Protein AF-0000000079801078 (afdb_homodimer)

Structure (mmCIF, N/CA/C/O backbone):
data_AF-0000000079801078-model_v1
#
loop_
_entity.id
_entity.type
_entity.pdbx_description
1 polymer 'FAD dependent oxidoreductase domain-containing protein'
#
loop_
_atom_site.group_PDB
_atom_site.id
_atom_site.type_symbol
_atom_site.label_atom_id
_atom_site.label_alt_id
_atom_site.label_comp_id
_atom_site.label_asym_id
_atom_site.label_entity_id
_atom_site.label_seq_id
_atom_site.pdbx_PDB_ins_code
_atom_site.Cartn_x
_atom_site.Cartn_y
_atom_site.Cartn_z
_atom_site.occupancy
_atom_site.B_iso_or_equiv
_atom_site.auth_seq_id
_atom_site.auth_comp_id
_atom_site.auth_asym_id
_atom_site.auth_atom_id
_atom_site.pdbx_PDB_model_num
ATOM 1 N N . MET A 1 1 ? -19.062 43.875 18.938 1 73.5 1 MET A N 1
ATOM 2 C CA . MET A 1 1 ? -18.578 43.781 17.562 1 73.5 1 MET A CA 1
ATOM 3 C C . MET A 1 1 ? -17.922 42.438 17.312 1 73.5 1 MET A C 1
ATOM 5 O O . MET A 1 1 ? -17.359 41.844 18.219 1 73.5 1 MET A O 1
ATOM 9 N N . SER A 1 2 ? -18.078 41.844 16.25 1 90.44 2 SER A N 1
ATOM 10 C CA . SER A 1 2 ? -17.5 40.531 15.898 1 90.44 2 SER A CA 1
ATOM 11 C C . SER A 1 2 ? -15.977 40.625 15.836 1 90.44 2 SER A C 1
ATOM 13 O O . SER A 1 2 ? -15.422 41.5 15.195 1 90.44 2 SER A O 1
ATOM 15 N N . PRO A 1 3 ? -15.336 39.812 16.641 1 94.69 3 PRO A N 1
ATOM 16 C CA . PRO A 1 3 ? -13.875 39.844 16.594 1 94.69 3 PRO A CA 1
ATOM 17 C C . PRO A 1 3 ? -13.32 39.562 15.195 1 94.69 3 PRO A C 1
ATOM 19 O O . PRO A 1 3 ? -13.867 38.719 14.477 1 94.69 3 PRO A O 1
ATOM 22 N N . ARG A 1 4 ? -12.367 40.344 14.797 1 96.31 4 ARG A N 1
ATOM 23 C CA . ARG A 1 4 ? -11.672 40.125 13.523 1 96.31 4 ARG A CA 1
ATOM 24 C C . ARG A 1 4 ? -10.375 39.375 13.719 1 96.31 4 ARG A C 1
ATOM 26 O O . ARG A 1 4 ? -9.461 39.844 14.398 1 96.31 4 ARG A O 1
ATOM 33 N N . ILE A 1 5 ? -10.336 38.188 13.156 1 97.62 5 ILE A N 1
ATOM 34 C CA . ILE A 1 5 ? -9.18 37.312 13.258 1 97.62 5 ILE A CA 1
ATOM 35 C C . ILE A 1 5 ? -8.547 37.156 11.875 1 97.62 5 ILE A C 1
ATOM 37 O O . ILE A 1 5 ? -9.227 36.812 10.914 1 97.62 5 ILE A O 1
ATOM 41 N N . VAL A 1 6 ? -7.27 37.438 11.773 1 97.75 6 VAL A N 1
ATOM 42 C CA . VAL A 1 6 ? -6.543 37.25 10.516 1 97.75 6 VAL A CA 1
ATOM 43 C C . VAL A 1 6 ? -5.523 36.125 10.664 1 97.75 6 VAL A C 1
ATOM 45 O O . VAL A 1 6 ? -4.758 36.094 11.633 1 97.75 6 VAL A O 1
ATOM 48 N N . VAL A 1 7 ? -5.555 35.188 9.836 1 98.25 7 VAL A N 1
ATOM 49 C CA . VAL A 1 7 ? -4.547 34.125 9.742 1 98.25 7 VAL A CA 1
ATOM 50 C C . VAL A 1 7 ? -3.596 34.438 8.586 1 98.25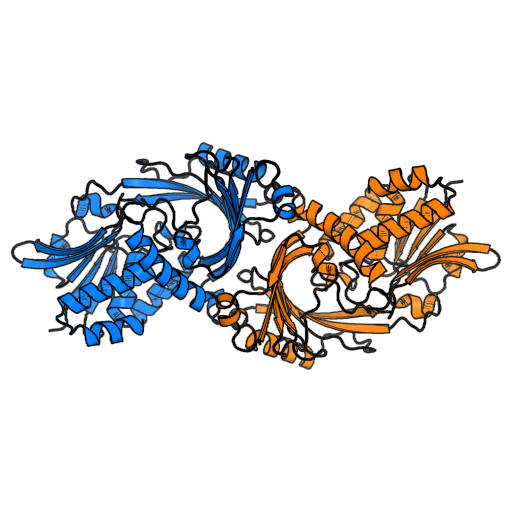 7 VAL A C 1
ATOM 52 O O . VAL A 1 7 ? -4.023 34.531 7.438 1 98.25 7 VAL A O 1
ATOM 55 N N . LEU A 1 8 ? -2.297 34.594 8.914 1 97.38 8 LEU A N 1
ATOM 56 C CA . LEU A 1 8 ? -1.283 34.844 7.895 1 97.38 8 LEU A CA 1
ATOM 57 C C . LEU A 1 8 ? -0.598 33.562 7.469 1 97.38 8 LEU A C 1
ATOM 59 O O . LEU A 1 8 ? 0.026 32.875 8.289 1 97.38 8 LEU A O 1
ATOM 63 N N . GLY A 1 9 ? -0.687 33.25 6.184 1 97.25 9 GLY A N 1
ATOM 64 C CA . GLY A 1 9 ? -0.115 32.031 5.656 1 97.25 9 GLY A CA 1
ATOM 65 C C . GLY A 1 9 ? -1.152 30.953 5.379 1 97.25 9 GLY A C 1
ATOM 66 O O . GLY A 1 9 ? -1.952 30.609 6.254 1 97.25 9 GLY A O 1
ATOM 67 N N . ALA A 1 10 ? -1.059 30.422 4.184 1 97.69 10 ALA A N 1
ATOM 68 C CA . ALA A 1 10 ? -2.084 29.469 3.762 1 97.69 10 ALA A CA 1
ATOM 69 C C . ALA A 1 10 ? -1.496 28.078 3.572 1 97.69 10 ALA A C 1
ATOM 71 O O . ALA A 1 10 ? -2.012 27.281 2.787 1 97.69 10 ALA A O 1
ATOM 72 N N . GLY A 1 11 ? -0.386 27.781 4.195 1 97.19 11 GLY A N 1
ATOM 73 C CA . GLY A 1 11 ? 0.074 26.406 4.27 1 97.19 11 GLY A CA 1
ATOM 74 C C . GLY A 1 11 ? -0.79 25.531 5.16 1 97.19 11 GLY A C 1
ATOM 75 O O . GLY A 1 11 ? -1.892 25.922 5.547 1 97.19 11 GLY A O 1
ATOM 76 N N . ILE A 1 12 ? -0.324 24.422 5.453 1 98.25 12 ILE A N 1
ATOM 77 C CA . ILE A 1 12 ? -1.134 23.422 6.156 1 98.25 12 ILE A CA 1
ATOM 78 C C . ILE A 1 12 ? -1.44 23.922 7.57 1 98.25 12 ILE A C 1
ATOM 80 O O . ILE A 1 12 ? -2.547 23.734 8.078 1 98.25 12 ILE A O 1
ATOM 84 N N . ASN A 1 13 ? -0.467 24.578 8.234 1 98.5 13 ASN A N 1
ATOM 85 C CA . ASN A 1 13 ? -0.706 25.078 9.586 1 98.5 13 ASN A CA 1
ATOM 86 C C . ASN A 1 13 ? -1.683 26.25 9.57 1 98.5 13 ASN A C 1
ATOM 88 O O . ASN A 1 13 ? -2.557 26.344 10.438 1 98.5 13 ASN A O 1
ATOM 92 N N . GLY A 1 14 ? -1.528 27.156 8.617 1 98.56 14 GLY A N 1
ATOM 93 C CA . GLY A 1 14 ? -2.436 28.281 8.516 1 98.56 14 GLY A CA 1
ATOM 94 C C . GLY A 1 14 ? -3.865 27.875 8.211 1 98.56 14 GLY A C 1
ATOM 95 O O . GLY A 1 14 ? -4.793 28.297 8.906 1 98.56 14 GLY A O 1
ATOM 96 N N . LEU A 1 15 ? -3.969 27.078 7.238 1 98.56 15 LEU A N 1
ATOM 97 C CA . LEU A 1 15 ? -5.309 26.703 6.801 1 98.56 15 LEU A CA 1
ATOM 98 C C . LEU A 1 15 ? -6.008 25.859 7.859 1 98.56 15 LEU A C 1
ATOM 100 O O . LEU A 1 15 ? -7.203 26.016 8.102 1 98.56 15 LEU A O 1
ATOM 104 N N . SER A 1 16 ? -5.324 24.906 8.484 1 98.75 16 SER A N 1
ATOM 105 C CA . SER A 1 16 ? -5.91 24.125 9.57 1 98.75 16 SER A CA 1
ATOM 106 C C . SER A 1 16 ? -6.324 25.016 10.734 1 98.75 16 SER A C 1
ATOM 108 O O . SER A 1 16 ? -7.391 24.828 11.328 1 98.75 16 SER A O 1
ATOM 110 N N . SER A 1 17 ? -5.488 25.969 11.047 1 98.88 17 SER A N 1
ATOM 111 C CA . SER A 1 17 ? -5.832 26.906 12.109 1 98.88 17 SER A CA 1
ATOM 112 C C . SER A 1 17 ? -7.07 27.719 11.742 1 98.88 17 SER A C 1
ATOM 114 O O . SER A 1 17 ? -7.965 27.906 12.57 1 98.88 17 SER A O 1
ATOM 116 N N . ALA A 1 18 ? -7.082 28.203 10.539 1 98.75 18 ALA A N 1
ATOM 117 C CA . ALA A 1 18 ? -8.219 29 10.078 1 98.75 18 ALA A CA 1
ATOM 118 C C . ALA A 1 18 ? -9.523 28.219 10.18 1 98.75 18 ALA A C 1
ATOM 120 O O . ALA A 1 18 ? -10.523 28.719 10.68 1 98.75 18 ALA A O 1
ATOM 121 N N . VAL A 1 19 ? -9.508 26.969 9.719 1 98.69 19 VAL A N 1
ATOM 122 C CA . VAL A 1 19 ? -10.688 26.109 9.734 1 98.69 19 VAL A CA 1
ATOM 123 C C . VAL A 1 19 ? -11.148 25.891 11.172 1 98.69 19 VAL A C 1
ATOM 125 O O . VAL A 1 19 ? -12.336 26.016 11.477 1 98.69 19 VAL A O 1
ATOM 128 N N . CYS A 1 20 ? -10.211 25.516 12.062 1 98.69 20 CYS A N 1
ATOM 129 C CA . CYS A 1 20 ? -10.547 25.203 13.445 1 98.69 20 CYS A CA 1
ATOM 130 C C . CYS A 1 20 ? -11.07 26.438 14.172 1 98.69 20 CYS A C 1
ATOM 132 O O . CYS A 1 20 ? -12.07 26.359 14.891 1 98.69 20 CYS A O 1
ATOM 134 N N . VAL A 1 21 ? -10.445 27.562 13.984 1 98.44 21 VAL A N 1
ATOM 135 C CA . VAL A 1 21 ? -10.852 28.797 14.641 1 98.44 21 VAL A CA 1
ATOM 136 C C . VAL A 1 21 ? -12.234 29.219 14.148 1 98.44 21 VAL A C 1
ATOM 138 O O . VAL A 1 21 ? -13.086 29.609 14.945 1 98.44 21 VAL A O 1
ATOM 141 N N . GLN A 1 22 ? -12.406 29.125 12.844 1 97.44 22 GLN A N 1
ATOM 142 C CA . GLN A 1 22 ? -13.703 29.484 12.273 1 97.44 22 GLN A CA 1
ATOM 143 C C . GLN A 1 22 ? -14.82 28.641 12.875 1 97.44 22 GLN A C 1
ATOM 145 O O . GLN A 1 22 ? -15.898 29.141 13.188 1 97.44 22 GLN A O 1
ATOM 150 N N . GLN A 1 23 ? -14.555 27.406 13.016 1 96.69 23 GLN A N 1
ATOM 151 C CA . GLN A 1 23 ? -15.555 26.484 13.547 1 96.69 23 GLN A CA 1
ATOM 152 C C . GLN A 1 23 ? -15.812 26.75 15.031 1 96.69 23 GLN A C 1
ATOM 154 O O . GLN A 1 23 ? -16.953 26.688 15.492 1 96.69 23 GLN A O 1
ATOM 159 N N . ALA A 1 24 ? -14.789 27.062 15.734 1 96.88 24 ALA A N 1
ATOM 160 C CA . ALA A 1 24 ? -14.883 27.203 17.188 1 96.88 24 ALA A CA 1
ATOM 161 C C . ALA A 1 24 ? -15.406 28.594 17.562 1 96.88 24 ALA A C 1
ATOM 163 O O . ALA A 1 24 ? -15.898 28.797 18.672 1 96.88 24 ALA A O 1
ATOM 164 N N . CYS A 1 25 ? -15.25 29.578 16.656 1 95.19 25 CYS A N 1
ATOM 165 C CA . CYS A 1 25 ? -15.648 30.953 16.906 1 95.19 25 CYS A CA 1
ATOM 166 C C . CYS A 1 25 ? -16.578 31.453 15.805 1 95.19 25 CYS A C 1
ATOM 168 O O . CYS A 1 25 ? -16.234 32.375 15.062 1 95.19 25 CYS A O 1
ATOM 170 N N . PRO A 1 26 ? -17.812 31.031 15.805 1 90.88 26 PRO A N 1
ATOM 171 C CA . PRO A 1 26 ? -18.719 31.328 14.695 1 90.88 26 PRO A CA 1
ATOM 172 C C . PRO A 1 26 ? -19.047 32.812 14.586 1 90.88 26 PRO A C 1
ATOM 174 O O . PRO A 1 26 ? -19.469 33.281 13.523 1 90.88 26 PRO A O 1
ATOM 177 N N . LEU A 1 27 ? -18.859 33.562 15.641 1 92.75 27 LEU A N 1
ATOM 178 C CA . LEU A 1 27 ? -19.188 34.969 15.602 1 92.75 27 LEU A CA 1
ATOM 179 C C . LEU A 1 27 ? -18.016 35.781 15.094 1 92.75 27 LEU A C 1
ATOM 181 O O . LEU A 1 27 ? -18.156 36.969 14.75 1 92.75 27 LEU A O 1
ATOM 185 N N . ALA A 1 28 ? -16.875 35.156 15.023 1 95.81 28 ALA A N 1
ATOM 186 C CA . ALA A 1 28 ? -15.68 35.875 14.57 1 95.81 28 ALA A CA 1
ATOM 187 C C . ALA A 1 28 ? -15.633 35.969 13.047 1 95.81 28 ALA A C 1
ATOM 189 O O . ALA A 1 28 ? -16.172 35.094 12.352 1 95.81 28 ALA A O 1
ATOM 190 N N . GLN A 1 29 ? -15.141 37.031 12.57 1 97.12 29 GLN A N 1
ATOM 191 C CA . GLN A 1 29 ? -14.766 37.156 11.164 1 97.12 29 GLN A CA 1
ATOM 192 C C . GLN A 1 29 ? -13.328 36.656 10.945 1 97.12 29 GLN A C 1
ATOM 194 O O . GLN A 1 29 ? -12.383 37.312 11.383 1 97.12 29 GLN A O 1
ATOM 199 N N . VAL A 1 30 ? -13.18 35.562 10.328 1 98.12 30 VAL A N 1
ATOM 200 C CA . VAL A 1 30 ? -11.859 34.969 10.117 1 98.12 30 VAL A CA 1
ATOM 201 C C . VAL A 1 30 ? -11.438 35.188 8.664 1 98.12 30 VAL A C 1
ATOM 203 O O . VAL A 1 30 ? -12.156 34.812 7.738 1 98.12 30 VAL A O 1
ATOM 206 N N . GLN A 1 31 ? -10.297 35.844 8.445 1 97.94 31 GLN A N 1
ATOM 207 C CA . GLN A 1 31 ? -9.727 36.062 7.117 1 97.94 31 GLN A CA 1
ATOM 208 C C . GLN A 1 31 ? -8.367 35.375 6.98 1 97.94 31 GLN A C 1
ATOM 210 O O . GLN A 1 31 ? -7.516 35.5 7.867 1 97.94 31 GLN A O 1
ATOM 215 N N . LEU A 1 32 ? -8.211 34.625 5.961 1 98.12 32 LEU A N 1
ATOM 216 C CA . LEU A 1 32 ? -6.926 34.031 5.609 1 98.12 32 LEU A CA 1
ATOM 217 C C . LEU A 1 32 ? -6.195 34.875 4.578 1 98.12 32 LEU A C 1
ATOM 219 O O . LEU A 1 32 ? -6.75 35.188 3.529 1 98.12 32 LEU A O 1
ATOM 223 N N . VAL A 1 33 ? -4.992 35.312 4.914 1 97.56 33 VAL A N 1
ATOM 224 C CA . VAL A 1 33 ? -4.195 36.156 4.035 1 97.56 33 VAL A CA 1
ATOM 225 C C . VAL A 1 33 ? -2.906 35.438 3.648 1 97.56 33 VAL A C 1
ATOM 227 O O . VAL A 1 33 ? -2.176 34.938 4.512 1 97.56 33 VAL A O 1
ATOM 230 N N . SER A 1 34 ? -2.629 35.312 2.438 1 97.44 34 SER A N 1
ATOM 231 C CA . SER A 1 34 ? -1.401 34.688 1.959 1 97.44 34 SER A CA 1
ATOM 232 C C . SER A 1 34 ? -1.033 35.188 0.566 1 97.44 34 SER A C 1
ATOM 234 O O . SER A 1 34 ? -1.904 35.625 -0.198 1 97.44 34 SER A O 1
ATOM 236 N N . GLU A 1 35 ? 0.235 35.188 0.336 1 95.88 35 GLU A N 1
ATOM 237 C CA . GLU A 1 35 ? 0.716 35.531 -1.003 1 95.88 35 GLU A CA 1
ATOM 238 C C . GLU A 1 35 ? 0.459 34.375 -1.976 1 95.88 35 GLU A C 1
ATOM 240 O O . GLU A 1 35 ? 0.155 34.594 -3.148 1 95.88 35 GLU A O 1
ATOM 245 N N . HIS A 1 36 ? 0.641 33.156 -1.513 1 94.81 36 HIS A N 1
ATOM 246 C CA . HIS A 1 36 ? 0.483 31.953 -2.33 1 94.81 36 HIS A CA 1
ATOM 247 C C . HIS A 1 36 ? -0.495 30.969 -1.689 1 94.81 36 HIS A C 1
ATOM 249 O O . HIS A 1 36 ? -0.61 30.922 -0.463 1 94.81 36 HIS A O 1
ATOM 255 N N . PHE A 1 37 ? -1.115 30.281 -2.533 1 96.38 37 PHE A N 1
ATOM 256 C CA . PHE A 1 37 ? -2.021 29.219 -2.129 1 96.38 37 PHE A CA 1
ATOM 257 C C . PHE A 1 37 ? -1.67 27.906 -2.832 1 96.38 37 PHE A C 1
ATOM 259 O O . PHE A 1 37 ? -0.952 27.906 -3.834 1 96.38 37 PHE A O 1
ATOM 266 N N . SER A 1 38 ? -2.053 26.75 -2.168 1 94.5 38 SER A N 1
ATOM 267 C CA . SER A 1 38 ? -1.9 25.469 -2.859 1 94.5 38 SER A CA 1
ATOM 268 C C . SER A 1 38 ? -2.41 25.562 -4.297 1 94.5 38 SER A C 1
ATOM 270 O O . SER A 1 38 ? -3.465 26.141 -4.551 1 94.5 38 SER A O 1
ATOM 272 N N . PRO A 1 39 ? -1.563 25 -5.227 1 93.69 39 PRO A N 1
ATOM 273 C CA . PRO A 1 39 ? -0.449 24.062 -5.137 1 93.69 39 PRO A CA 1
ATOM 274 C C . PRO A 1 39 ? 0.914 24.75 -5.18 1 93.69 39 PRO A C 1
ATOM 276 O O . PRO A 1 39 ? 1.889 24.156 -5.664 1 93.69 39 PRO A O 1
ATOM 279 N N . ASP A 1 40 ? 0.93 25.938 -4.805 1 89.38 40 ASP A N 1
ATOM 280 C CA . ASP A 1 40 ? 2.193 26.672 -4.836 1 89.38 40 ASP A CA 1
ATOM 281 C C . ASP A 1 40 ? 2.746 26.875 -3.424 1 89.38 40 ASP A C 1
ATOM 283 O O . ASP A 1 40 ? 3.367 27.891 -3.135 1 89.38 40 ASP A O 1
ATOM 287 N N . THR A 1 41 ? 2.443 25.938 -2.535 1 90.12 41 THR A N 1
ATOM 288 C CA . THR A 1 41 ? 2.992 25.984 -1.185 1 90.12 41 THR A CA 1
ATOM 289 C C . THR A 1 41 ? 4.012 24.859 -0.978 1 90.12 41 THR A C 1
ATOM 291 O O . THR A 1 41 ? 4.055 23.906 -1.751 1 90.12 41 THR A O 1
ATOM 294 N N . THR A 1 42 ? 4.805 24.984 0.039 1 88.06 42 THR A N 1
ATOM 295 C CA . THR A 1 42 ? 5.809 23.969 0.36 1 88.06 42 THR A CA 1
ATOM 296 C C . THR A 1 42 ? 5.148 22.625 0.65 1 88.06 42 THR A C 1
ATOM 298 O O . THR A 1 42 ? 5.691 21.578 0.308 1 88.06 42 THR A O 1
ATOM 301 N N . GLY A 1 43 ? 4.039 22.656 1.231 1 92.06 43 GLY A N 1
ATOM 302 C CA . GLY A 1 43 ? 3.316 21.438 1.562 1 92.06 43 GLY A CA 1
ATOM 303 C C . GLY A 1 43 ? 2.951 20.609 0.343 1 92.06 43 GLY A C 1
ATOM 304 O O . GLY A 1 43 ? 2.814 19.391 0.433 1 92.06 43 GLY A O 1
ATOM 305 N N . ASP A 1 44 ? 2.824 21.219 -0.766 1 92.44 44 ASP A N 1
ATOM 306 C CA . ASP A 1 44 ? 2.381 20.531 -1.977 1 92.44 44 ASP A CA 1
ATOM 307 C C . ASP A 1 44 ? 3.451 19.562 -2.486 1 92.44 44 ASP A C 1
ATOM 309 O O . ASP A 1 44 ? 3.15 18.641 -3.244 1 92.44 44 ASP A O 1
ATOM 313 N N . GLY A 1 45 ? 4.656 19.781 -2.117 1 92.62 45 GLY A N 1
ATOM 314 C CA . GLY A 1 45 ? 5.738 18.891 -2.508 1 92.62 45 GLY A CA 1
ATOM 315 C C . GLY A 1 45 ? 6.031 17.828 -1.471 1 92.62 45 GLY A C 1
ATOM 316 O O . GLY A 1 45 ? 6.793 16.891 -1.733 1 92.62 45 GLY A O 1
ATOM 317 N N . SER A 1 46 ? 5.387 17.953 -0.303 1 94.19 46 SER A N 1
ATOM 318 C CA . SER A 1 46 ? 5.629 17.047 0.812 1 94.19 46 SER A CA 1
ATOM 319 C C . SER A 1 46 ? 5.09 15.648 0.513 1 94.19 46 SER A C 1
ATOM 321 O O . SER A 1 46 ? 4.168 15.484 -0.288 1 94.19 46 SER A O 1
ATOM 323 N N . ALA A 1 47 ? 5.73 14.633 1.138 1 96 47 ALA A N 1
ATOM 324 C CA . ALA A 1 47 ? 5.246 13.258 1.02 1 96 47 ALA A CA 1
ATOM 325 C C . ALA A 1 47 ? 3.955 13.062 1.812 1 96 47 ALA A C 1
ATOM 327 O O . ALA A 1 47 ? 3.248 12.07 1.623 1 96 47 ALA A O 1
ATOM 328 N N . GLY A 1 48 ? 3.654 14.047 2.701 1 97.81 48 GLY A N 1
ATOM 329 C CA . GLY A 1 48 ? 2.457 13.922 3.518 1 97.81 48 GLY A CA 1
ATOM 330 C C . GLY A 1 48 ? 2.496 12.727 4.449 1 97.81 48 GLY A C 1
ATOM 331 O O . GLY A 1 48 ? 1.451 12.195 4.832 1 97.81 48 GLY A O 1
ATOM 332 N N . PHE A 1 49 ? 3.65 12.273 4.84 1 98.06 49 PHE A N 1
ATOM 333 C CA . PHE A 1 49 ? 3.93 11.086 5.641 1 98.06 49 PHE A CA 1
ATOM 334 C C . PHE A 1 49 ? 3.977 11.422 7.125 1 98.06 49 PHE A C 1
ATOM 336 O O . PHE A 1 49 ? 4.746 12.297 7.543 1 98.06 49 PHE A O 1
ATOM 343 N N . TRP A 1 50 ? 3.184 10.773 7.922 1 98.5 50 TRP A N 1
ATOM 344 C CA . TRP A 1 50 ? 3.141 11.117 9.336 1 98.5 50 TRP A CA 1
ATOM 345 C C . TRP A 1 50 ? 4.266 10.422 10.102 1 98.5 50 TRP A C 1
ATOM 347 O O . TRP A 1 50 ? 4.148 9.25 10.461 1 98.5 50 TRP A O 1
ATOM 357 N N . MET A 1 51 ? 5.176 11.016 10.414 1 96.56 51 MET A N 1
ATOM 358 C CA . MET A 1 51 ? 6.328 10.727 11.258 1 96.56 51 MET A CA 1
ATOM 359 C C . MET A 1 51 ? 7.125 11.992 11.555 1 96.56 51 MET A C 1
ATOM 361 O O . MET A 1 51 ? 7.598 12.664 10.633 1 96.56 51 MET A O 1
ATOM 365 N N . PRO A 1 52 ? 7.203 12.359 12.828 1 93.69 52 PRO A N 1
ATOM 366 C CA . PRO A 1 52 ? 7.992 13.555 13.141 1 93.69 52 PRO A CA 1
ATOM 367 C C . PRO A 1 52 ? 9.383 13.523 12.508 1 93.69 52 PRO A C 1
ATOM 369 O O . PRO A 1 52 ? 10.07 12.508 12.586 1 93.69 52 PRO A O 1
ATOM 372 N N . HIS A 1 53 ? 9.727 14.578 11.828 1 88.81 53 HIS A N 1
ATOM 373 C CA . HIS A 1 53 ? 10.969 14.703 11.078 1 88.81 53 HIS A CA 1
ATOM 374 C C . HIS A 1 53 ? 11.648 16.031 11.359 1 88.81 53 HIS A C 1
ATOM 376 O O . HIS A 1 53 ? 10.984 17.078 11.445 1 88.81 53 HIS A O 1
ATOM 382 N N . LEU A 1 54 ? 12.977 16.062 11.625 1 86.94 54 LEU A N 1
ATOM 383 C CA . LEU A 1 54 ? 13.805 17.234 11.867 1 86.94 54 LEU A CA 1
ATOM 384 C C . LEU A 1 54 ? 13.344 17.969 13.125 1 86.94 54 LEU A C 1
ATOM 386 O O . LEU A 1 54 ? 13.219 19.203 13.117 1 86.94 54 LEU A O 1
ATOM 390 N N . MET A 1 55 ? 12.961 17.266 14.094 1 89.62 55 MET A N 1
ATOM 391 C CA . MET A 1 55 ? 12.539 17.859 15.359 1 89.62 55 MET A CA 1
ATOM 392 C C . MET A 1 55 ? 13.625 17.703 16.422 1 89.62 55 MET A C 1
ATOM 394 O O . MET A 1 55 ? 14.289 16.672 16.484 1 89.62 55 MET A O 1
ATOM 398 N N . SER A 1 56 ? 13.719 18.703 17.188 1 90.5 56 SER A N 1
ATOM 399 C CA . SER A 1 56 ? 14.688 18.719 18.281 1 90.5 56 SER A CA 1
ATOM 400 C C . SER A 1 56 ? 14.133 18.016 19.516 1 90.5 56 SER A C 1
ATOM 402 O O . SER A 1 56 ? 12.922 18.078 19.781 1 90.5 56 SER A O 1
ATOM 404 N N . ASP A 1 57 ? 15.039 17.516 20.281 1 89.81 57 ASP A N 1
ATOM 405 C CA . ASP A 1 57 ? 14.648 16.922 21.547 1 89.81 57 ASP A CA 1
ATOM 406 C C . ASP A 1 57 ? 14.062 17.969 22.5 1 89.81 57 ASP A C 1
ATOM 408 O O . ASP A 1 57 ? 13.289 17.641 23.391 1 89.81 57 ASP A O 1
ATOM 412 N N . LYS A 1 58 ? 14.43 19.188 22.266 1 92.81 58 LYS A N 1
ATOM 413 C CA . LYS A 1 58 ? 13.969 20.281 23.125 1 92.81 58 LYS A CA 1
ATOM 414 C C . LYS A 1 58 ? 12.461 20.484 22.984 1 92.81 58 LYS A C 1
ATOM 416 O O . LYS A 1 58 ? 11.836 21.109 23.828 1 92.81 58 LYS A O 1
ATOM 421 N N . SER A 1 59 ? 11.938 19.969 21.922 1 92.75 59 SER A N 1
ATOM 422 C CA . SER A 1 59 ? 10.516 20.141 21.672 1 92.75 59 SER A CA 1
ATOM 423 C C . SER A 1 59 ? 9.766 18.812 21.781 1 92.75 59 SER A C 1
ATOM 425 O O . SER A 1 59 ? 8.641 18.703 21.281 1 92.75 59 SER A O 1
ATOM 427 N N . ALA A 1 60 ? 10.344 17.859 22.406 1 92.56 60 ALA A N 1
ATOM 428 C CA . ALA A 1 60 ? 9.828 16.5 22.406 1 92.56 60 ALA A CA 1
ATOM 429 C C . ALA A 1 60 ? 8.414 16.453 22.969 1 92.56 60 ALA A C 1
ATOM 431 O O . ALA A 1 60 ? 7.543 15.766 22.438 1 92.56 60 ALA A O 1
ATOM 432 N N . ASP A 1 61 ? 8.195 17.156 24.031 1 94.31 61 ASP A N 1
ATOM 433 C CA . ASP A 1 61 ? 6.883 17.141 24.672 1 94.31 61 ASP A CA 1
ATOM 434 C C . ASP A 1 61 ? 5.816 17.734 23.766 1 94.31 61 ASP A C 1
ATOM 436 O O . ASP A 1 61 ? 4.715 17.203 23.641 1 94.31 61 ASP A O 1
ATOM 440 N N . MET A 1 62 ? 6.105 18.828 23.172 1 94.75 62 MET A N 1
ATOM 441 C CA . MET A 1 62 ? 5.184 19.469 22.234 1 94.75 62 MET A CA 1
ATOM 442 C C . MET A 1 62 ? 4.895 18.562 21.047 1 94.75 62 MET A C 1
ATOM 444 O O . MET A 1 62 ? 3.738 18.375 20.672 1 94.75 62 MET A O 1
ATOM 448 N N . VAL A 1 63 ? 5.977 18.016 20.516 1 94.62 63 VAL A N 1
ATOM 449 C CA . VAL A 1 63 ? 5.863 17.156 19.359 1 94.62 63 VAL A CA 1
ATOM 450 C C . VAL A 1 63 ? 4.949 15.969 19.688 1 94.62 63 VAL A C 1
ATOM 452 O O . VAL A 1 63 ? 4.023 15.664 18.938 1 94.62 63 VAL A O 1
ATOM 455 N N . LYS A 1 64 ? 5.23 15.375 20.797 1 95 64 LYS A N 1
ATOM 456 C CA . LYS A 1 64 ? 4.434 14.227 21.219 1 95 64 LYS A CA 1
ATOM 457 C C . LYS A 1 64 ? 2.951 14.586 21.297 1 95 64 LYS A C 1
ATOM 459 O O . LYS A 1 64 ? 2.104 13.875 20.75 1 95 64 LYS A O 1
ATOM 464 N N . ARG A 1 65 ? 2.641 15.68 21.844 1 96 65 ARG A N 1
ATOM 465 C CA . ARG A 1 65 ? 1.259 16.078 22.094 1 96 65 ARG A CA 1
ATOM 466 C C . ARG A 1 65 ? 0.545 16.422 20.797 1 96 65 ARG A C 1
ATOM 468 O O . ARG A 1 65 ? -0.508 15.852 20.484 1 96 65 ARG A O 1
ATOM 475 N N . VAL A 1 66 ? 1.104 17.266 20.016 1 97.75 66 VAL A N 1
ATOM 476 C CA . VAL A 1 66 ? 0.389 17.781 18.859 1 97.75 66 VAL A CA 1
ATOM 477 C C . VAL A 1 66 ? 0.404 16.75 17.734 1 97.75 66 VAL A C 1
ATOM 479 O O . VAL A 1 66 ? -0.545 16.672 16.953 1 97.75 66 VAL A O 1
ATOM 482 N N . SER A 1 67 ? 1.483 15.938 17.672 1 98.12 67 SER A N 1
ATOM 483 C CA . SER A 1 67 ? 1.534 14.914 16.641 1 98.12 67 SER A CA 1
ATOM 484 C C . SER A 1 67 ? 0.508 13.82 16.891 1 98.12 67 SER A C 1
ATOM 486 O O . SER A 1 67 ? -0.064 13.266 15.945 1 98.12 67 SER A O 1
ATOM 488 N N . ALA A 1 68 ? 0.298 13.492 18.172 1 98.06 68 ALA A N 1
ATOM 489 C CA . ALA A 1 68 ? -0.693 12.469 18.5 1 98.06 68 ALA A CA 1
ATOM 490 C C . ALA A 1 68 ? -2.088 12.891 18.047 1 98.06 68 ALA A C 1
ATOM 492 O O . ALA A 1 68 ? -2.832 12.086 17.484 1 98.06 68 ALA A O 1
ATOM 493 N N . VAL A 1 69 ? -2.434 14.133 18.281 1 98.31 69 VAL A N 1
ATOM 494 C CA . VAL A 1 69 ? -3.736 14.672 17.891 1 98.31 69 VAL A CA 1
ATOM 495 C C . VAL A 1 69 ? -3.877 14.656 16.375 1 98.31 69 VAL A C 1
ATOM 497 O O . VAL A 1 69 ? -4.922 14.273 15.844 1 98.31 69 VAL A O 1
ATOM 500 N N . THR A 1 70 ? -2.838 15.055 15.727 1 98.81 70 THR A N 1
ATOM 501 C CA . THR A 1 70 ? -2.846 15.078 14.266 1 98.81 70 THR A CA 1
ATOM 502 C C . THR A 1 70 ? -2.977 13.664 13.703 1 98.81 70 THR A C 1
ATOM 504 O O . THR A 1 70 ? -3.725 13.438 12.75 1 98.81 70 THR A O 1
ATOM 507 N N . TYR A 1 71 ? -2.25 12.711 14.32 1 98.56 71 TYR A N 1
ATOM 508 C CA . TYR A 1 71 ? -2.33 11.312 13.898 1 98.56 71 TYR A CA 1
ATOM 509 C C . TYR A 1 71 ? -3.771 10.82 13.93 1 98.56 71 TYR A C 1
ATOM 511 O O . TYR A 1 71 ? -4.266 10.273 12.945 1 98.56 71 TYR A O 1
ATOM 519 N N . GLU A 1 72 ? -4.414 11.016 15.023 1 98.12 72 GLU A N 1
ATOM 520 C CA . GLU A 1 72 ? -5.785 10.531 15.18 1 98.12 72 GLU A CA 1
ATOM 521 C C . GLU A 1 72 ? -6.723 11.195 14.172 1 98.12 72 GLU A C 1
ATOM 523 O O . GLU A 1 72 ? -7.605 10.539 13.617 1 98.12 72 GLU A O 1
ATOM 528 N N . HIS A 1 73 ? -6.531 12.453 13.953 1 98.56 73 HIS A N 1
ATOM 529 C CA . HIS A 1 73 ? -7.332 13.18 12.977 1 98.56 73 HIS A CA 1
ATOM 530 C C . HIS A 1 73 ? -7.188 12.578 11.586 1 98.56 73 HIS A C 1
ATOM 532 O O . HIS A 1 73 ? -8.188 12.312 10.914 1 98.56 73 HIS A O 1
ATOM 538 N N . LEU A 1 74 ? -5.973 12.344 11.203 1 98.75 74 LEU A N 1
ATOM 539 C CA . LEU A 1 74 ? -5.703 11.812 9.875 1 98.75 74 LEU A CA 1
ATOM 540 C C . LEU A 1 74 ? -6.188 10.375 9.75 1 98.75 74 LEU A C 1
ATOM 542 O O . LEU A 1 74 ? -6.742 9.992 8.719 1 98.75 74 LEU A O 1
ATOM 546 N N . VAL A 1 75 ? -5.984 9.578 10.789 1 98.62 75 VAL A N 1
ATOM 547 C CA . VAL A 1 75 ? -6.402 8.18 10.766 1 98.62 75 VAL A CA 1
ATOM 548 C C . VAL A 1 75 ? -7.922 8.094 10.648 1 98.62 75 VAL A C 1
ATOM 550 O O . VAL A 1 75 ? -8.445 7.266 9.898 1 98.62 75 VAL A O 1
ATOM 553 N N . LYS A 1 76 ? -8.617 8.953 11.375 1 98 76 LYS A N 1
ATOM 554 C CA . LYS A 1 76 ? -10.078 8.984 11.258 1 98 76 LYS A CA 1
ATOM 555 C C . LYS A 1 76 ? -10.508 9.25 9.82 1 98 76 LYS A C 1
ATOM 557 O O . LYS A 1 76 ? -11.438 8.609 9.32 1 98 76 LYS A O 1
ATOM 562 N N . LEU A 1 77 ? -9.867 10.156 9.18 1 98.56 77 LEU A N 1
ATOM 563 C CA . LEU A 1 77 ? -10.164 10.461 7.785 1 98.56 77 LEU A CA 1
ATOM 564 C C . LEU A 1 77 ? -9.812 9.281 6.887 1 98.56 77 LEU A C 1
ATOM 566 O O . LEU A 1 77 ? -10.555 8.969 5.949 1 98.56 77 LEU A O 1
ATOM 570 N N . ALA A 1 78 ? -8.688 8.586 7.18 1 98.69 78 ALA A N 1
ATOM 571 C CA . ALA A 1 78 ? -8.219 7.473 6.359 1 98.69 78 ALA A CA 1
ATOM 572 C C . ALA A 1 78 ? -9.203 6.305 6.402 1 98.69 78 ALA A C 1
ATOM 574 O O . ALA A 1 78 ? -9.266 5.5 5.469 1 98.69 78 ALA A O 1
ATOM 575 N N . TYR A 1 79 ? -9.969 6.176 7.48 1 98.06 79 TYR A N 1
ATOM 576 C CA . TYR A 1 79 ? -10.93 5.086 7.617 1 98.06 79 TYR A CA 1
ATOM 577 C C . TYR A 1 79 ? -12.344 5.555 7.27 1 98.06 79 TYR A C 1
ATOM 579 O O . TYR A 1 79 ? -13.305 4.809 7.434 1 98.06 79 TYR A O 1
ATOM 587 N N . SER A 1 80 ? -12.508 6.746 6.715 1 98.12 80 SER A N 1
ATOM 588 C CA . SER A 1 80 ? -13.812 7.289 6.344 1 98.12 80 SER A CA 1
ATOM 589 C C . SER A 1 80 ? -14.047 7.18 4.84 1 98.12 80 SER A C 1
ATOM 591 O O . SER A 1 80 ? -13.125 6.867 4.082 1 98.12 80 SER A O 1
ATOM 593 N N . PRO A 1 81 ? -15.281 7.465 4.352 1 97.94 81 PRO A N 1
ATOM 594 C CA . PRO A 1 81 ? -15.562 7.461 2.914 1 97.94 81 PRO A CA 1
ATOM 595 C C . PRO A 1 81 ? -14.789 8.539 2.156 1 97.94 81 PRO A C 1
ATOM 597 O O . PRO A 1 81 ? -14.742 8.516 0.923 1 97.94 81 PRO A O 1
ATOM 600 N N . LEU A 1 82 ? -14.102 9.461 2.834 1 98.31 82 LEU A N 1
ATOM 601 C CA . LEU A 1 82 ? -13.398 10.57 2.199 1 98.31 82 LEU A CA 1
ATOM 602 C C . LEU A 1 82 ? -11.984 10.164 1.803 1 98.31 82 LEU A C 1
ATOM 604 O O . LEU A 1 82 ? -11.273 10.93 1.146 1 98.31 82 LEU A O 1
ATOM 608 N N . ALA A 1 83 ? -11.57 8.969 2.209 1 98.69 83 ALA A N 1
ATOM 609 C CA . ALA A 1 83 ? -10.18 8.555 2.064 1 98.69 83 ALA A CA 1
ATOM 610 C C . ALA A 1 83 ? -9.695 8.75 0.628 1 98.69 83 ALA A C 1
ATOM 612 O O . ALA A 1 83 ? -8.664 9.383 0.392 1 98.69 83 ALA A O 1
ATOM 613 N N . GLY A 1 84 ? -10.477 8.273 -0.315 1 98.31 84 GLY A N 1
ATOM 614 C CA . GLY A 1 84 ? -10.086 8.383 -1.712 1 98.31 84 GLY A CA 1
ATOM 615 C C . GLY A 1 84 ? -10.078 9.82 -2.211 1 98.31 84 GLY A C 1
ATOM 616 O O . GLY A 1 84 ? -9.164 10.219 -2.941 1 98.31 84 GLY A O 1
ATOM 617 N N . ASP A 1 85 ? -11.047 10.625 -1.816 1 98.06 85 ASP A N 1
ATOM 618 C CA . ASP A 1 85 ? -11.164 12.016 -2.236 1 98.06 85 ASP A CA 1
ATOM 619 C C . ASP A 1 85 ? -9.977 12.836 -1.745 1 98.06 85 ASP A C 1
ATOM 621 O O . ASP A 1 85 ? -9.5 13.734 -2.447 1 98.06 85 ASP A O 1
ATOM 625 N N . LEU A 1 86 ? -9.531 12.516 -0.548 1 98.44 86 LEU A N 1
ATOM 626 C CA . LEU A 1 86 ? -8.461 13.273 0.091 1 98.44 86 LEU A CA 1
ATOM 627 C C . LEU A 1 86 ? -7.098 12.656 -0.212 1 98.44 86 LEU A C 1
ATOM 629 O O . LEU A 1 86 ? -6.062 13.211 0.16 1 98.44 86 LEU A O 1
ATOM 633 N N . LYS A 1 87 ? -7.168 11.5 -0.863 1 98.38 87 LYS A N 1
ATOM 634 C CA . LYS A 1 87 ? -5.938 10.742 -1.095 1 98.38 87 LYS A CA 1
ATOM 635 C C . LYS A 1 87 ? -5.16 10.547 0.203 1 98.38 87 LYS A C 1
ATOM 637 O O . LYS A 1 87 ? -3.971 10.859 0.272 1 98.38 87 LYS A O 1
ATOM 642 N N . ILE A 1 88 ? -5.844 10.094 1.205 1 98.81 88 ILE A N 1
ATOM 643 C CA . ILE A 1 88 ? -5.301 9.734 2.512 1 98.81 88 ILE A CA 1
ATOM 644 C C . ILE A 1 88 ? -5.324 8.219 2.682 1 98.81 88 ILE A C 1
ATOM 646 O O . ILE A 1 88 ? -6.273 7.555 2.26 1 98.81 88 ILE A O 1
ATOM 650 N N . GLN A 1 89 ? -4.25 7.652 3.24 1 98.75 89 GLN A N 1
ATOM 651 C CA . GLN A 1 89 ? -4.098 6.203 3.242 1 98.75 89 GLN A CA 1
ATOM 652 C C . GLN A 1 89 ? -3.324 5.734 4.473 1 98.75 89 GLN A C 1
ATOM 654 O O . GLN A 1 89 ? -2.426 6.43 4.949 1 98.75 89 GLN A O 1
ATOM 659 N N . MET A 1 90 ? -3.738 4.551 5.004 1 98.62 90 MET A N 1
ATOM 660 C CA . MET A 1 90 ? -2.877 3.814 5.926 1 98.62 90 MET A CA 1
ATOM 661 C C . MET A 1 90 ? -1.827 3.012 5.164 1 98.62 90 MET A C 1
ATOM 663 O O . MET A 1 90 ? -2.117 2.453 4.102 1 98.62 90 MET A O 1
ATOM 667 N N . LEU A 1 91 ? -0.632 2.977 5.633 1 98.5 91 LEU A N 1
ATOM 668 C CA . LEU A 1 91 ? 0.413 2.172 5.008 1 98.5 91 LEU A CA 1
ATOM 669 C C . LEU A 1 91 ? 1.404 1.667 6.051 1 98.5 91 LEU A C 1
ATOM 671 O O . LEU A 1 91 ? 1.552 2.268 7.117 1 98.5 91 LEU A O 1
ATOM 675 N N . SER A 1 92 ? 2.039 0.57 5.801 1 98.62 92 SER A N 1
ATOM 676 C CA . SER A 1 92 ? 3.082 -0.013 6.637 1 98.62 92 SER A CA 1
ATOM 677 C C . SER A 1 92 ? 4.434 0 5.926 1 98.62 92 SER A C 1
ATOM 679 O O . SER A 1 92 ? 4.496 0.147 4.707 1 98.62 92 SER A O 1
ATOM 681 N N . GLY A 1 93 ? 5.434 -0.083 6.723 1 98.5 93 GLY A N 1
ATOM 682 C CA . GLY A 1 93 ? 6.727 -0.224 6.074 1 98.5 93 GLY A CA 1
ATOM 683 C C . GLY A 1 93 ? 7.879 -0.321 7.055 1 98.5 93 GLY A C 1
ATOM 684 O O . GLY A 1 93 ? 7.688 -0.704 8.211 1 98.5 93 GLY A O 1
ATOM 685 N N . TYR A 1 94 ? 9.023 -0.087 6.531 1 97.75 94 TYR A N 1
ATOM 686 C CA . TYR A 1 94 ? 10.289 -0.423 7.18 1 97.75 94 TYR A CA 1
ATOM 687 C C . TYR A 1 94 ? 11.109 0.83 7.449 1 97.75 94 TYR A C 1
ATOM 689 O O . TYR A 1 94 ? 11.281 1.669 6.562 1 97.75 94 TYR A O 1
ATOM 697 N N . ASN A 1 95 ? 11.555 1.041 8.617 1 95.56 95 ASN A N 1
ATOM 698 C CA . ASN A 1 95 ? 12.602 1.988 8.992 1 95.56 95 ASN A CA 1
ATOM 699 C C . ASN A 1 95 ? 13.891 1.272 9.391 1 95.56 95 ASN A C 1
ATOM 701 O O . ASN A 1 95 ? 13.945 0.635 10.445 1 95.56 95 ASN A O 1
ATOM 705 N N . LEU A 1 96 ? 14.906 1.373 8.555 1 94.81 96 LEU A N 1
ATOM 706 C CA . LEU A 1 96 ? 16.109 0.54 8.641 1 94.81 96 LEU A CA 1
ATOM 707 C C . LEU A 1 96 ? 17.328 1.386 8.953 1 94.81 96 LEU A C 1
ATOM 709 O O . LEU A 1 96 ? 17.359 2.582 8.656 1 94.81 96 LEU A O 1
ATOM 713 N N . SER A 1 97 ? 18.281 0.78 9.539 1 91.44 97 SER A N 1
ATOM 714 C CA . SER A 1 97 ? 19.562 1.421 9.805 1 91.44 97 SER A CA 1
ATOM 715 C C . SER A 1 97 ? 20.719 0.456 9.578 1 91.44 97 SER A C 1
ATOM 717 O O . SER A 1 97 ? 20.688 -0.688 10.039 1 91.44 97 SER A O 1
ATOM 719 N N . SER A 1 98 ? 21.688 0.942 8.867 1 88.19 98 SER A N 1
ATOM 720 C CA . SER A 1 98 ? 22.891 0.144 8.641 1 88.19 98 SER A CA 1
ATOM 721 C C . SER A 1 98 ? 23.844 0.251 9.812 1 88.19 98 SER A C 1
ATOM 723 O O . SER A 1 98 ? 24.812 -0.519 9.906 1 88.19 98 SER A O 1
ATOM 725 N N . ASN A 1 99 ? 23.531 1.181 10.695 1 83.44 99 ASN A N 1
ATOM 726 C CA . ASN A 1 99 ? 24.406 1.382 11.852 1 83.44 99 ASN A CA 1
ATOM 727 C C . ASN A 1 99 ? 24.016 0.474 13.016 1 83.44 99 ASN A C 1
ATOM 729 O O . ASN A 1 99 ? 22.828 0.275 13.281 1 83.44 99 ASN A O 1
ATOM 733 N N . PRO A 1 100 ? 25.062 -0.058 13.648 1 77.81 100 PRO A N 1
ATOM 734 C CA . PRO A 1 100 ? 24.734 -0.872 14.828 1 77.81 100 PRO A CA 1
ATOM 735 C C . PRO A 1 100 ? 24.078 -0.064 15.945 1 77.81 100 PRO A C 1
ATOM 737 O O . PRO A 1 100 ? 24.297 1.145 16.047 1 77.81 100 PRO A O 1
ATOM 740 N N . VAL A 1 101 ? 23.094 -0.67 16.547 1 70.69 101 VAL A N 1
ATOM 741 C CA . VAL A 1 101 ? 22.453 -0.006 17.672 1 70.69 101 VAL A CA 1
ATOM 742 C C . VAL A 1 101 ? 23.406 0.055 18.859 1 70.69 101 VAL A C 1
ATOM 744 O O . VAL A 1 101 ? 23.938 -0.973 19.297 1 70.69 101 VAL A O 1
ATOM 747 N N . GLU A 1 102 ? 23.938 1.222 19 1 66.5 102 GLU A N 1
ATOM 748 C CA . GLU A 1 102 ? 24.719 1.352 20.234 1 66.5 102 GLU A CA 1
ATOM 749 C C . GLU A 1 102 ? 23.797 1.534 21.438 1 66.5 102 GLU A C 1
ATOM 751 O O . GLU A 1 102 ? 23.078 2.531 21.547 1 66.5 102 GLU A O 1
ATOM 756 N N . GLY A 1 103 ? 23.641 0.525 22.281 1 66.06 103 GLY A N 1
ATOM 757 C CA . GLY A 1 103 ? 22.828 0.607 23.484 1 66.06 103 GLY A CA 1
ATOM 758 C C . GLY A 1 103 ? 21.391 0.207 23.281 1 66.06 103 GLY A C 1
ATOM 759 O O . GLY A 1 103 ? 21.016 -0.265 22.188 1 66.06 103 GLY A O 1
ATOM 760 N N . PRO A 1 104 ? 20.625 0.403 24.281 1 66.12 104 PRO A N 1
ATOM 761 C CA . PRO A 1 104 ? 19.203 0.056 24.141 1 66.12 104 PRO A CA 1
ATOM 762 C C . PRO A 1 104 ? 18.484 0.925 23.109 1 66.12 104 PRO A C 1
ATOM 764 O O . PRO A 1 104 ? 18.719 2.135 23.047 1 66.12 104 PRO A O 1
ATOM 767 N N . GLU A 1 105 ? 18.047 0.345 22.125 1 66 105 GLU A N 1
ATOM 768 C CA . GLU A 1 105 ? 17.281 1.086 21.125 1 66 105 GLU A CA 1
ATOM 769 C C . GLU A 1 105 ? 16.172 1.902 21.781 1 66 105 GLU A C 1
ATOM 771 O O . GLU A 1 105 ? 15.328 1.354 22.484 1 66 105 GLU A O 1
ATOM 776 N N . GLU A 1 106 ? 16.359 3.186 21.75 1 76.38 106 GLU A N 1
ATOM 777 C CA . GLU A 1 106 ? 15.273 4.027 22.25 1 76.38 106 GLU A CA 1
ATOM 778 C C . GLU A 1 106 ? 14.094 4.039 21.281 1 76.38 106 GLU A C 1
ATOM 780 O O . GLU A 1 106 ? 14.281 4.203 20.078 1 76.38 106 GLU A O 1
ATOM 785 N N . VAL A 1 107 ? 12.961 3.723 21.781 1 85 107 VAL A N 1
ATOM 786 C CA . VAL A 1 107 ? 11.719 3.822 21.031 1 85 107 VAL A CA 1
ATOM 787 C C . VAL A 1 107 ? 11.297 5.289 20.922 1 85 107 VAL A C 1
ATOM 789 O O . VAL A 1 107 ? 11.164 5.984 21.922 1 85 107 VAL A O 1
ATOM 792 N N . PRO A 1 108 ? 11.203 5.719 19.719 1 88.56 108 PRO A N 1
ATOM 793 C CA . PRO A 1 108 ? 10.828 7.125 19.562 1 88.56 108 PRO A CA 1
ATOM 794 C C . PRO A 1 108 ? 9.461 7.438 20.172 1 88.56 108 PRO A C 1
ATOM 796 O O . PRO A 1 108 ? 8.562 6.59 20.156 1 88.56 108 PRO A O 1
ATOM 799 N N . VAL A 1 109 ? 9.312 8.586 20.578 1 87.06 109 VAL A N 1
ATOM 800 C CA . VAL A 1 109 ? 8.125 8.992 21.328 1 87.06 109 VAL A CA 1
ATOM 801 C C . VAL A 1 109 ? 6.895 8.891 20.438 1 87.06 109 VAL A C 1
ATOM 803 O O . VAL A 1 109 ? 5.805 8.562 20.906 1 87.06 109 VAL A O 1
ATOM 806 N N . PHE A 1 110 ? 7.109 9.133 19.172 1 91.5 110 PHE A N 1
ATOM 807 C CA . PHE A 1 110 ? 5.965 9.141 18.281 1 91.5 110 PHE A CA 1
ATOM 808 C C . PHE A 1 110 ? 5.355 7.742 18.156 1 91.5 110 PHE A C 1
ATOM 810 O O . PHE A 1 110 ? 4.215 7.594 17.719 1 91.5 110 PHE A O 1
ATOM 817 N N . SER A 1 111 ? 6.109 6.691 18.531 1 93.62 111 SER A N 1
ATOM 818 C CA . SER A 1 111 ? 5.625 5.32 18.422 1 93.62 111 SER A CA 1
ATOM 819 C C . SER A 1 111 ? 4.414 5.086 19.312 1 93.62 111 SER A C 1
ATOM 821 O O . SER A 1 111 ? 3.613 4.184 19.047 1 93.62 111 SER A O 1
ATOM 823 N N . GLU A 1 112 ? 4.254 5.906 20.281 1 93.19 112 GLU A N 1
ATOM 824 C CA . GLU A 1 112 ? 3.135 5.758 21.219 1 93.19 112 GLU A CA 1
ATOM 825 C C . GLU A 1 112 ? 1.803 6.031 20.516 1 93.19 112 GLU A C 1
ATOM 827 O O . GLU A 1 112 ? 0.763 5.516 20.938 1 93.19 112 GLU A O 1
ATOM 832 N N . SER A 1 113 ? 1.884 6.867 19.516 1 94.94 113 SER A N 1
ATOM 833 C CA . SER A 1 113 ? 0.665 7.211 18.797 1 94.94 113 SER A CA 1
ATOM 834 C C . SER A 1 113 ? 0.272 6.109 17.812 1 94.94 113 SER A C 1
ATOM 836 O O . SER A 1 113 ? -0.899 5.98 17.453 1 94.94 113 SER A O 1
ATOM 838 N N . LEU A 1 114 ? 1.234 5.305 17.438 1 96.94 114 LEU A N 1
ATOM 839 C CA . LEU A 1 114 ? 1.009 4.293 16.406 1 96.94 114 LEU A CA 1
ATOM 840 C C . LEU A 1 114 ? 0.232 3.107 16.969 1 96.94 114 LEU A C 1
ATOM 842 O O . LEU A 1 114 ? 0.301 2.83 18.172 1 96.94 114 LEU A O 1
ATOM 846 N N . GLU A 1 115 ? -0.514 2.5 16.109 1 94.25 115 GLU A N 1
ATOM 847 C CA . GLU A 1 115 ? -1.262 1.316 16.531 1 94.25 115 GLU A CA 1
ATOM 848 C C . GLU A 1 115 ? -0.346 0.102 16.656 1 94.25 115 GLU A C 1
ATOM 850 O O . GLU A 1 115 ? -0.641 -0.827 17.422 1 94.25 115 GLU A O 1
ATOM 855 N N . SER A 1 116 ? 0.682 0.085 15.922 1 94 116 SER A N 1
ATOM 856 C CA . SER A 1 116 ? 1.68 -0.977 16 1 94 116 SER A CA 1
ATOM 857 C C . SER A 1 116 ? 3.07 -0.456 15.648 1 94 116 SER A C 1
ATOM 859 O O . SER A 1 116 ? 3.223 0.356 14.734 1 94 116 SER A O 1
ATOM 861 N N . TYR A 1 117 ? 4.027 -0.801 16.406 1 96.56 117 TYR A N 1
ATOM 862 C CA . TYR A 1 117 ? 5.445 -0.493 16.266 1 96.56 117 TYR A CA 1
ATOM 863 C C . TYR A 1 117 ? 6.309 -1.637 16.797 1 96.56 117 TYR A C 1
ATOM 865 O O . TYR A 1 117 ? 6.297 -1.93 17.984 1 96.56 117 TYR A O 1
ATOM 873 N N . ARG A 1 118 ? 7.051 -2.289 15.922 1 95.62 118 ARG A N 1
ATOM 874 C CA . ARG A 1 118 ? 7.777 -3.465 16.391 1 95.62 118 ARG A CA 1
ATOM 875 C C . ARG A 1 118 ? 9.125 -3.586 15.688 1 95.62 118 ARG A C 1
ATOM 877 O O . ARG A 1 118 ? 9.289 -3.127 14.555 1 95.62 118 ARG A O 1
ATOM 884 N N . LYS A 1 119 ? 10.023 -4.316 16.344 1 94.88 119 LYS A N 1
ATOM 885 C CA . LYS A 1 119 ? 11.289 -4.684 15.719 1 94.88 119 LYS A CA 1
ATOM 886 C C . LYS A 1 119 ? 11.07 -5.688 14.586 1 94.88 119 LYS A C 1
ATOM 888 O O . LYS A 1 119 ? 10.133 -6.484 14.633 1 94.88 119 LYS A O 1
ATOM 893 N N . LEU A 1 120 ? 11.914 -5.602 13.586 1 96.25 120 LEU A N 1
ATOM 894 C CA . LEU A 1 120 ? 11.859 -6.578 12.5 1 96.25 120 LEU A CA 1
ATOM 895 C C . LEU A 1 120 ? 12.273 -7.961 12.992 1 96.25 120 LEU A C 1
ATOM 897 O O . LEU A 1 120 ? 13.188 -8.086 13.812 1 96.25 120 LEU A O 1
ATOM 901 N N . THR A 1 121 ? 11.617 -8.969 12.477 1 96.38 121 THR A N 1
ATOM 902 C CA . THR A 1 121 ? 12.055 -10.344 12.719 1 96.38 121 THR A CA 1
ATOM 903 C C . THR A 1 121 ? 13.359 -10.625 11.984 1 96.38 121 THR A C 1
ATOM 905 O O . THR A 1 121 ? 13.766 -9.867 11.102 1 96.38 121 THR A O 1
ATOM 908 N N . GLU A 1 122 ? 13.977 -11.742 12.328 1 95.75 122 GLU A N 1
ATOM 909 C CA . GLU A 1 122 ? 15.195 -12.164 11.633 1 95.75 122 GLU A CA 1
ATOM 910 C C . GLU A 1 122 ? 14.922 -12.414 10.156 1 95.75 122 GLU A C 1
ATOM 912 O O . GLU A 1 122 ? 15.75 -12.086 9.305 1 95.75 122 GLU A O 1
ATOM 917 N N . LYS A 1 123 ? 13.789 -12.992 9.844 1 95.38 123 LYS A N 1
ATOM 918 C CA . LYS A 1 123 ? 13.43 -13.273 8.461 1 95.38 123 LYS A CA 1
ATOM 919 C C . LYS A 1 123 ? 13.273 -11.984 7.66 1 95.38 123 LYS A C 1
ATOM 921 O O . LYS A 1 123 ? 13.734 -11.891 6.52 1 95.38 123 LYS A O 1
ATOM 926 N N . GLU A 1 124 ? 12.648 -10.984 8.25 1 96.88 124 GLU A N 1
ATOM 927 C CA . GLU A 1 124 ? 12.5 -9.68 7.598 1 96.88 124 GLU A CA 1
ATOM 928 C C . GLU A 1 124 ? 13.859 -9.031 7.359 1 96.88 124 GLU A C 1
ATOM 930 O O . GLU A 1 124 ? 14.102 -8.461 6.293 1 96.88 124 GLU A O 1
ATOM 935 N N . MET A 1 125 ? 14.742 -9.094 8.367 1 95.81 125 MET A N 1
ATOM 936 C CA . MET A 1 125 ? 16.062 -8.461 8.273 1 95.81 125 MET A CA 1
ATOM 937 C C . MET A 1 125 ? 16.875 -9.07 7.137 1 95.81 125 MET A C 1
ATOM 939 O O . MET A 1 125 ? 17.703 -8.391 6.539 1 95.81 125 MET A O 1
ATOM 943 N N . ARG A 1 126 ? 16.594 -10.336 6.801 1 95.69 126 ARG A N 1
ATOM 944 C CA . ARG A 1 126 ? 17.344 -11.016 5.742 1 95.69 126 ARG A CA 1
ATOM 945 C C . ARG A 1 126 ? 17.047 -10.391 4.383 1 95.69 126 ARG A C 1
ATOM 947 O O . ARG A 1 126 ? 17.844 -10.523 3.451 1 95.69 126 ARG A O 1
ATOM 954 N N . ARG A 1 127 ? 15.945 -9.68 4.285 1 96 127 ARG A N 1
ATOM 955 C CA . ARG A 1 127 ? 15.602 -9.016 3.033 1 96 127 ARG A CA 1
ATOM 956 C C . ARG A 1 127 ? 16.422 -7.754 2.836 1 96 127 ARG A C 1
ATOM 958 O O . ARG A 1 127 ? 16.484 -7.207 1.732 1 96 127 ARG A O 1
ATOM 965 N N . PHE A 1 128 ? 17.047 -7.242 3.91 1 95 128 PHE A N 1
ATOM 966 C CA . PHE A 1 128 ? 17.859 -6.031 3.898 1 95 128 PHE A CA 1
ATOM 967 C C . PHE A 1 128 ? 19.25 -6.301 4.461 1 95 128 PHE A C 1
ATOM 969 O O . PHE A 1 128 ? 19.609 -5.75 5.5 1 95 128 PHE A O 1
ATOM 976 N N . PRO A 1 129 ? 20.047 -6.996 3.688 1 93.31 129 PRO A N 1
ATOM 977 C CA . PRO A 1 129 ? 21.297 -7.52 4.223 1 93.31 129 PRO A CA 1
ATOM 978 C C . PRO A 1 129 ? 22.281 -6.418 4.602 1 93.31 129 PRO A C 1
ATOM 980 O O . PRO A 1 129 ? 23.219 -6.656 5.371 1 93.31 129 PRO A O 1
ATOM 983 N N . LYS A 1 130 ? 22.125 -5.227 4.078 1 90.94 130 LYS A N 1
ATOM 984 C CA . LYS A 1 130 ? 23.047 -4.133 4.391 1 90.94 130 LYS A CA 1
ATOM 985 C C . LYS A 1 130 ? 22.688 -3.486 5.727 1 90.94 130 LYS A C 1
ATOM 987 O O . LYS A 1 130 ? 23.469 -2.693 6.262 1 90.94 130 LYS A O 1
ATOM 992 N N . ASP A 1 131 ? 21.562 -3.758 6.25 1 92.56 131 ASP A N 1
ATOM 993 C CA . ASP A 1 131 ? 21.078 -3.104 7.465 1 92.56 131 ASP A CA 1
ATOM 994 C C . ASP A 1 131 ? 21.25 -4.008 8.68 1 92.56 131 ASP A C 1
ATOM 996 O O . ASP A 1 131 ? 21.25 -5.234 8.555 1 92.56 131 ASP A O 1
ATOM 1000 N N . LYS A 1 132 ? 21.422 -3.43 9.859 1 91.69 132 LYS A N 1
ATOM 1001 C CA . LYS A 1 132 ? 21.719 -4.172 11.078 1 91.69 132 LYS A CA 1
ATOM 1002 C C . LYS A 1 132 ? 20.531 -4.184 12.031 1 91.69 132 LYS A C 1
ATOM 1004 O O . LYS A 1 132 ? 20.453 -5.027 12.93 1 91.69 132 LYS A O 1
ATOM 1009 N N . HIS A 1 133 ? 19.719 -3.195 11.875 1 92.31 133 HIS A N 1
ATOM 1010 C CA . HIS A 1 133 ? 18.5 -3.152 12.672 1 92.31 133 HIS A CA 1
ATOM 1011 C C . HIS A 1 133 ? 17.375 -2.438 11.922 1 92.31 133 HIS A C 1
ATOM 1013 O O . HIS A 1 133 ? 17.625 -1.771 10.914 1 92.31 133 HIS A O 1
ATOM 1019 N N . GLY A 1 134 ? 16.172 -2.654 12.359 1 94.38 134 GLY A N 1
ATOM 1020 C CA . GLY A 1 134 ? 15.031 -2.006 11.742 1 94.38 134 GLY A CA 1
ATOM 1021 C C . GLY A 1 134 ? 13.742 -2.219 12.516 1 94.38 134 GLY A C 1
ATOM 1022 O O . GLY A 1 134 ? 13.664 -3.094 13.383 1 94.38 134 GLY A O 1
ATOM 1023 N N . VAL A 1 135 ? 12.82 -1.353 12.281 1 95.88 135 VAL A N 1
ATOM 1024 C CA . VAL A 1 135 ? 11.484 -1.465 12.867 1 95.88 135 VAL A CA 1
ATOM 1025 C C . VAL A 1 135 ? 10.438 -1.457 11.758 1 95.88 135 VAL A C 1
ATOM 1027 O O . VAL A 1 135 ? 10.703 -1.014 10.641 1 95.88 135 VAL A O 1
ATOM 1030 N N . PHE A 1 136 ? 9.352 -2.053 12.047 1 97.75 136 PHE A N 1
ATOM 1031 C CA . PHE A 1 136 ? 8.172 -2.096 11.188 1 97.75 136 PHE A CA 1
ATOM 1032 C C . PHE A 1 136 ? 6.973 -1.455 11.883 1 97.75 136 PHE A C 1
ATOM 1034 O O . PHE A 1 136 ? 6.707 -1.731 13.055 1 97.75 136 PHE A O 1
ATOM 1041 N N . PHE A 1 137 ? 6.258 -0.538 11.195 1 98.06 137 PHE A N 1
ATOM 1042 C CA . PHE A 1 137 ? 5.059 0.039 11.789 1 98.06 137 PHE A CA 1
ATOM 1043 C C . PHE A 1 137 ? 4.082 0.482 10.711 1 98.06 137 PHE A C 1
ATOM 1045 O O . PHE A 1 137 ? 4.426 0.506 9.523 1 98.06 137 PHE A O 1
ATOM 1052 N N . THR A 1 138 ? 2.848 0.684 11.07 1 98.5 138 THR A N 1
ATOM 1053 C CA . THR A 1 138 ? 1.791 1.256 10.242 1 98.5 138 THR A CA 1
ATOM 1054 C C . THR A 1 138 ? 1.562 2.723 10.594 1 98.5 138 THR A C 1
ATOM 1056 O O . THR A 1 138 ? 1.563 3.09 11.773 1 98.5 138 THR A O 1
ATOM 1059 N N . THR A 1 139 ? 1.476 3.518 9.617 1 98.56 139 THR A N 1
ATOM 1060 C CA . THR A 1 139 ? 1.187 4.934 9.812 1 98.56 139 THR A CA 1
ATOM 1061 C C . THR A 1 139 ? 0.228 5.441 8.734 1 98.56 139 THR A C 1
ATOM 1063 O O . THR A 1 139 ? -0.466 4.648 8.094 1 98.56 139 THR A O 1
ATOM 1066 N N . VAL A 1 140 ? 0.046 6.754 8.672 1 98.69 140 VAL A N 1
ATOM 1067 C CA . VAL A 1 140 ? -0.902 7.367 7.754 1 98.69 140 VAL A CA 1
ATOM 1068 C C . VAL A 1 140 ? -0.191 8.422 6.906 1 98.69 140 VAL A C 1
ATOM 1070 O O . VAL A 1 140 ? 0.794 9.016 7.348 1 98.69 140 VAL A O 1
ATOM 1073 N N . SER A 1 141 ? -0.525 8.523 5.707 1 98.56 141 SER A N 1
ATOM 1074 C CA . SER A 1 141 ? -0.057 9.602 4.836 1 98.56 141 SER A CA 1
ATOM 1075 C C . SER A 1 141 ? -1.218 10.266 4.109 1 98.56 141 SER A C 1
ATOM 1077 O O . SER A 1 141 ? -2.268 9.656 3.91 1 98.56 141 SER A O 1
ATOM 1079 N N . VAL A 1 142 ? -1.063 11.508 3.748 1 98.5 142 VAL A N 1
ATOM 1080 C CA . VAL A 1 142 ? -2.094 12.258 3.035 1 98.5 142 VAL A CA 1
ATOM 1081 C C . VAL A 1 142 ? -1.453 13.086 1.922 1 98.5 142 VAL A C 1
ATOM 1083 O O . VAL A 1 142 ? -0.371 13.648 2.104 1 98.5 142 VAL A O 1
ATOM 1086 N N . ASP A 1 143 ? -2.047 13 0.728 1 97.88 143 ASP A N 1
ATOM 1087 C CA . ASP A 1 143 ? -1.64 13.961 -0.29 1 97.88 143 ASP A CA 1
ATOM 1088 C C . ASP A 1 143 ? -2.037 15.383 0.108 1 97.88 143 ASP A C 1
ATOM 1090 O O . ASP A 1 143 ? -3.225 15.711 0.147 1 97.88 143 ASP A O 1
ATOM 1094 N N . VAL A 1 144 ? -1.073 16.203 0.261 1 97.88 144 VAL A N 1
ATOM 1095 C CA . VAL A 1 144 ? -1.285 17.484 0.93 1 97.88 144 VAL A CA 1
ATOM 1096 C C . VAL A 1 144 ? -2.096 18.406 0.027 1 97.88 144 VAL A C 1
ATOM 1098 O O . VAL A 1 144 ? -2.928 19.188 0.507 1 97.88 144 VAL A O 1
ATOM 1101 N N . THR A 1 145 ? -1.927 18.281 -1.29 1 97.5 145 THR A N 1
ATOM 1102 C CA . THR A 1 145 ? -2.586 19.188 -2.219 1 97.5 145 THR A CA 1
ATOM 1103 C C . THR A 1 145 ? -4.102 19.031 -2.148 1 97.5 145 THR A C 1
ATOM 1105 O O . THR A 1 145 ? -4.82 19.984 -1.847 1 97.5 145 THR A O 1
ATOM 1108 N N . PRO A 1 146 ? -4.625 17.828 -2.332 1 97.75 146 PRO A N 1
ATOM 1109 C CA . PRO A 1 146 ? -6.078 17.719 -2.205 1 97.75 146 PRO A CA 1
ATOM 1110 C C . PRO A 1 146 ? -6.566 17.953 -0.779 1 97.75 146 PRO A C 1
ATOM 1112 O O . PRO A 1 146 ? -7.68 18.453 -0.58 1 97.75 146 PRO A O 1
ATOM 1115 N N . TYR A 1 147 ? -5.816 17.625 0.161 1 98.5 147 TYR A N 1
ATOM 1116 C CA . TYR A 1 147 ? -6.176 17.859 1.555 1 98.5 147 TYR A CA 1
ATOM 1117 C C . TYR A 1 147 ? -6.328 19.359 1.827 1 98.5 147 TYR A C 1
ATOM 1119 O O . TYR A 1 147 ? -7.293 19.781 2.467 1 98.5 147 TYR A O 1
ATOM 1127 N N . LEU A 1 148 ? -5.367 20.156 1.336 1 98.44 148 LEU A N 1
ATOM 1128 C CA . LEU A 1 148 ? -5.457 21.609 1.489 1 98.44 148 LEU A CA 1
ATOM 1129 C C . LEU A 1 148 ? -6.668 22.156 0.749 1 98.44 148 LEU A C 1
ATOM 1131 O O . LEU A 1 148 ? -7.34 23.062 1.24 1 98.44 148 LEU A O 1
ATOM 1135 N N . ALA A 1 149 ? -6.891 21.609 -0.398 1 98.31 149 ALA A N 1
ATOM 1136 C CA . ALA A 1 149 ? -8.07 22.031 -1.146 1 98.31 149 ALA A CA 1
ATOM 1137 C C . ALA A 1 149 ? -9.352 21.75 -0.359 1 98.31 149 ALA A C 1
ATOM 1139 O O . ALA A 1 149 ? -10.266 22.578 -0.343 1 98.31 149 ALA A O 1
ATOM 1140 N N . TRP A 1 150 ? -9.398 20.609 0.233 1 98.56 150 TRP A N 1
ATOM 1141 C CA . TRP A 1 150 ? -10.539 20.219 1.054 1 98.56 150 TRP A CA 1
ATOM 1142 C C . TRP A 1 150 ? -10.695 21.156 2.25 1 98.56 150 TRP A C 1
ATOM 1144 O O . TRP A 1 150 ? -11.805 21.578 2.566 1 98.56 150 TRP A O 1
ATOM 1154 N N . LEU A 1 151 ? -9.625 21.484 2.953 1 98.5 151 LEU A N 1
ATOM 1155 C CA . LEU A 1 151 ? -9.656 22.406 4.074 1 98.5 151 LEU A CA 1
ATOM 1156 C C . LEU A 1 151 ? -10.109 23.797 3.621 1 98.5 151 LEU A C 1
ATOM 1158 O O . LEU A 1 151 ? -10.883 24.453 4.312 1 98.5 151 LEU A O 1
ATOM 1162 N N . MET A 1 152 ? -9.586 24.203 2.477 1 98.56 152 MET A N 1
ATOM 1163 C CA . MET A 1 152 ? -9.961 25.516 1.935 1 98.56 152 MET A CA 1
ATOM 1164 C C . MET A 1 152 ? -11.469 25.578 1.686 1 98.56 152 MET A C 1
ATOM 1166 O O . MET A 1 152 ? -12.109 26.562 2.037 1 98.56 152 MET A O 1
ATOM 1170 N N . LYS A 1 153 ? -11.984 24.578 1.082 1 98.56 153 LYS A N 1
ATOM 1171 C CA . LYS A 1 153 ? -13.422 24.516 0.833 1 98.56 153 LYS A CA 1
ATOM 1172 C C . LYS A 1 153 ? -14.211 24.594 2.139 1 98.56 153 LYS A C 1
ATOM 1174 O O . LYS A 1 153 ? -15.211 25.297 2.23 1 98.56 153 LYS A O 1
ATOM 1179 N N . ARG A 1 154 ? -13.828 23.844 3.09 1 97.88 154 ARG A N 1
ATOM 1180 C CA . ARG A 1 154 ? -14.477 23.844 4.398 1 97.88 154 ARG A CA 1
ATOM 1181 C C . ARG A 1 154 ? -14.445 25.234 5.023 1 97.88 154 ARG A C 1
ATOM 1183 O O . ARG A 1 154 ? -15.438 25.688 5.602 1 97.88 154 ARG A O 1
ATOM 1190 N N . PHE A 1 155 ? -13.297 25.859 4.934 1 98.31 155 PHE A N 1
ATOM 1191 C CA . PHE A 1 155 ? -13.117 27.203 5.488 1 98.31 155 PHE A CA 1
ATOM 1192 C C . PHE A 1 155 ? -14.078 28.188 4.844 1 98.31 155 PHE A C 1
ATOM 1194 O O . PHE A 1 155 ? -14.781 28.922 5.539 1 98.31 155 PHE A O 1
ATOM 1201 N N . LYS A 1 156 ? -14.133 28.125 3.516 1 98.19 156 LYS A N 1
ATOM 1202 C CA . LYS A 1 156 ? -15 29.031 2.768 1 98.19 156 LYS A CA 1
ATOM 1203 C C . LYS A 1 156 ? -16.469 28.734 3.029 1 98.19 156 LYS A C 1
ATOM 1205 O O . LYS A 1 156 ? -17.281 29.641 3.209 1 98.19 156 LYS A O 1
ATOM 1210 N N . ASP A 1 157 ? -16.781 27.5 3.068 1 96.88 157 ASP A N 1
ATOM 1211 C CA . ASP A 1 157 ? -18.172 27.078 3.273 1 96.88 157 ASP A CA 1
ATOM 1212 C C . ASP A 1 157 ? -18.688 27.547 4.629 1 96.88 157 ASP A C 1
ATOM 1214 O O . ASP A 1 157 ? -19.891 27.734 4.801 1 96.88 157 ASP A O 1
ATOM 1218 N N . GLN A 1 158 ? -17.812 27.812 5.523 1 94.94 158 GLN A N 1
ATOM 1219 C CA . GLN A 1 158 ? -18.203 28.219 6.863 1 94.94 158 GLN A CA 1
ATOM 1220 C C . GLN A 1 158 ? -18.094 29.734 7.031 1 94.94 158 GLN A C 1
ATOM 1222 O O . GLN A 1 158 ? -18.188 30.25 8.148 1 94.94 158 GLN A O 1
ATOM 1227 N N . GLY A 1 159 ? -17.844 30.422 5.957 1 96.38 159 GLY A N 1
ATOM 1228 C CA . GLY A 1 159 ? -17.922 31.875 5.973 1 96.38 159 GLY A CA 1
ATOM 1229 C C . GLY A 1 159 ? -16.547 32.531 6.02 1 96.38 159 GLY A C 1
ATOM 1230 O O . GLY A 1 159 ? -16.453 33.781 6.117 1 96.38 159 GLY A O 1
ATOM 1231 N N . GLY A 1 160 ? -15.508 31.703 6.008 1 97.75 160 GLY A N 1
ATOM 1232 C CA . GLY A 1 160 ? -14.172 32.281 5.961 1 97.75 160 GLY A CA 1
ATOM 1233 C C . GLY A 1 160 ? -13.906 33.094 4.703 1 97.75 160 GLY A C 1
ATOM 1234 O O . GLY A 1 160 ? -14.453 32.781 3.641 1 97.75 160 GLY A O 1
ATOM 1235 N N . THR A 1 161 ? -13.117 34.156 4.84 1 97.69 161 THR A N 1
ATOM 1236 C CA . THR A 1 161 ? -12.766 34.969 3.691 1 97.69 161 THR A CA 1
ATOM 1237 C C . THR A 1 161 ? -11.281 34.844 3.371 1 97.69 161 THR A C 1
ATOM 1239 O O . THR A 1 161 ? -10.477 34.531 4.25 1 97.69 161 THR A O 1
ATOM 1242 N N . ILE A 1 162 ? -10.93 35.094 2.158 1 98.06 162 ILE A N 1
ATOM 1243 C CA . ILE A 1 162 ? -9.562 34.906 1.676 1 98.06 162 ILE A CA 1
ATOM 1244 C C . ILE A 1 162 ? -9.078 36.219 1.038 1 98.06 162 ILE A C 1
ATOM 1246 O O . ILE A 1 162 ? -9.82 36.875 0.311 1 98.06 162 ILE A O 1
ATOM 1250 N N . LYS A 1 163 ? -7.93 36.594 1.373 1 97 163 LYS A N 1
ATOM 1251 C CA . LYS A 1 163 ? -7.246 37.719 0.728 1 97 163 LYS A CA 1
ATOM 1252 C C . LYS A 1 163 ? -5.867 37.312 0.224 1 97 163 LYS A C 1
ATOM 1254 O O . LYS A 1 163 ? -5.016 36.875 1.007 1 97 163 LYS A O 1
ATOM 1259 N N . GLN A 1 164 ? -5.656 37.344 -1.075 1 97.44 164 GLN A N 1
ATOM 1260 C CA . GLN A 1 164 ? -4.328 37.125 -1.632 1 97.44 164 GLN A CA 1
ATOM 1261 C C . GLN A 1 164 ? -3.492 38.406 -1.623 1 97.44 164 GLN A C 1
ATOM 1263 O O . GLN A 1 164 ? -3.795 39.344 -2.346 1 97.44 164 GLN A O 1
ATOM 1268 N N . ALA A 1 165 ? -2.477 38.438 -0.764 1 95.69 165 ALA A N 1
ATOM 1269 C CA . ALA A 1 165 ? -1.631 39.625 -0.642 1 95.69 165 ALA A CA 1
ATOM 1270 C C . ALA A 1 165 ? -0.281 39.281 -0.023 1 95.69 165 ALA A C 1
ATOM 1272 O O . ALA A 1 165 ? -0.195 38.406 0.835 1 95.69 165 ALA A O 1
ATOM 1273 N N . ARG A 1 166 ? 0.675 39.906 -0.502 1 94.88 166 ARG A N 1
ATOM 1274 C CA . ARG A 1 166 ? 1.964 39.875 0.181 1 94.88 166 ARG A CA 1
ATOM 1275 C C . ARG A 1 166 ? 2.018 40.906 1.293 1 94.88 166 ARG A C 1
ATOM 1277 O O . ARG A 1 166 ? 1.79 42.094 1.05 1 94.88 166 ARG A O 1
ATOM 1284 N N . ILE A 1 167 ? 2.219 40.5 2.469 1 93.94 167 ILE A N 1
ATOM 1285 C CA . ILE A 1 167 ? 2.316 41.375 3.613 1 93.94 167 ILE A CA 1
ATOM 1286 C C . ILE A 1 167 ? 3.783 41.719 3.889 1 93.94 167 ILE A C 1
ATOM 1288 O O . ILE A 1 167 ? 4.59 40.812 4.129 1 93.94 167 ILE A O 1
ATOM 1292 N N . GLU A 1 168 ? 4.102 42.969 3.861 1 93.25 168 GLU A N 1
ATOM 1293 C CA . GLU A 1 168 ? 5.488 43.375 4.051 1 93.25 168 GLU A CA 1
ATOM 1294 C C . GLU A 1 168 ? 5.773 43.688 5.516 1 93.25 168 GLU A C 1
ATOM 1296 O O . GLU A 1 168 ? 6.898 43.531 5.984 1 93.25 168 GLU A O 1
ATOM 1301 N N . ASN A 1 169 ? 4.754 44.25 6.105 1 92 169 ASN A N 1
ATOM 1302 C CA . ASN A 1 169 ? 4.859 44.594 7.52 1 92 169 ASN A CA 1
ATOM 1303 C C . ASN A 1 169 ? 3.545 44.344 8.25 1 92 169 ASN A C 1
ATOM 1305 O O . ASN A 1 169 ? 2.469 44.469 7.668 1 92 169 ASN A O 1
ATOM 1309 N N . ILE A 1 170 ? 3.648 43.938 9.492 1 90.44 170 ILE A N 1
ATOM 1310 C CA . ILE A 1 170 ? 2.48 43.562 10.273 1 90.44 170 ILE A CA 1
ATOM 1311 C C . ILE A 1 170 ? 1.544 44.75 10.445 1 90.44 170 ILE A C 1
ATOM 1313 O O . ILE A 1 170 ? 0.354 44.562 10.719 1 90.44 170 ILE A O 1
ATOM 1317 N N . GLU A 1 171 ? 2.033 45.938 10.305 1 90.44 171 GLU A N 1
ATOM 1318 C CA . GLU A 1 171 ? 1.226 47.156 10.422 1 90.44 171 GLU A CA 1
ATOM 1319 C C . GLU A 1 171 ? 0.106 47.188 9.383 1 90.44 171 GLU A C 1
ATOM 1321 O O . GLU A 1 171 ? -0.964 47.75 9.625 1 90.44 171 GLU A O 1
ATOM 1326 N N . GLU A 1 172 ? 0.444 46.562 8.273 1 89.12 172 GLU A N 1
ATOM 1327 C CA . GLU A 1 172 ? -0.533 46.5 7.191 1 89.12 172 GLU A CA 1
ATOM 1328 C C . GLU A 1 172 ? -1.799 45.781 7.629 1 89.12 172 GLU A C 1
ATOM 1330 O O . GLU A 1 172 ? -2.879 46 7.086 1 89.12 172 GLU A O 1
ATOM 1335 N N . ILE A 1 173 ? -1.643 44.875 8.656 1 87.81 173 ILE A N 1
ATOM 1336 C CA . ILE A 1 173 ? -2.752 44 9.031 1 87.81 173 ILE A CA 1
ATOM 1337 C C . ILE A 1 173 ? -3.279 44.406 10.406 1 87.81 173 ILE A C 1
ATOM 1339 O O . ILE A 1 173 ? -4.402 44.062 10.773 1 87.81 173 ILE A O 1
ATOM 1343 N N . ALA A 1 174 ? -2.572 45.156 11.148 1 82.94 174 ALA A N 1
ATOM 1344 C CA . ALA A 1 174 ? -2.867 45.469 12.539 1 82.94 174 ALA A CA 1
ATOM 1345 C C . ALA A 1 174 ? -4.199 46.219 12.656 1 82.94 174 ALA A C 1
ATOM 1347 O O . ALA A 1 174 ? -4.934 46.031 13.633 1 82.94 174 ALA A O 1
ATOM 1348 N N . GLN A 1 175 ? -4.531 46.969 11.688 1 81.81 175 GLN A N 1
ATOM 1349 C CA . GLN A 1 175 ? -5.754 47.75 11.758 1 81.81 175 GLN A CA 1
ATOM 1350 C C . GLN A 1 175 ? -6.977 46.906 11.414 1 81.81 175 GLN A C 1
ATOM 1352 O O . GLN A 1 175 ? -8.102 47.281 11.766 1 81.81 175 GLN A O 1
ATOM 1357 N N . ASP A 1 176 ? -6.719 45.812 10.891 1 82.62 176 ASP A N 1
ATOM 1358 C CA . ASP A 1 176 ? -7.82 45.031 10.328 1 82.62 176 ASP A CA 1
ATOM 1359 C C . ASP A 1 176 ? -8.156 43.844 11.227 1 82.62 176 ASP A C 1
ATOM 1361 O O . ASP A 1 176 ? -9.016 43.031 10.883 1 82.62 176 ASP A O 1
ATOM 1365 N N . CYS A 1 177 ? -7.328 43.75 12.328 1 91.5 177 CYS A N 1
ATOM 1366 C CA . CYS A 1 177 ? -7.684 42.562 13.078 1 91.5 177 CYS A CA 1
ATOM 1367 C C . CYS A 1 177 ? -7.48 42.75 14.57 1 91.5 177 CYS A C 1
ATOM 1369 O O . CYS A 1 177 ? -6.762 43.688 14.984 1 91.5 177 CYS A O 1
ATOM 1371 N N . ASP A 1 178 ? -8.211 42.031 15.406 1 93.56 178 ASP A N 1
ATOM 1372 C CA . ASP A 1 178 ? -8.086 41.938 16.859 1 93.56 178 ASP A CA 1
ATOM 1373 C C . ASP A 1 178 ? -7.09 40.844 17.266 1 93.56 178 ASP A C 1
ATOM 1375 O O . ASP A 1 178 ? -6.391 41 18.266 1 93.56 178 ASP A O 1
ATOM 1379 N N . ILE A 1 179 ? -7.027 39.781 16.562 1 96.94 179 ILE A N 1
ATOM 1380 C CA . ILE A 1 179 ? -6.113 38.656 16.75 1 96.94 179 ILE A CA 1
ATOM 1381 C C . ILE A 1 179 ? -5.438 38.312 15.43 1 96.94 179 ILE A C 1
ATOM 1383 O O . ILE A 1 179 ? -6.105 38.219 14.398 1 96.94 179 ILE A O 1
ATOM 1387 N N . LEU A 1 180 ? -4.137 38.25 15.484 1 97.19 180 LEU A N 1
ATOM 1388 C CA . LEU A 1 180 ? -3.34 37.844 14.336 1 97.19 180 LEU A CA 1
ATOM 1389 C C . LEU A 1 180 ? -2.709 36.469 14.57 1 97.19 180 LEU A C 1
ATOM 1391 O O . LEU A 1 180 ? -2.021 36.25 15.57 1 97.19 180 LEU A O 1
ATOM 1395 N N . ILE A 1 181 ? -3.004 35.5 13.734 1 98.38 181 ILE A N 1
ATOM 1396 C CA . ILE A 1 181 ? -2.367 34.188 13.781 1 98.38 181 ILE A CA 1
ATOM 1397 C C . ILE A 1 181 ? -1.274 34.125 12.719 1 98.38 181 ILE A C 1
ATOM 1399 O O . ILE A 1 181 ? -1.561 34.156 11.516 1 98.38 181 ILE A O 1
ATOM 1403 N N . ASN A 1 182 ? -0.063 34.031 13.172 1 98.25 182 ASN A N 1
ATOM 1404 C CA . ASN A 1 182 ? 1.104 33.969 12.297 1 98.25 182 ASN A CA 1
ATOM 1405 C C . ASN A 1 182 ? 1.483 32.562 11.93 1 98.25 182 ASN A C 1
ATOM 1407 O O . ASN A 1 182 ? 2.109 31.844 12.727 1 98.25 182 ASN A O 1
ATOM 1411 N N . CYS A 1 183 ? 1.217 32.188 10.719 1 98.31 183 CYS A N 1
ATOM 1412 C CA . CYS A 1 183 ? 1.609 30.906 10.148 1 98.31 183 CYS A CA 1
ATOM 1413 C C . CYS A 1 183 ? 2.434 31.109 8.883 1 98.31 183 CYS A C 1
ATOM 1415 O O . CYS A 1 183 ? 2.318 30.328 7.934 1 98.31 183 CYS A O 1
ATOM 1417 N N . CYS A 1 184 ? 3.285 32.062 8.805 1 96 184 CYS A N 1
ATOM 1418 C CA . CYS A 1 184 ? 3.918 32.5 7.559 1 96 184 CYS A CA 1
ATOM 1419 C C . CYS A 1 184 ? 5.219 31.734 7.324 1 96 184 CYS A C 1
ATOM 1421 O O . CYS A 1 184 ? 5.922 31.984 6.344 1 96 184 CYS A O 1
ATOM 1423 N N . GLY A 1 185 ? 5.539 30.828 8.211 1 96.31 185 GLY A N 1
ATOM 1424 C CA . GLY A 1 185 ? 6.758 30.062 8.008 1 96.31 185 GLY A CA 1
ATOM 1425 C C . GLY A 1 185 ? 8 30.922 7.906 1 96.31 185 GLY A C 1
ATOM 1426 O O . GLY A 1 185 ? 8.258 31.766 8.773 1 96.31 185 GLY A O 1
ATOM 1427 N N . LEU A 1 186 ? 8.75 30.875 6.816 1 96.88 186 LEU A N 1
ATOM 1428 C CA . LEU A 1 186 ? 10.031 31.531 6.629 1 96.88 186 LEU A CA 1
ATOM 1429 C C . LEU A 1 186 ? 9.859 33.062 6.602 1 96.88 186 LEU A C 1
ATOM 1431 O O . LEU A 1 186 ? 10.773 33.781 6.984 1 96.88 186 LEU A O 1
ATOM 1435 N N . SER A 1 187 ? 8.734 33.5 6.191 1 96.31 187 SER A N 1
ATOM 1436 C CA . SER A 1 187 ? 8.5 34.938 6.117 1 96.31 187 SER A CA 1
ATOM 1437 C C . SER A 1 187 ? 8.477 35.562 7.508 1 96.31 187 SER A C 1
ATOM 1439 O O . SER A 1 187 ? 8.562 36.781 7.641 1 96.31 187 SER A O 1
ATOM 1441 N N . SER A 1 188 ? 8.32 34.719 8.516 1 97.19 188 SER A N 1
ATOM 1442 C CA . SER A 1 188 ? 8.352 35.219 9.883 1 97.19 188 SER A CA 1
ATOM 1443 C C . SER A 1 188 ? 9.703 35.844 10.211 1 97.19 188 SER A C 1
ATOM 1445 O O . SER A 1 188 ? 9.805 36.656 11.133 1 97.19 188 SER A O 1
ATOM 1447 N N . ARG A 1 189 ? 10.703 35.344 9.492 1 96.44 189 ARG A N 1
ATOM 1448 C CA . ARG A 1 189 ? 12.023 35.938 9.672 1 96.44 189 ARG A CA 1
ATOM 1449 C C . ARG A 1 189 ? 11.984 37.438 9.445 1 96.44 189 ARG A C 1
ATOM 1451 O O . ARG A 1 189 ? 12.539 38.219 10.242 1 96.44 189 ARG A O 1
ATOM 1458 N N . HIS A 1 190 ? 11.305 37.906 8.422 1 94.88 190 HIS A N 1
ATOM 1459 C CA . HIS A 1 190 ? 11.234 39.312 8.055 1 94.88 190 HIS A CA 1
ATOM 1460 C C . HIS A 1 190 ? 10.078 40.031 8.766 1 94.88 190 HIS A C 1
ATOM 1462 O O . HIS A 1 190 ? 10.25 41.125 9.305 1 94.88 190 HIS A O 1
ATOM 1468 N N . LEU A 1 191 ? 8.914 39.375 8.773 1 95 191 LEU A N 1
ATOM 1469 C CA . LEU A 1 191 ? 7.695 40 9.266 1 95 191 LEU A CA 1
ATOM 1470 C C . LEU A 1 191 ? 7.746 40.188 10.773 1 95 191 LEU A C 1
ATOM 1472 O O . LEU A 1 191 ? 7.191 41.156 11.312 1 95 191 LEU A O 1
ATOM 1476 N N . PHE A 1 192 ? 8.406 39.25 11.438 1 95 192 PHE A N 1
ATOM 1477 C CA . PHE A 1 192 ? 8.414 39.281 12.898 1 95 192 PHE A CA 1
ATOM 1478 C C . PHE A 1 192 ? 9.844 39.312 13.43 1 95 192 PHE A C 1
ATOM 1480 O O . PHE A 1 192 ? 10.07 39.125 14.617 1 95 192 PHE A O 1
ATOM 1487 N N . LYS A 1 193 ? 10.812 39.438 12.562 1 95.19 193 LYS A N 1
ATOM 1488 C CA . LYS A 1 193 ? 12.227 39.594 12.891 1 95.19 193 LYS A CA 1
ATOM 1489 C C . LYS A 1 193 ? 12.719 38.375 13.695 1 95.19 193 LYS A C 1
ATOM 1491 O O . LYS A 1 193 ? 13.469 38.531 14.664 1 95.19 193 LYS A O 1
ATOM 1496 N N . ASP A 1 194 ? 12.172 37.219 13.367 1 97.31 194 ASP A N 1
ATOM 1497 C CA . ASP A 1 194 ? 12.625 36 14.016 1 97.31 194 ASP A CA 1
ATOM 1498 C C . ASP A 1 194 ? 13.812 35.375 13.273 1 97.31 194 ASP A C 1
ATOM 1500 O O . ASP A 1 194 ? 13.625 34.562 12.359 1 97.31 194 ASP A O 1
ATOM 1504 N N . GLU A 1 195 ? 15 35.562 13.75 1 97 195 GLU A N 1
ATOM 1505 C CA . GLU A 1 195 ? 16.219 35.125 13.086 1 97 195 GLU A CA 1
ATOM 1506 C C . GLU A 1 195 ? 16.484 33.625 13.336 1 97 195 GLU A C 1
ATOM 1508 O O . GLU A 1 195 ? 17.312 33.031 12.664 1 97 195 GLU A O 1
ATOM 1513 N N . LYS A 1 196 ? 15.75 33.094 14.18 1 97.19 196 LYS A N 1
ATOM 1514 C CA . LYS A 1 196 ? 15.969 31.672 14.516 1 97.19 196 LYS A CA 1
ATOM 1515 C C . LYS A 1 196 ? 15.352 30.75 13.461 1 97.19 196 LYS A C 1
ATOM 1517 O O . LYS A 1 196 ? 15.672 29.562 13.414 1 97.19 196 LYS A O 1
ATOM 1522 N N . ILE A 1 197 ? 14.43 31.234 12.688 1 97.88 197 ILE A N 1
ATOM 1523 C CA . ILE A 1 197 ? 13.836 30.422 11.633 1 97.88 197 ILE A CA 1
ATOM 1524 C C . ILE A 1 197 ? 14.766 30.391 10.422 1 97.88 197 ILE A C 1
ATOM 1526 O O . ILE A 1 197 ? 15.367 31.391 10.062 1 97.88 197 ILE A O 1
ATOM 1530 N N . LYS A 1 198 ? 15.031 29.25 9.922 1 97.19 198 LYS A N 1
ATOM 1531 C CA . LYS A 1 198 ? 15.914 29.047 8.781 1 97.19 198 LYS A CA 1
ATOM 1532 C C . LYS A 1 198 ? 15.32 28.016 7.812 1 97.19 198 LYS A C 1
ATOM 1534 O O . LYS A 1 198 ? 14.562 27.141 8.219 1 97.19 198 LYS A O 1
ATOM 1539 N N . PRO A 1 199 ? 15.695 28.188 6.527 1 97.62 199 PRO A N 1
ATOM 1540 C CA . PRO A 1 199 ? 15.25 27.156 5.586 1 97.62 199 PRO A CA 1
ATOM 1541 C C . PRO A 1 199 ? 16.078 25.875 5.684 1 97.62 199 PRO A C 1
ATOM 1543 O O . PRO A 1 199 ? 17.281 25.922 5.91 1 97.62 199 PRO A O 1
ATOM 1546 N N . VAL A 1 200 ? 15.445 24.781 5.629 1 96.38 200 VAL A N 1
ATOM 1547 C CA . VAL A 1 200 ? 16.078 23.516 5.316 1 96.38 200 VAL A CA 1
ATOM 1548 C C . VAL A 1 200 ? 15.578 23 3.971 1 96.38 200 VAL A C 1
ATOM 1550 O O . VAL A 1 200 ? 14.43 22.547 3.861 1 96.38 200 VAL A O 1
ATOM 1553 N N . ARG A 1 201 ? 16.422 23.109 3.049 1 96.44 201 ARG A N 1
ATOM 1554 C CA . ARG A 1 201 ? 16.047 22.719 1.688 1 96.44 201 ARG A CA 1
ATOM 1555 C C . ARG A 1 201 ? 15.914 21.203 1.562 1 96.44 201 ARG A C 1
ATOM 1557 O O . ARG A 1 201 ? 16.781 20.453 2.027 1 96.44 201 ARG A O 1
ATOM 1564 N N . GLY A 1 202 ? 14.758 20.781 1.058 1 94.75 202 GLY A N 1
ATOM 1565 C CA . GLY A 1 202 ? 14.547 19.391 0.678 1 94.75 202 GLY A CA 1
ATOM 1566 C C . GLY A 1 202 ? 14.297 19.219 -0.807 1 94.75 202 GLY A C 1
ATOM 1567 O O . GLY A 1 202 ? 13.617 20.031 -1.433 1 94.75 202 GLY A O 1
ATOM 1568 N N . GLN A 1 203 ? 14.898 18.234 -1.352 1 96.19 203 GLN A N 1
ATOM 1569 C CA . GLN A 1 203 ? 14.633 17.859 -2.736 1 96.19 203 GLN A CA 1
ATOM 1570 C C . GLN A 1 203 ? 14.227 16.391 -2.836 1 96.19 203 GLN A C 1
ATOM 1572 O O . GLN A 1 203 ? 14.789 15.531 -2.145 1 96.19 203 GLN A O 1
ATOM 1577 N N . VAL A 1 204 ? 13.195 16.109 -3.67 1 96.88 204 VAL A N 1
ATOM 1578 C CA . VAL A 1 204 ? 12.68 14.75 -3.793 1 96.88 204 VAL A CA 1
ATOM 1579 C C . VAL A 1 204 ? 12.312 14.469 -5.25 1 96.88 204 VAL A C 1
ATOM 1581 O O . VAL A 1 204 ? 12.242 15.383 -6.07 1 96.88 204 VAL A O 1
ATOM 1584 N N . TRP A 1 205 ? 12.227 13.172 -5.531 1 97.56 205 TRP A N 1
ATOM 1585 C CA . TRP A 1 205 ? 11.602 12.711 -6.762 1 97.56 205 TRP A CA 1
ATOM 1586 C C . TRP A 1 205 ? 10.148 12.312 -6.516 1 97.56 205 TRP A C 1
ATOM 1588 O O . TRP A 1 205 ? 9.828 11.711 -5.484 1 97.56 205 TRP A O 1
ATOM 1598 N N . LYS A 1 206 ? 9.242 12.703 -7.418 1 98 206 LYS A N 1
ATOM 1599 C CA . LYS A 1 206 ? 7.957 12.031 -7.578 1 98 206 LYS A CA 1
ATOM 1600 C C . LYS A 1 206 ? 8.023 10.969 -8.672 1 98 206 LYS A C 1
ATOM 1602 O O . LYS A 1 206 ? 8.367 11.266 -9.82 1 98 206 LYS A O 1
ATOM 1607 N N . VAL A 1 207 ? 7.703 9.734 -8.258 1 98.5 207 VAL A N 1
ATOM 1608 C CA . VAL A 1 207 ? 7.984 8.586 -9.109 1 98.5 207 VAL A CA 1
ATOM 1609 C C . VAL A 1 207 ? 6.715 7.758 -9.289 1 98.5 207 VAL A C 1
ATOM 1611 O O . VAL A 1 207 ? 5.93 7.598 -8.352 1 98.5 207 VAL A O 1
ATOM 1614 N N . LYS A 1 208 ? 6.461 7.312 -10.516 1 98.44 208 LYS A N 1
ATOM 1615 C CA . LYS A 1 208 ? 5.398 6.332 -10.734 1 98.44 208 LYS A CA 1
ATOM 1616 C C . LYS A 1 208 ? 5.887 4.918 -10.422 1 98.44 208 LYS A C 1
ATOM 1618 O O . LYS A 1 208 ? 6.656 4.34 -11.195 1 98.44 208 LYS A O 1
ATOM 1623 N N . ALA A 1 209 ? 5.5 4.348 -9.383 1 98.5 209 ALA A N 1
ATOM 1624 C CA . ALA A 1 209 ? 5.828 2.994 -8.93 1 98.5 209 ALA A CA 1
ATOM 1625 C C . ALA A 1 209 ? 4.688 2.398 -8.109 1 98.5 209 ALA A C 1
ATOM 1627 O O . ALA A 1 209 ? 4.859 2.102 -6.926 1 98.5 209 ALA A O 1
ATOM 1628 N N . PRO A 1 210 ? 3.545 2.145 -8.766 1 98.19 210 PRO A N 1
ATOM 1629 C CA . PRO A 1 210 ? 2.34 1.745 -8.039 1 98.19 210 PRO A CA 1
ATOM 1630 C C . PRO A 1 210 ? 2.479 0.377 -7.375 1 98.19 210 PRO A C 1
ATOM 1632 O O . PRO A 1 210 ? 1.638 -0.004 -6.555 1 98.19 210 PRO A O 1
ATOM 1635 N N . TRP A 1 211 ? 3.582 -0.422 -7.625 1 98.75 211 TRP A N 1
ATOM 1636 C CA . TRP A 1 211 ? 3.799 -1.728 -7.012 1 98.75 211 TRP A CA 1
ATOM 1637 C C . TRP A 1 211 ? 4.461 -1.581 -5.645 1 98.75 211 TRP A C 1
ATOM 1639 O O . TRP A 1 211 ? 4.633 -2.566 -4.922 1 98.75 211 TRP A O 1
ATOM 1649 N N . ILE A 1 212 ? 4.867 -0.398 -5.312 1 98.69 212 ILE A N 1
ATOM 1650 C CA . ILE A 1 212 ? 5.449 -0.16 -3.996 1 98.69 212 ILE A CA 1
ATOM 1651 C C . ILE A 1 212 ? 4.355 0.241 -3.01 1 98.69 212 ILE A C 1
ATOM 1653 O O . ILE A 1 212 ? 3.83 1.355 -3.074 1 98.69 212 ILE A O 1
ATOM 1657 N N . LYS A 1 213 ? 4.039 -0.697 -2.088 1 98.62 213 LYS A N 1
ATOM 1658 C CA . LYS A 1 213 ? 2.939 -0.481 -1.152 1 98.62 213 LYS A CA 1
ATOM 1659 C C . LYS A 1 213 ? 3.463 -0.15 0.242 1 98.62 213 LYS A C 1
ATOM 1661 O O . LYS A 1 213 ? 2.729 0.386 1.075 1 98.62 213 LYS A O 1
ATOM 1666 N N . HIS A 1 214 ? 4.723 -0.506 0.542 1 98.75 214 HIS A N 1
ATOM 1667 C CA . HIS A 1 214 ? 5.363 -0.214 1.819 1 98.75 214 HIS A CA 1
ATOM 1668 C C . HIS A 1 214 ? 6.273 1.004 1.714 1 98.75 214 HIS A C 1
ATOM 1670 O O . HIS A 1 214 ? 6.809 1.294 0.642 1 98.75 214 HIS A O 1
ATOM 1676 N N . PHE A 1 215 ? 6.414 1.733 2.82 1 98.62 215 PHE A N 1
ATOM 1677 C CA . PHE A 1 215 ? 7.477 2.73 2.869 1 98.62 215 PHE A CA 1
ATOM 1678 C C . PHE A 1 215 ? 8.797 2.094 3.291 1 98.62 215 PHE A C 1
ATOM 1680 O O . PHE A 1 215 ? 8.805 1.1 4.02 1 98.62 215 PHE A O 1
ATOM 1687 N N . TYR A 1 216 ? 9.867 2.615 2.836 1 97.88 216 TYR A N 1
ATOM 1688 C CA . TYR A 1 216 ? 11.227 2.242 3.199 1 97.88 216 TYR A CA 1
ATOM 1689 C C . TYR A 1 216 ? 12.047 3.473 3.568 1 97.88 216 TYR A C 1
ATOM 1691 O O . TYR A 1 216 ? 12.195 4.395 2.762 1 97.88 216 TYR A O 1
ATOM 1699 N N . ILE A 1 217 ? 12.477 3.537 4.766 1 96.19 217 ILE A N 1
ATOM 1700 C CA . ILE A 1 217 ? 13.375 4.586 5.246 1 96.19 217 ILE A CA 1
ATOM 1701 C C . ILE A 1 217 ? 14.719 3.979 5.641 1 96.19 217 ILE A C 1
ATOM 1703 O O . ILE A 1 217 ? 14.766 3.021 6.418 1 96.19 217 ILE A O 1
ATOM 1707 N N . PHE A 1 218 ? 15.711 4.441 5.059 1 93.62 218 PHE A N 1
ATOM 1708 C CA . PHE A 1 218 ? 17.062 3.955 5.336 1 93.62 218 PHE A CA 1
ATOM 1709 C C . PHE A 1 218 ? 17.875 5.004 6.09 1 93.62 218 PHE A C 1
ATOM 1711 O O . PHE A 1 218 ? 18.234 6.035 5.527 1 93.62 218 PHE A O 1
ATOM 1718 N N . ASP A 1 219 ? 17.984 4.781 7.438 1 82.44 219 ASP A N 1
ATOM 1719 C CA . ASP A 1 219 ? 18.719 5.73 8.273 1 82.44 219 ASP A CA 1
ATOM 1720 C C . ASP A 1 219 ? 20.219 5.5 8.188 1 82.44 219 ASP A C 1
ATOM 1722 O O . ASP A 1 219 ? 20.75 4.57 8.812 1 82.44 219 ASP A O 1
ATOM 1726 N N . GLU A 1 220 ? 20.781 5.934 7.082 1 67 220 GLU A N 1
ATOM 1727 C CA . GLU A 1 220 ? 22.234 5.883 7.031 1 67 220 GLU A CA 1
ATOM 1728 C C . GLU A 1 220 ? 22.859 7.109 7.699 1 67 220 GLU A C 1
ATOM 1730 O O . GLU A 1 220 ? 22.156 7.883 8.352 1 67 220 GLU A O 1
ATOM 1735 N N . HIS A 1 221 ? 24.031 7.492 7.414 1 55.06 221 HIS A N 1
ATOM 1736 C CA . HIS A 1 221 ? 24.656 8.703 7.93 1 55.06 221 HIS A CA 1
ATOM 1737 C C . HIS A 1 221 ? 23.797 9.93 7.633 1 55.06 221 HIS A C 1
ATOM 1739 O O . HIS A 1 221 ? 22.938 9.898 6.746 1 55.06 221 HIS A O 1
ATOM 1745 N N . LEU A 1 222 ? 23.75 10.914 8.461 1 50.03 222 LEU A N 1
ATOM 1746 C CA . LEU A 1 222 ? 23 12.156 8.648 1 50.03 222 LEU A CA 1
ATOM 1747 C C . LEU A 1 222 ? 22.547 12.711 7.309 1 50.03 222 LEU A C 1
ATOM 1749 O O . LEU A 1 222 ? 21.359 13.055 7.145 1 50.03 222 LEU A O 1
ATOM 1753 N N . SER A 1 223 ? 23.391 13.023 6.387 1 52.16 223 SER A N 1
ATOM 1754 C CA . SER A 1 223 ? 23.094 14.039 5.387 1 52.16 223 SER A CA 1
ATOM 1755 C C . SER A 1 223 ? 22.359 13.438 4.191 1 52.16 223 SER A C 1
ATOM 1757 O O . SER A 1 223 ? 21.734 14.156 3.412 1 52.16 223 SER A O 1
ATOM 1759 N N . GLU A 1 224 ? 22.359 12.062 4.035 1 64.06 224 GLU A N 1
ATOM 1760 C CA . GLU A 1 224 ? 21.734 11.547 2.824 1 64.06 224 GLU A CA 1
ATOM 1761 C C . GLU A 1 224 ? 21 10.234 3.102 1 64.06 224 GLU A C 1
ATOM 1763 O O . GLU A 1 224 ? 21.578 9.156 3 1 64.06 224 GLU A O 1
ATOM 1768 N N . HIS A 1 225 ? 19.75 10.273 3.637 1 79.44 225 HIS A N 1
ATOM 1769 C CA . HIS A 1 225 ? 18.953 9.094 3.98 1 79.44 225 HIS A CA 1
ATOM 1770 C C . HIS A 1 225 ? 17.859 8.844 2.943 1 79.44 225 HIS A C 1
ATOM 1772 O O . HIS A 1 225 ? 16.828 9.523 2.943 1 79.44 225 HIS A O 1
ATOM 1778 N N . PRO A 1 226 ? 18.188 7.848 2.084 1 90.69 226 PRO A N 1
ATOM 1779 C CA . PRO A 1 226 ? 17.125 7.609 1.111 1 90.69 226 PRO A CA 1
ATOM 1780 C C . PRO A 1 226 ? 15.836 7.109 1.76 1 90.69 226 PRO A C 1
ATOM 1782 O O . PRO A 1 226 ? 15.883 6.414 2.775 1 90.69 226 PRO A O 1
ATOM 1785 N N . TYR A 1 227 ? 14.828 7.598 1.317 1 96.06 227 TYR A N 1
ATOM 1786 C CA . TYR A 1 227 ? 13.531 7.062 1.706 1 96.06 227 TYR A CA 1
ATOM 1787 C C . TYR A 1 227 ? 12.617 6.922 0.496 1 96.06 227 TYR A C 1
ATOM 1789 O O . TYR A 1 227 ? 12.773 7.633 -0.499 1 96.06 227 TYR A O 1
ATOM 1797 N N . ILE A 1 228 ? 11.805 5.988 0.523 1 98.12 228 ILE A N 1
ATOM 1798 C CA . ILE A 1 228 ? 10.758 5.68 -0.448 1 98.12 228 ILE A CA 1
ATOM 1799 C C . ILE A 1 228 ? 9.398 5.664 0.245 1 98.12 228 ILE A C 1
ATOM 1801 O O . ILE A 1 228 ? 9.109 4.77 1.045 1 98.12 228 ILE A O 1
ATOM 1805 N N . LEU A 1 229 ? 8.562 6.656 -0.034 1 98.5 229 LEU A N 1
ATOM 1806 C CA . LEU A 1 229 ? 7.285 6.832 0.641 1 98.5 229 LEU A CA 1
ATOM 1807 C C . LEU A 1 229 ? 6.133 6.777 -0.358 1 98.5 229 LEU A C 1
ATOM 1809 O O . LEU A 1 229 ? 5.91 7.73 -1.106 1 98.5 229 LEU A O 1
ATOM 1813 N N . PRO A 1 230 ? 5.406 5.688 -0.35 1 98.44 230 PRO A N 1
ATOM 1814 C CA . PRO A 1 230 ? 4.297 5.574 -1.298 1 98.44 230 PRO A CA 1
ATOM 1815 C C . PRO A 1 230 ? 3.17 6.566 -1.011 1 98.44 230 PRO A C 1
ATOM 1817 O O . PRO A 1 230 ? 2.73 6.691 0.134 1 98.44 230 PRO A O 1
ATOM 1820 N N . GLY A 1 231 ? 2.752 7.277 -2.016 1 97.81 231 GLY A N 1
ATOM 1821 C CA . GLY A 1 231 ? 1.513 8.039 -2.016 1 97.81 231 GLY A CA 1
ATOM 1822 C C . GLY A 1 231 ? 0.429 7.414 -2.873 1 97.81 231 GLY A C 1
ATOM 1823 O O . GLY A 1 231 ? 0.5 6.23 -3.207 1 97.81 231 GLY A O 1
ATOM 1824 N N . VAL A 1 232 ? -0.613 8.227 -3.145 1 97.69 232 VAL A N 1
ATOM 1825 C CA . VAL A 1 232 ? -1.73 7.691 -3.916 1 97.69 232 VAL A CA 1
ATOM 1826 C C . VAL A 1 232 ? -1.401 7.738 -5.406 1 97.69 232 VAL A C 1
ATOM 1828 O O . VAL A 1 232 ? -1.569 6.746 -6.117 1 97.69 232 VAL A O 1
ATOM 1831 N N . ASP A 1 233 ? -0.838 8.875 -5.816 1 96.31 233 ASP A N 1
ATOM 1832 C CA . ASP A 1 233 ? -0.551 9.031 -7.242 1 96.31 233 ASP A CA 1
ATOM 1833 C C . ASP A 1 233 ? 0.927 8.781 -7.535 1 96.31 233 ASP A C 1
ATOM 1835 O O . ASP A 1 233 ? 1.284 8.359 -8.641 1 96.31 233 ASP A O 1
ATOM 1839 N N . PHE A 1 234 ? 1.772 9.109 -6.539 1 97.25 234 PHE A N 1
ATOM 1840 C CA . PHE A 1 234 ? 3.215 9.016 -6.723 1 97.25 234 PHE A CA 1
ATOM 1841 C C . PHE A 1 234 ? 3.887 8.445 -5.48 1 97.25 234 PHE A C 1
ATOM 1843 O O . PHE A 1 234 ? 3.326 8.5 -4.387 1 97.25 234 PHE A O 1
ATOM 1850 N N . VAL A 1 235 ? 5.008 7.859 -5.723 1 98.44 235 VAL A N 1
ATOM 1851 C CA . VAL A 1 235 ? 5.941 7.527 -4.652 1 98.44 235 VAL A CA 1
ATOM 1852 C C . VAL A 1 235 ? 6.961 8.648 -4.488 1 98.44 235 VAL A C 1
ATOM 1854 O O . VAL A 1 235 ? 7.559 9.102 -5.465 1 98.44 235 VAL A O 1
ATOM 1857 N N . THR A 1 236 ? 7.086 9.18 -3.309 1 98.25 236 THR A N 1
ATOM 1858 C CA . THR A 1 236 ? 8.102 10.195 -3.031 1 98.25 236 THR A CA 1
ATOM 1859 C C . THR A 1 236 ? 9.43 9.547 -2.658 1 98.25 236 THR A C 1
ATOM 1861 O O . THR A 1 236 ? 9.492 8.742 -1.725 1 98.25 236 THR A O 1
ATOM 1864 N N . VAL A 1 237 ? 10.422 9.844 -3.406 1 97.88 237 VAL A N 1
ATOM 1865 C CA . VAL A 1 237 ? 11.758 9.297 -3.174 1 97.88 237 VAL A CA 1
ATOM 1866 C C . VAL A 1 237 ? 12.711 10.422 -2.758 1 97.88 237 VAL A C 1
ATOM 1868 O O . VAL A 1 237 ? 12.891 11.398 -3.496 1 97.88 237 VAL A O 1
ATOM 1871 N N . GLY A 1 238 ? 13.164 10.336 -1.56 1 93.88 238 GLY A N 1
ATOM 1872 C CA . GLY A 1 238 ? 14 11.398 -1.039 1 93.88 238 GLY A CA 1
ATOM 1873 C C . GLY A 1 238 ? 15.266 10.891 -0.363 1 93.88 238 GLY A C 1
ATOM 1874 O O . GLY A 1 238 ? 15.453 9.68 -0.224 1 93.88 238 GLY A O 1
ATOM 1875 N N . GLY A 1 239 ? 15.883 11.633 0.347 1 87.5 239 GLY A N 1
ATOM 1876 C CA . GLY A 1 239 ? 16.031 12.992 -0.155 1 87.5 239 GLY A CA 1
ATOM 1877 C C . GLY A 1 239 ? 17.156 13.758 0.523 1 87.5 239 GLY A C 1
ATOM 1878 O O . GLY A 1 239 ? 18.156 13.18 0.929 1 87.5 239 GLY A O 1
ATOM 1879 N N . THR A 1 240 ? 17 15.109 0.464 1 89.88 240 THR A N 1
ATOM 1880 C CA . THR A 1 240 ? 18.031 15.977 1.036 1 89.88 240 THR A CA 1
ATOM 1881 C C . THR A 1 240 ? 17.469 16.781 2.209 1 89.88 240 THR A C 1
ATOM 1883 O O . THR A 1 240 ? 16.25 16.891 2.363 1 89.88 240 THR A O 1
ATOM 1886 N N . ALA A 1 241 ? 18.25 17.203 3.117 1 91.69 241 ALA A N 1
ATOM 1887 C CA . ALA A 1 241 ? 18.031 18.219 4.156 1 91.69 241 ALA A CA 1
ATOM 1888 C C . ALA A 1 241 ? 19.219 19.156 4.258 1 91.69 241 ALA A C 1
ATOM 1890 O O . ALA A 1 241 ? 20.188 18.875 4.957 1 91.69 241 ALA A O 1
ATOM 1891 N N . GLN A 1 242 ? 19.078 20.25 3.545 1 94.31 242 GLN A N 1
ATOM 1892 C CA . GLN A 1 242 ? 20.219 21.156 3.408 1 94.31 242 GLN A CA 1
ATOM 1893 C C . GLN A 1 242 ? 19.953 22.469 4.117 1 94.31 242 GLN A C 1
ATOM 1895 O O . GLN A 1 242 ? 19.297 23.359 3.564 1 94.31 242 GLN A O 1
ATOM 1900 N N . ALA A 1 243 ? 20.516 22.641 5.258 1 94.31 243 ALA A N 1
ATOM 1901 C CA . ALA A 1 243 ? 20.297 23.781 6.129 1 94.31 243 ALA A CA 1
ATOM 1902 C C . ALA A 1 243 ? 20.844 25.062 5.5 1 94.31 243 ALA A C 1
ATOM 1904 O O . ALA A 1 243 ? 21.969 25.078 4.984 1 94.31 243 ALA A O 1
ATOM 1905 N N . GLY A 1 244 ? 20.047 26.031 5.523 1 95.69 244 GLY A N 1
ATOM 1906 C CA . GLY A 1 244 ? 20.484 27.359 5.121 1 95.69 244 GLY A CA 1
ATOM 1907 C C . GLY A 1 244 ? 20.453 27.562 3.621 1 95.69 244 GLY A C 1
ATOM 1908 O O . GLY A 1 244 ? 20.797 28.641 3.133 1 95.69 244 GLY A O 1
ATOM 1909 N N . ASP A 1 245 ? 20.109 26.562 2.926 1 96.69 245 ASP A N 1
ATOM 1910 C CA . ASP A 1 245 ? 20.031 26.672 1.471 1 96.69 245 ASP A CA 1
ATOM 1911 C C . ASP A 1 245 ? 18.656 27.172 1.028 1 96.69 245 ASP A C 1
ATOM 1913 O O . ASP A 1 245 ? 17.641 26.531 1.306 1 96.69 245 ASP A O 1
ATOM 1917 N N . TRP A 1 246 ? 18.562 28.281 0.335 1 97.12 246 TRP A N 1
ATOM 1918 C CA . TRP A 1 246 ? 17.312 28.953 -0.025 1 97.12 246 TRP A CA 1
ATOM 1919 C C . TRP A 1 246 ? 16.891 28.594 -1.449 1 97.12 246 TRP A C 1
ATOM 1921 O O . TRP A 1 246 ? 15.883 29.094 -1.951 1 97.12 246 TRP A O 1
ATOM 1931 N N . ASN A 1 247 ? 17.672 27.672 -2.104 1 97 247 ASN A N 1
ATOM 1932 C CA . ASN A 1 247 ? 17.422 27.328 -3.498 1 97 247 ASN A CA 1
ATOM 1933 C C . ASN A 1 247 ? 16.156 26.5 -3.641 1 97 247 ASN A C 1
ATOM 1935 O O . ASN A 1 247 ? 16.062 25.391 -3.117 1 97 247 ASN A O 1
ATOM 1939 N N . THR A 1 248 ? 15.148 26.984 -4.41 1 96.19 248 THR A N 1
ATOM 1940 C CA . THR A 1 248 ? 13.883 26.266 -4.559 1 96.19 248 THR A CA 1
ATOM 1941 C C . THR A 1 248 ? 13.844 25.516 -5.887 1 96.19 248 THR A C 1
ATOM 1943 O O . THR A 1 248 ? 12.82 24.922 -6.242 1 96.19 248 THR A O 1
ATOM 1946 N N . GLN A 1 249 ? 14.945 25.562 -6.59 1 96.88 249 GLN A N 1
ATOM 1947 C CA . GLN A 1 249 ? 15.016 24.859 -7.863 1 96.88 249 GLN A CA 1
ATOM 1948 C C . GLN A 1 249 ? 15.656 23.484 -7.699 1 96.88 249 GLN A C 1
ATOM 1950 O O . GLN A 1 249 ? 16.547 23.312 -6.871 1 96.88 249 GLN A O 1
ATOM 1955 N N . SER A 1 250 ? 15.18 22.625 -8.531 1 96.62 250 SER A N 1
ATOM 1956 C CA . SER A 1 250 ? 15.781 21.297 -8.516 1 96.62 250 SER A CA 1
ATOM 1957 C C . SER A 1 250 ? 17.234 21.344 -8.984 1 96.62 250 SER A C 1
ATOM 1959 O O . SER A 1 250 ? 17.547 21.953 -10.008 1 96.62 250 SER A O 1
ATOM 1961 N N . ASP A 1 251 ? 18.094 20.781 -8.211 1 97.5 251 ASP A N 1
ATOM 1962 C CA . ASP A 1 251 ? 19.5 20.594 -8.57 1 97.5 251 ASP A CA 1
ATOM 1963 C C . ASP A 1 251 ? 19.734 19.234 -9.234 1 97.5 251 ASP A C 1
ATOM 1965 O O . ASP A 1 251 ? 19.438 18.203 -8.641 1 97.5 251 ASP A O 1
ATOM 1969 N N . PRO A 1 252 ? 20.266 19.25 -10.43 1 97.38 252 PRO A N 1
ATOM 1970 C CA . PRO A 1 252 ? 20.422 18 -11.156 1 97.38 252 PRO A CA 1
ATOM 1971 C C . PRO A 1 252 ? 21.328 17 -10.438 1 97.38 252 PRO A C 1
ATOM 1973 O O . PRO A 1 252 ? 21.109 15.789 -10.516 1 97.38 252 PRO A O 1
ATOM 1976 N N . GLU A 1 253 ? 22.328 17.484 -9.844 1 96.75 253 GLU A N 1
ATOM 1977 C CA . GLU A 1 253 ? 23.219 16.594 -9.125 1 96.75 253 GLU A CA 1
ATOM 1978 C C . GLU A 1 253 ? 22.531 15.953 -7.93 1 96.75 253 GLU A C 1
ATOM 1980 O O . GLU A 1 253 ? 22.703 14.758 -7.668 1 96.75 253 GLU A O 1
ATOM 1985 N N . ASP A 1 254 ? 21.766 16.766 -7.184 1 95.5 254 ASP A N 1
ATOM 1986 C CA . ASP A 1 254 ? 20.969 16.219 -6.09 1 95.5 254 ASP A CA 1
ATOM 1987 C C . ASP A 1 254 ? 19.984 15.188 -6.605 1 95.5 254 ASP A C 1
ATOM 1989 O O . ASP A 1 254 ? 19.812 14.125 -5.996 1 95.5 254 ASP A O 1
ATOM 1993 N N . ALA A 1 255 ? 19.344 15.5 -7.699 1 96.81 255 ALA A N 1
ATOM 1994 C CA . ALA A 1 255 ? 18.359 14.586 -8.281 1 96.81 255 ALA A CA 1
ATOM 1995 C C . ALA A 1 255 ? 19 13.234 -8.609 1 96.81 255 ALA A C 1
ATOM 1997 O O . ALA A 1 255 ? 18.453 12.188 -8.273 1 96.81 255 ALA A O 1
ATOM 1998 N N . ARG A 1 256 ? 20.141 13.258 -9.258 1 96.25 256 ARG A N 1
ATOM 1999 C CA . ARG A 1 256 ? 20.844 12.039 -9.625 1 96.25 256 ARG A CA 1
ATOM 2000 C C . ARG A 1 256 ? 21.25 11.242 -8.391 1 96.25 256 ARG A C 1
ATOM 2002 O O . ARG A 1 256 ? 21.078 10.023 -8.352 1 96.25 256 ARG A O 1
ATOM 2009 N N . ARG A 1 257 ? 21.766 11.945 -7.414 1 95 257 ARG A N 1
ATOM 2010 C CA . ARG A 1 257 ? 22.219 11.297 -6.188 1 95 257 ARG A CA 1
ATOM 2011 C C . ARG A 1 257 ? 21.062 10.625 -5.457 1 95 257 ARG A C 1
ATOM 2013 O O . ARG A 1 257 ? 21.188 9.484 -5.012 1 95 257 ARG A O 1
ATOM 2020 N N . ILE A 1 258 ? 19.953 11.336 -5.324 1 95.75 258 ILE A N 1
ATOM 2021 C CA . ILE A 1 258 ? 18.781 10.805 -4.652 1 95.75 258 ILE A CA 1
ATOM 2022 C C . ILE A 1 258 ? 18.328 9.523 -5.348 1 95.75 258 ILE A C 1
ATOM 2024 O O . ILE A 1 258 ? 18.094 8.5 -4.695 1 95.75 258 ILE A O 1
ATOM 2028 N N . TRP A 1 259 ? 18.25 9.523 -6.641 1 96.38 259 TRP A N 1
ATOM 2029 C CA . TRP A 1 259 ? 17.75 8.391 -7.41 1 96.38 259 TRP A CA 1
ATOM 2030 C C . TRP A 1 259 ? 18.688 7.195 -7.289 1 96.38 259 TRP A C 1
ATOM 2032 O O . TRP A 1 259 ? 18.25 6.082 -6.984 1 96.38 259 TRP A O 1
ATOM 2042 N N . ASN A 1 260 ? 19.969 7.434 -7.469 1 95.12 260 ASN A N 1
ATOM 2043 C CA . ASN A 1 260 ? 20.953 6.363 -7.426 1 95.12 260 ASN A CA 1
ATOM 2044 C C . ASN A 1 260 ? 21 5.691 -6.059 1 95.12 260 ASN A C 1
ATOM 2046 O O . ASN A 1 260 ? 21.062 4.465 -5.965 1 95.12 260 ASN A O 1
ATOM 2050 N N . ASN A 1 261 ? 20.953 6.555 -5.02 1 93.19 261 ASN A N 1
ATOM 2051 C CA . ASN A 1 261 ? 20.984 6.012 -3.664 1 93.19 261 ASN A CA 1
ATOM 2052 C C . ASN A 1 261 ? 19.75 5.156 -3.383 1 93.19 261 ASN A C 1
ATOM 2054 O O . ASN A 1 261 ? 19.859 4.086 -2.783 1 93.19 261 ASN A O 1
ATOM 2058 N N . ALA A 1 262 ? 18.594 5.613 -3.822 1 95.69 262 ALA A N 1
ATOM 2059 C CA . ALA A 1 262 ? 17.359 4.895 -3.582 1 95.69 262 ALA A CA 1
ATOM 2060 C C . ALA A 1 262 ? 17.328 3.562 -4.328 1 95.69 262 ALA A C 1
ATOM 2062 O O . ALA A 1 262 ? 17 2.525 -3.752 1 95.69 262 ALA A O 1
ATOM 2063 N N . VAL A 1 263 ? 17.766 3.57 -5.586 1 96.06 263 VAL A N 1
ATOM 2064 C CA . VAL A 1 263 ? 17.75 2.371 -6.418 1 96.06 263 VAL A CA 1
ATOM 2065 C C . VAL A 1 263 ? 18.75 1.353 -5.875 1 96.06 263 VAL A C 1
ATOM 2067 O O . VAL A 1 263 ? 18.484 0.148 -5.891 1 96.06 263 VAL A O 1
ATOM 2070 N N . GLU A 1 264 ? 19.828 1.827 -5.41 1 93.81 264 GLU A N 1
ATOM 2071 C CA . GLU A 1 264 ? 20.844 0.938 -4.84 1 93.81 264 GLU A CA 1
ATOM 2072 C C . GLU A 1 264 ? 20.312 0.223 -3.602 1 93.81 264 GLU A C 1
ATOM 2074 O O . GLU A 1 264 ? 20.547 -0.972 -3.416 1 93.81 264 GLU A O 1
ATOM 2079 N N . ARG A 1 265 ? 19.609 0.971 -2.773 1 93.75 265 ARG A N 1
ATOM 2080 C CA . ARG A 1 265 ? 19.125 0.42 -1.508 1 93.75 265 ARG A CA 1
ATOM 2081 C C . ARG A 1 265 ? 17.859 -0.4 -1.712 1 93.75 265 ARG A C 1
ATOM 2083 O O . ARG A 1 265 ? 17.562 -1.294 -0.917 1 93.75 265 ARG A O 1
ATOM 2090 N N . PHE A 1 266 ? 17.141 -0.119 -2.799 1 96.81 266 PHE A N 1
ATOM 2091 C CA . PHE A 1 266 ? 15.852 -0.776 -3.029 1 96.81 266 PHE A CA 1
ATOM 2092 C C . PHE A 1 266 ? 15.664 -1.085 -4.508 1 96.81 266 PHE A C 1
ATOM 2094 O O . PHE A 1 266 ? 14.922 -0.381 -5.203 1 96.81 266 PHE A O 1
ATOM 2101 N N . PRO A 1 267 ? 16.141 -2.162 -4.969 1 97.62 267 PRO A N 1
ATOM 2102 C CA . PRO A 1 267 ? 16.219 -2.533 -6.383 1 97.62 267 PRO A CA 1
ATOM 2103 C C . PRO A 1 267 ? 14.859 -2.551 -7.066 1 97.62 267 PRO A C 1
ATOM 2105 O O . PRO A 1 267 ? 14.758 -2.246 -8.258 1 97.62 267 PRO A O 1
ATOM 2108 N N . PRO A 1 268 ? 13.766 -2.824 -6.406 1 98.5 268 PRO A N 1
ATOM 2109 C CA . PRO A 1 268 ? 12.461 -2.814 -7.074 1 98.5 268 PRO A CA 1
ATOM 2110 C C . PRO A 1 268 ? 12.125 -1.458 -7.691 1 98.5 268 PRO A C 1
ATOM 2112 O O . PRO A 1 268 ? 11.211 -1.359 -8.516 1 98.5 268 PRO A O 1
ATOM 2115 N N . LEU A 1 269 ? 12.867 -0.453 -7.285 1 98.12 269 LEU A N 1
ATOM 2116 C CA . LEU A 1 269 ? 12.633 0.896 -7.789 1 98.12 269 LEU A CA 1
ATOM 2117 C C . LEU A 1 269 ? 13.289 1.091 -9.148 1 98.12 269 LEU A C 1
ATOM 2119 O O . LEU A 1 269 ? 13 2.064 -9.852 1 98.12 269 LEU A O 1
ATOM 2123 N N . ARG A 1 270 ? 14.094 0.226 -9.562 1 97.75 270 ARG A N 1
ATOM 2124 C CA . ARG A 1 270 ? 15.023 0.409 -10.664 1 97.75 270 ARG A CA 1
ATOM 2125 C C . ARG A 1 270 ? 14.297 0.783 -11.953 1 97.75 270 ARG A C 1
ATOM 2127 O O . ARG A 1 270 ? 14.727 1.676 -12.68 1 97.75 270 ARG A O 1
ATOM 2134 N N . HIS A 1 271 ? 13.188 0.154 -12.211 1 97.38 271 HIS A N 1
ATOM 2135 C CA . HIS A 1 271 ? 12.523 0.377 -13.492 1 97.38 271 HIS A CA 1
ATOM 2136 C C . HIS A 1 271 ? 11.32 1.304 -13.328 1 97.38 271 HIS A C 1
ATOM 2138 O O . HIS A 1 271 ? 10.477 1.395 -14.219 1 97.38 271 HIS A O 1
ATOM 2144 N N . ALA A 1 272 ? 11.203 1.933 -12.156 1 98.19 272 ALA A N 1
ATOM 2145 C CA . ALA A 1 272 ? 10.156 2.932 -11.969 1 98.19 272 ALA A CA 1
ATOM 2146 C C . ALA A 1 272 ? 10.406 4.156 -12.844 1 98.19 272 ALA A C 1
ATOM 2148 O O . ALA A 1 272 ? 11.516 4.355 -13.344 1 98.19 272 ALA A O 1
ATOM 2149 N N . THR A 1 273 ? 9.391 4.922 -13.078 1 97 273 THR A N 1
ATOM 2150 C CA . THR A 1 273 ? 9.492 6.113 -13.914 1 97 273 THR A CA 1
ATOM 2151 C C . THR A 1 273 ? 9.57 7.375 -13.055 1 97 273 THR A C 1
ATOM 2153 O O . THR A 1 273 ? 8.578 7.789 -12.453 1 97 273 THR A O 1
ATOM 2156 N N . PRO A 1 274 ? 10.742 7.961 -12.953 1 96.44 274 PRO A N 1
ATOM 2157 C CA . PRO A 1 274 ? 10.789 9.273 -12.312 1 96.44 274 PRO A CA 1
ATOM 2158 C C . PRO A 1 274 ? 10.047 10.352 -13.102 1 96.44 274 PRO A C 1
ATOM 2160 O O . PRO A 1 274 ? 10.312 10.539 -14.289 1 96.44 274 PRO A O 1
ATOM 2163 N N . LEU A 1 275 ? 9.148 10.992 -12.508 1 96.62 275 LEU A N 1
ATOM 2164 C CA . LEU A 1 275 ? 8.281 11.922 -13.227 1 96.62 275 LEU A CA 1
ATOM 2165 C C . LEU A 1 275 ? 8.766 13.359 -13.047 1 96.62 275 LEU A C 1
ATOM 2167 O O . LEU A 1 275 ? 8.82 14.125 -14.008 1 96.62 275 LEU A O 1
ATOM 2171 N N . ARG A 1 276 ? 9.055 13.711 -11.805 1 95.88 276 ARG A N 1
ATOM 2172 C CA . ARG A 1 276 ? 9.484 15.086 -11.562 1 95.88 276 ARG A CA 1
ATOM 2173 C C . ARG A 1 276 ? 10.32 15.18 -10.297 1 95.88 276 ARG A C 1
ATOM 2175 O O . ARG A 1 276 ? 10.055 14.492 -9.312 1 95.88 276 ARG A O 1
ATOM 2182 N N . SER A 1 277 ? 11.32 16.031 -10.398 1 96.56 277 SER A N 1
ATOM 2183 C CA . SER A 1 277 ? 12.078 16.438 -9.219 1 96.56 277 SER A CA 1
ATOM 2184 C C . SER A 1 277 ? 11.547 17.75 -8.641 1 96.56 277 SER A C 1
ATOM 2186 O O . SER A 1 277 ? 11.172 18.656 -9.383 1 96.56 277 SER A O 1
ATOM 2188 N N . TRP A 1 278 ? 11.484 17.812 -7.344 1 96.31 278 TRP A N 1
ATOM 2189 C CA . TRP A 1 278 ? 10.906 18.953 -6.656 1 96.31 278 TRP A CA 1
ATOM 2190 C C . TRP A 1 278 ? 11.773 19.375 -5.48 1 96.31 278 TRP A C 1
ATOM 2192 O O . TRP A 1 278 ? 12.305 18.531 -4.754 1 96.31 278 TRP A O 1
ATOM 2202 N N . ALA A 1 279 ? 11.945 20.641 -5.375 1 96.88 279 ALA A N 1
ATOM 2203 C CA . ALA A 1 279 ? 12.664 21.188 -4.227 1 96.88 279 ALA A CA 1
ATOM 2204 C C . ALA A 1 279 ? 11.828 22.234 -3.5 1 96.88 279 ALA A C 1
ATOM 2206 O O . ALA A 1 279 ? 11.102 23.016 -4.133 1 96.88 279 ALA A O 1
ATOM 2207 N N . GLY A 1 280 ? 11.891 22.281 -2.236 1 96 280 GLY A N 1
ATOM 2208 C CA . GLY A 1 280 ? 11.195 23.25 -1.398 1 96 280 GLY A CA 1
ATOM 2209 C C . GLY A 1 280 ? 11.938 23.547 -0.107 1 96 280 GLY A C 1
ATOM 2210 O O . GLY A 1 280 ? 12.969 22.938 0.183 1 96 280 GLY A O 1
ATOM 2211 N N . LEU A 1 281 ? 11.477 24.547 0.541 1 97.19 281 LEU A N 1
ATOM 2212 C CA . LEU A 1 281 ? 12.133 25.016 1.757 1 97.19 281 LEU A CA 1
ATOM 2213 C C . LEU A 1 281 ? 11.273 24.734 2.982 1 97.19 281 LEU A C 1
ATOM 2215 O O . LEU A 1 281 ? 10.156 25.25 3.104 1 97.19 281 LEU A O 1
ATOM 2219 N N . ARG A 1 282 ? 11.742 23.938 3.867 1 97 282 ARG A N 1
ATOM 2220 C CA . ARG A 1 282 ? 11.117 23.703 5.164 1 97 282 ARG A CA 1
ATOM 2221 C C . ARG A 1 282 ? 11.398 24.844 6.133 1 97 282 ARG A C 1
ATOM 2223 O O . ARG A 1 282 ? 12.555 25.188 6.363 1 97 282 ARG A O 1
ATOM 2230 N N . PRO A 1 283 ? 10.383 25.438 6.613 1 97.88 283 PRO A N 1
ATOM 2231 C CA . PRO A 1 283 ? 10.633 26.453 7.648 1 97.88 283 PRO A CA 1
ATOM 2232 C C . PRO A 1 283 ? 11.008 25.828 8.992 1 97.88 283 PRO A C 1
ATOM 2234 O O . PRO A 1 283 ? 10.141 25.328 9.711 1 97.88 283 PRO A O 1
ATOM 2237 N N . TRP A 1 284 ? 12.273 25.906 9.305 1 97.62 284 TRP A N 1
ATOM 2238 C CA . TRP A 1 284 ? 12.773 25.156 10.461 1 97.62 284 TRP A CA 1
ATOM 2239 C C . TRP A 1 284 ? 13.203 26.094 11.578 1 97.62 284 TRP A C 1
ATOM 2241 O O . TRP A 1 284 ? 13.844 27.125 11.32 1 97.62 284 TRP A O 1
ATOM 2251 N N . ARG A 1 285 ? 12.742 25.812 12.719 1 97.25 285 ARG A N 1
ATOM 2252 C CA . ARG A 1 285 ? 13.203 26.375 13.984 1 97.25 285 ARG A CA 1
ATOM 2253 C C . ARG A 1 285 ? 13.578 25.266 14.969 1 97.25 285 ARG A C 1
ATOM 2255 O O . ARG A 1 285 ? 12.977 24.188 14.961 1 97.25 285 ARG A O 1
ATOM 2262 N N . GLU A 1 286 ? 14.562 25.531 15.789 1 95.75 286 GLU A N 1
ATOM 2263 C CA . GLU A 1 286 ? 14.938 24.516 16.766 1 95.75 286 GLU A CA 1
ATOM 2264 C C . GLU A 1 286 ? 13.734 24.094 17.609 1 95.75 286 GLU A C 1
ATOM 2266 O O . GLU A 1 286 ? 13.555 22.891 17.875 1 95.75 286 GLU A O 1
ATOM 2271 N N . ILE A 1 287 ? 13.047 25.047 17.984 1 96.56 287 ILE A N 1
ATOM 2272 C CA . ILE A 1 287 ? 11.766 24.844 18.656 1 96.56 287 ILE A CA 1
ATOM 2273 C C . ILE A 1 287 ? 10.664 25.547 17.875 1 96.56 287 ILE A C 1
ATOM 2275 O O . ILE A 1 287 ? 10.68 26.781 17.75 1 96.56 287 ILE A O 1
ATOM 2279 N N . PRO A 1 288 ? 9.758 24.766 17.328 1 97.81 288 PRO A N 1
ATOM 2280 C CA . PRO A 1 288 ? 8.648 25.453 16.672 1 97.81 288 PRO A CA 1
ATOM 2281 C C . PRO A 1 288 ? 7.988 26.5 17.578 1 97.81 288 PRO A C 1
ATOM 2283 O O . PRO A 1 288 ? 7.871 26.281 18.797 1 97.81 288 PRO A O 1
ATOM 2286 N N . ARG A 1 289 ? 7.633 27.594 17.016 1 98.06 289 ARG A N 1
ATOM 2287 C CA . ARG A 1 289 ? 6.957 28.609 17.797 1 98.06 289 ARG A CA 1
ATOM 2288 C C . ARG A 1 289 ? 5.449 28.391 17.812 1 98.06 289 ARG A C 1
ATOM 2290 O O . ARG A 1 289 ? 4.801 28.422 16.766 1 98.06 289 ARG A O 1
ATOM 2297 N N . LEU A 1 290 ? 4.895 28 18.875 1 98.44 290 LEU A N 1
ATOM 2298 C CA . LEU A 1 290 ? 3.473 27.828 19.156 1 98.44 290 LEU A CA 1
ATOM 2299 C C . LEU A 1 290 ? 3.08 28.531 20.438 1 98.44 290 LEU A C 1
ATOM 2301 O O . LEU A 1 290 ? 3 27.906 21.5 1 98.44 290 LEU A O 1
ATOM 2305 N N . GLU A 1 291 ? 2.818 29.797 20.281 1 98.12 291 GLU A N 1
ATOM 2306 C CA . GLU A 1 291 ? 2.631 30.641 21.469 1 98.12 291 GLU A CA 1
ATOM 2307 C C . GLU A 1 291 ? 1.875 31.922 21.125 1 98.12 291 GLU A C 1
ATOM 2309 O O . GLU A 1 291 ? 1.818 32.312 19.969 1 98.12 291 GLU A O 1
ATOM 2314 N N . ALA A 1 292 ? 1.343 32.531 22.141 1 97.94 292 ALA A N 1
ATOM 2315 C CA . ALA A 1 292 ? 0.644 33.781 22.031 1 97.94 292 ALA A CA 1
ATOM 2316 C C . ALA A 1 292 ? 1.443 34.938 22.672 1 97.94 292 ALA A C 1
ATOM 2318 O O . ALA A 1 292 ? 2.141 34.719 23.672 1 97.94 292 ALA A O 1
ATOM 2319 N N . GLU A 1 293 ? 1.373 36.031 22.078 1 95.88 293 GLU A N 1
ATOM 2320 C CA . GLU A 1 293 ? 1.955 37.219 22.703 1 95.88 293 GLU A CA 1
ATOM 2321 C C . GLU A 1 293 ? 1.165 38.469 22.344 1 95.88 293 GLU A C 1
ATOM 2323 O O . GLU A 1 293 ? 0.533 38.531 21.281 1 95.88 293 GLU A O 1
ATOM 2328 N N . ALA A 1 294 ? 1.2 39.438 23.234 1 94.31 294 ALA A N 1
ATOM 2329 C CA . ALA A 1 294 ? 0.662 40.75 22.938 1 94.31 294 ALA A CA 1
ATOM 2330 C C . ALA A 1 294 ? 1.716 41.656 22.281 1 94.31 294 ALA A C 1
ATOM 2332 O O . ALA A 1 294 ? 2.861 41.688 22.734 1 94.31 294 ALA A O 1
ATOM 2333 N N . MET A 1 295 ? 1.325 42.188 21.203 1 92.25 295 MET A N 1
ATOM 2334 C CA . MET A 1 295 ? 2.252 43.062 20.5 1 92.25 295 MET A CA 1
ATOM 2335 C C . MET A 1 295 ? 1.637 44.438 20.297 1 92.25 295 MET A C 1
ATOM 2337 O O . MET A 1 295 ? 0.452 44.562 19.984 1 92.25 295 MET A O 1
ATOM 2341 N N . ALA A 1 296 ? 2.404 45.438 20.609 1 89.69 296 ALA A N 1
ATOM 2342 C CA . ALA A 1 296 ? 1.991 46.781 20.312 1 89.69 296 ALA A CA 1
ATOM 2343 C C . ALA A 1 296 ? 2.33 47.156 18.859 1 89.69 296 ALA A C 1
ATOM 2345 O O . ALA A 1 296 ? 3.5 47.125 18.469 1 89.69 296 ALA A O 1
ATOM 2346 N N . VAL A 1 297 ? 1.379 47.312 18.141 1 86.06 297 VAL A N 1
ATOM 2347 C CA . VAL A 1 297 ? 1.549 47.719 16.75 1 86.06 297 VAL A CA 1
ATOM 2348 C C . VAL A 1 297 ? 0.83 49.031 16.5 1 86.06 297 VAL A C 1
ATOM 2350 O O . VAL A 1 297 ? -0.397 49.094 16.594 1 86.06 297 VAL A O 1
ATOM 2353 N N . HIS A 1 298 ? 1.563 50.062 16.172 1 81.88 298 HIS A N 1
ATOM 2354 C CA . HIS A 1 298 ? 1.043 51.406 15.938 1 81.88 298 HIS A CA 1
ATOM 2355 C C . HIS A 1 298 ? 0.134 51.875 17.078 1 81.88 298 HIS A C 1
ATOM 2357 O O . HIS A 1 298 ? -0.979 52.344 16.844 1 81.88 298 HIS A O 1
ATOM 2363 N N . GLY A 1 299 ? 0.484 51.656 18.219 1 80.06 299 GLY A N 1
ATOM 2364 C CA . GLY A 1 299 ? -0.223 52.125 19.391 1 80.06 299 GLY A CA 1
ATOM 2365 C C . GLY A 1 299 ? -1.384 51.25 19.797 1 80.06 299 GLY A C 1
ATOM 2366 O O . GLY A 1 299 ? -2.057 51.5 20.797 1 80.06 299 GLY A O 1
ATOM 2367 N N . ARG A 1 300 ? -1.627 50.281 19.016 1 85.62 300 ARG A N 1
ATOM 2368 C CA . ARG A 1 300 ? -2.676 49.312 19.344 1 85.62 300 ARG A CA 1
ATOM 2369 C C . ARG A 1 300 ? -2.078 48 19.828 1 85.62 300 ARG A C 1
ATOM 2371 O O . ARG A 1 300 ? -1.084 47.5 19.266 1 85.62 300 ARG A O 1
ATOM 2378 N N . ASN A 1 301 ? -2.648 47.531 20.875 1 87.94 301 ASN A N 1
ATOM 2379 C CA . ASN A 1 301 ? -2.242 46.219 21.328 1 87.94 301 ASN A CA 1
ATOM 2380 C C . ASN A 1 301 ? -3.012 45.094 20.609 1 87.94 301 ASN A C 1
ATOM 2382 O O . ASN A 1 301 ? -4.242 45.062 20.672 1 87.94 301 ASN A O 1
ATOM 2386 N N . ILE A 1 302 ? -2.285 44.312 19.922 1 90.38 302 ILE A N 1
ATOM 2387 C CA . ILE A 1 302 ? -2.932 43.188 19.219 1 90.38 302 ILE A CA 1
ATOM 2388 C C . ILE A 1 302 ? -2.4 41.875 19.766 1 90.38 302 ILE A C 1
ATOM 2390 O O . ILE A 1 302 ? -1.25 41.781 20.203 1 90.38 302 ILE A O 1
ATOM 2394 N N . GLN A 1 303 ? -3.293 40.906 19.844 1 95.31 303 GLN A N 1
ATOM 2395 C CA . GLN A 1 303 ? -2.879 39.562 20.203 1 95.31 303 GLN A CA 1
ATOM 2396 C C . GLN A 1 303 ? -2.326 38.812 18.984 1 95.31 303 GLN A C 1
ATOM 2398 O O . GLN A 1 303 ? -2.99 38.75 17.953 1 95.31 303 GLN A O 1
ATOM 2403 N N . VAL A 1 304 ? -1.089 38.375 19.125 1 97 304 VAL A N 1
ATOM 2404 C CA . VAL A 1 304 ? -0.46 37.594 18.047 1 97 304 VAL A CA 1
ATOM 2405 C C . VAL A 1 304 ? -0.229 36.156 18.516 1 97 304 VAL A C 1
ATOM 2407 O O . VAL A 1 304 ? 0.337 35.938 19.578 1 97 304 VAL A O 1
ATOM 2410 N N . ILE A 1 305 ? -0.752 35.281 17.797 1 98.62 305 ILE A N 1
ATOM 2411 C CA . ILE A 1 305 ? -0.524 33.844 18.031 1 98.62 305 ILE A CA 1
ATOM 2412 C C . ILE A 1 305 ? 0.356 33.281 16.938 1 98.62 305 ILE A C 1
ATOM 2414 O O . ILE A 1 305 ? -0.009 33.312 15.758 1 98.62 305 ILE A O 1
ATOM 2418 N N . HIS A 1 306 ? 1.526 32.75 17.344 1 98.69 306 HIS A N 1
ATOM 2419 C CA . HIS A 1 306 ? 2.482 32.188 16.391 1 98.69 306 HIS A CA 1
ATOM 2420 C C . HIS A 1 306 ? 2.291 30.688 16.25 1 98.69 306 HIS A C 1
ATOM 2422 O O . HIS A 1 306 ? 2.021 29.984 17.219 1 98.69 306 HIS A O 1
ATOM 2428 N N . ASN A 1 307 ? 2.396 30.156 15.055 1 98.81 307 ASN A N 1
ATOM 2429 C CA . ASN A 1 307 ? 2.32 28.75 14.688 1 98.81 307 ASN 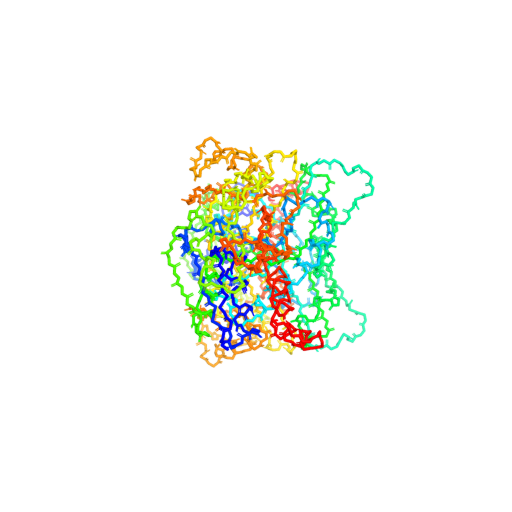A CA 1
ATOM 2430 C C . ASN A 1 307 ? 3.17 28.438 13.453 1 98.81 307 ASN A C 1
ATOM 2432 O O . ASN A 1 307 ? 2.639 28.281 12.352 1 98.81 307 ASN A O 1
ATOM 2436 N N . TYR A 1 308 ? 4.492 28.375 13.656 1 98.38 308 TYR A N 1
ATOM 2437 C CA . TYR A 1 308 ? 5.414 28.141 12.555 1 98.38 308 TYR A CA 1
ATOM 2438 C C . TYR A 1 308 ? 6.711 27.516 13.047 1 98.38 308 TYR A C 1
ATOM 2440 O O . TYR A 1 308 ? 6.922 27.375 14.25 1 98.38 308 TYR A O 1
ATOM 2448 N N . GLY A 1 309 ? 7.527 27.109 12.102 1 98 309 GLY A N 1
ATOM 2449 C CA . GLY A 1 309 ? 8.844 26.594 12.438 1 98 309 GLY A CA 1
ATOM 2450 C C . GLY A 1 309 ? 8.867 25.078 12.594 1 98 309 GLY A C 1
ATOM 2451 O O . GLY A 1 309 ? 9.711 24.531 13.312 1 98 309 GLY A O 1
ATOM 2452 N N . HIS A 1 310 ? 8.086 24.359 11.898 1 97.19 310 HIS A N 1
ATOM 2453 C CA . HIS A 1 310 ? 7.887 22.922 12.141 1 97.19 310 HIS A CA 1
ATOM 2454 C C . HIS A 1 310 ? 8.875 22.094 11.328 1 97.19 310 HIS A C 1
ATOM 2456 O O . HIS A 1 310 ? 8.938 20.875 11.492 1 97.19 310 HIS A O 1
ATOM 2462 N N . GLY A 1 311 ? 9.625 22.781 10.43 1 93.81 311 GLY A N 1
ATOM 2463 C CA . GLY A 1 311 ? 10.57 22.031 9.617 1 93.81 311 GLY A CA 1
ATOM 2464 C C . GLY A 1 311 ? 9.914 21 8.727 1 93.81 311 GLY A C 1
ATOM 2465 O O . GLY A 1 311 ? 9 21.328 7.965 1 93.81 311 GLY A O 1
ATOM 2466 N N . GLY A 1 312 ? 10.328 19.75 8.891 1 92.06 312 GLY A N 1
ATOM 2467 C CA . GLY A 1 312 ? 9.781 18.672 8.094 1 92.06 312 GLY A CA 1
ATOM 2468 C C . GLY A 1 312 ? 8.547 18.031 8.711 1 92.06 312 GLY A C 1
ATOM 2469 O O . GLY A 1 312 ? 8.023 17.047 8.188 1 92.06 312 GLY A O 1
ATOM 2470 N N . SER A 1 313 ? 7.957 18.703 9.734 1 96.56 313 SER A N 1
ATOM 2471 C CA . SER A 1 313 ? 6.891 18.047 10.484 1 96.56 313 SER A CA 1
ATOM 2472 C C . SER A 1 313 ? 5.602 18.875 10.438 1 96.56 313 SER A C 1
ATOM 2474 O O . SER A 1 313 ? 4.723 18.703 11.289 1 96.56 313 SER A O 1
ATOM 2476 N N . GLY A 1 314 ? 5.457 19.781 9.477 1 97.25 314 GLY A N 1
ATOM 2477 C CA . GLY A 1 314 ? 4.234 20.547 9.352 1 97.25 314 GLY A CA 1
ATOM 2478 C C . GLY A 1 314 ? 2.988 19.688 9.234 1 97.25 314 GLY A C 1
ATOM 2479 O O . GLY A 1 314 ? 2.033 19.859 9.992 1 97.25 314 GLY A O 1
ATOM 2480 N N . VAL A 1 315 ? 3.059 18.719 8.352 1 97.94 315 VAL A N 1
ATOM 2481 C CA . VAL A 1 315 ? 1.926 17.828 8.125 1 97.94 315 VAL A CA 1
ATOM 2482 C C . VAL A 1 315 ? 1.71 16.938 9.344 1 97.94 315 VAL A C 1
ATOM 2484 O O . VAL A 1 315 ? 0.571 16.703 9.75 1 97.94 315 VAL A O 1
ATOM 2487 N N . THR A 1 316 ? 2.754 16.562 9.992 1 98.12 316 THR A N 1
ATOM 2488 C CA . THR A 1 316 ? 2.736 15.641 11.117 1 98.12 316 THR A CA 1
ATOM 2489 C C . THR A 1 316 ? 2.094 16.281 12.344 1 98.12 316 THR A C 1
ATOM 2491 O O . THR A 1 316 ? 1.527 15.594 13.188 1 98.12 316 THR A O 1
ATOM 2494 N N . MET A 1 317 ? 2.105 17.625 12.406 1 98.44 317 MET A N 1
ATOM 2495 C CA . MET A 1 317 ? 1.733 18.281 13.656 1 98.44 317 MET A CA 1
ATOM 2496 C C . MET A 1 317 ? 0.566 19.25 13.445 1 98.44 317 MET A C 1
ATOM 2498 O O . MET A 1 317 ? 0.02 19.781 14.406 1 98.44 317 MET A O 1
ATOM 2502 N N . HIS A 1 318 ? 0.106 19.453 12.289 1 98.75 318 HIS A N 1
ATOM 2503 C CA . HIS A 1 318 ? -0.677 20.609 11.891 1 98.75 318 HIS A CA 1
ATOM 2504 C C . HIS A 1 318 ? -1.996 20.672 12.648 1 98.75 318 HIS A C 1
ATOM 2506 O O . HIS A 1 318 ? -2.402 21.75 13.102 1 98.75 318 HIS A O 1
ATOM 2512 N N . TRP A 1 319 ? -2.695 19.562 12.781 1 98.88 319 TRP A N 1
ATOM 2513 C CA . TRP A 1 319 ? -4.023 19.625 13.375 1 98.88 319 TRP A CA 1
ATOM 2514 C C . TRP A 1 319 ? -3.932 19.859 14.883 1 98.88 319 TRP A C 1
ATOM 2516 O O . TRP A 1 319 ? -4.719 20.625 15.453 1 98.88 319 TRP A O 1
ATOM 2526 N N . GLY A 1 320 ? -3 19.125 15.5 1 98.75 320 GLY A N 1
ATOM 2527 C CA . GLY A 1 320 ? -2.752 19.406 16.906 1 98.75 320 GLY A CA 1
ATOM 2528 C C . GLY A 1 320 ? -2.375 20.859 17.156 1 98.75 320 GLY A C 1
ATOM 2529 O O . GLY A 1 320 ? -2.859 21.469 18.109 1 98.75 320 GLY A O 1
ATOM 2530 N N . CYS A 1 321 ? -1.529 21.406 16.359 1 98.81 321 CYS A N 1
ATOM 2531 C CA . CYS A 1 321 ? -1.155 22.812 16.469 1 98.81 321 CYS A CA 1
ATOM 2532 C C . CYS A 1 321 ? -2.367 23.719 16.266 1 98.81 321 CYS A C 1
ATOM 2534 O O . CYS A 1 321 ? -2.523 24.719 16.969 1 98.81 321 CYS A O 1
ATOM 2536 N N . ALA A 1 322 ? -3.197 23.359 15.32 1 98.88 322 ALA A N 1
ATOM 2537 C CA . ALA A 1 322 ? -4.395 24.156 15.055 1 98.88 322 ALA A CA 1
ATOM 2538 C C . ALA A 1 322 ? -5.309 24.203 16.266 1 98.88 322 ALA A C 1
ATOM 2540 O O . ALA A 1 322 ? -5.902 25.234 16.578 1 98.88 322 ALA A O 1
ATOM 2541 N N . LEU A 1 323 ? -5.438 23.109 16.922 1 98.75 323 LEU A N 1
ATOM 2542 C CA . LEU A 1 323 ? -6.285 23.062 18.109 1 98.75 323 LEU A CA 1
ATOM 2543 C C . LEU A 1 323 ? -5.699 23.906 19.234 1 98.75 323 LEU A C 1
ATOM 2545 O O . LEU A 1 323 ? -6.438 24.578 19.969 1 98.75 323 LEU A O 1
ATOM 2549 N N . GLU A 1 324 ? -4.406 23.859 19.359 1 98.56 324 GLU A N 1
ATOM 2550 C CA . GLU A 1 324 ? -3.773 24.719 20.359 1 98.56 324 GLU A CA 1
ATOM 2551 C C . GLU A 1 324 ? -3.947 26.203 20.016 1 98.56 324 GLU A C 1
ATOM 2553 O O . GLU A 1 324 ? -4.211 27.016 20.891 1 98.56 324 GLU A O 1
ATOM 2558 N N . VAL A 1 325 ? -3.76 26.5 18.766 1 98.81 325 VAL A N 1
ATOM 2559 C CA . VAL A 1 325 ? -4.004 27.875 18.297 1 98.81 325 VAL A CA 1
ATOM 2560 C C . VAL A 1 325 ? -5.438 28.281 18.641 1 98.81 325 VAL A C 1
ATOM 2562 O O . VAL A 1 325 ? -5.672 29.375 19.141 1 98.81 325 VAL A O 1
ATOM 2565 N N . THR A 1 326 ? -6.375 27.422 18.359 1 98.81 326 THR A N 1
ATOM 2566 C CA . THR A 1 326 ? -7.781 27.688 18.625 1 98.81 326 THR A CA 1
ATOM 2567 C C . THR A 1 326 ? -8.008 27.938 20.125 1 98.81 326 THR A C 1
ATOM 2569 O O . THR A 1 326 ? -8.742 28.859 20.484 1 98.81 326 THR A O 1
ATOM 2572 N N . THR A 1 327 ? -7.406 27.125 20.922 1 98.56 327 THR A N 1
ATOM 2573 C CA . THR A 1 327 ? -7.488 27.312 22.359 1 98.56 327 THR A CA 1
ATOM 2574 C C . THR A 1 327 ? -7.004 28.703 22.75 1 98.56 327 THR A C 1
ATOM 2576 O O . THR A 1 327 ? -7.656 29.406 23.531 1 98.56 327 THR A O 1
ATOM 2579 N N . MET A 1 328 ? -5.91 29.156 22.219 1 98.56 328 MET A N 1
ATOM 2580 C CA . MET A 1 328 ? -5.348 30.469 22.516 1 98.56 328 MET A CA 1
ATOM 2581 C C . MET A 1 328 ? -6.27 31.578 22.031 1 98.56 328 MET A C 1
ATOM 2583 O O . MET A 1 328 ? -6.406 32.594 22.688 1 98.56 328 MET A O 1
ATOM 2587 N N . VAL A 1 329 ? -6.867 31.375 20.875 1 98.38 329 VAL A N 1
ATOM 2588 C CA . VAL A 1 329 ? -7.809 32.344 20.344 1 98.38 329 VAL A CA 1
ATOM 2589 C C . VAL A 1 329 ? -8.992 32.5 21.297 1 98.38 329 VAL A C 1
ATOM 2591 O O . VAL A 1 329 ? -9.383 33.625 21.641 1 98.38 329 VAL A O 1
ATOM 2594 N N . LEU A 1 330 ? -9.539 31.391 21.688 1 98.06 330 LEU A N 1
ATOM 2595 C CA . LEU A 1 330 ? -10.688 31.391 22.594 1 98.06 330 LEU A CA 1
ATOM 2596 C C . LEU A 1 330 ? -10.336 32.062 23.922 1 98.06 330 LEU A C 1
ATOM 2598 O O . LEU A 1 330 ? -11.141 32.812 24.469 1 98.06 330 LEU A O 1
ATOM 2602 N N . GLN A 1 331 ? -9.164 31.75 24.406 1 97.44 331 GLN A N 1
ATOM 2603 C CA . GLN A 1 331 ? -8.703 32.406 25.625 1 97.44 331 GLN A CA 1
ATOM 2604 C C . GLN A 1 331 ? -8.625 33.906 25.438 1 97.44 331 GLN A C 1
ATOM 2606 O O . GLN A 1 331 ? -9.07 34.656 26.297 1 97.44 331 GLN A O 1
ATOM 2611 N N . ALA A 1 332 ? -8.047 34.344 24.344 1 96.31 332 ALA A N 1
ATOM 2612 C CA . ALA A 1 332 ? -7.902 35.75 24.047 1 96.31 332 ALA A CA 1
ATOM 2613 C C . ALA A 1 332 ? -9.266 36.438 23.938 1 96.31 332 ALA A C 1
ATOM 2615 O O . ALA A 1 332 ? -9.398 37.625 24.266 1 96.31 332 ALA A O 1
ATOM 2616 N N . LEU A 1 333 ? -10.258 35.688 23.531 1 95.62 333 LEU A N 1
ATOM 2617 C CA . LEU A 1 333 ? -11.602 36.219 23.359 1 95.62 333 LEU A CA 1
ATOM 2618 C C . LEU A 1 333 ? -12.383 36.188 24.672 1 95.62 333 LEU A C 1
ATOM 2620 O O . LEU A 1 333 ? -13.547 36.594 24.719 1 95.62 333 LEU A O 1
ATOM 2624 N N . GLY A 1 334 ? -11.797 35.625 25.703 1 95.12 334 GLY A N 1
ATOM 2625 C CA . GLY A 1 334 ? -12.414 35.594 27.016 1 95.12 334 GLY A CA 1
ATOM 2626 C C . GLY A 1 334 ? -13.359 34.438 27.219 1 95.12 334 GLY A C 1
ATOM 2627 O O . GLY A 1 334 ? -14.219 34.469 28.109 1 95.12 334 GLY A O 1
ATOM 2628 N N . THR A 1 335 ? -13.141 33.375 26.422 1 95.81 335 THR A N 1
ATOM 2629 C CA . THR A 1 335 ? -13.992 32.188 26.578 1 95.81 335 THR A CA 1
ATOM 2630 C C . THR A 1 335 ? -13.641 31.438 27.844 1 95.81 335 THR A C 1
ATOM 2632 O O . THR A 1 335 ? -12.469 31.188 28.125 1 95.81 335 THR A O 1
ATOM 2635 N N . PRO A 1 336 ? -14.625 31.047 28.672 1 96.5 336 PRO A N 1
ATOM 2636 C CA . PRO A 1 336 ? -14.352 30.266 29.875 1 96.5 336 PRO A CA 1
ATOM 2637 C C . PRO A 1 336 ? -13.695 28.922 29.578 1 96.5 336 PRO A C 1
ATOM 2639 O O . PRO A 1 336 ? -14.031 28.266 28.594 1 96.5 336 PRO A O 1
ATOM 2642 N N . PRO A 1 337 ? -12.844 28.469 30.484 1 94.75 337 PRO A N 1
ATOM 2643 C CA . PRO A 1 337 ? -12.055 27.25 30.25 1 94.75 337 PRO A CA 1
ATOM 2644 C C . PRO A 1 337 ? -12.922 26.031 29.953 1 94.75 337 PRO A C 1
ATOM 2646 O O . PRO A 1 337 ? -12.57 25.219 29.109 1 94.75 337 PRO A O 1
ATOM 2649 N N . ASP A 1 338 ? -13.977 25.828 30.688 1 94.5 338 ASP A N 1
ATOM 2650 C CA . ASP A 1 338 ? -14.852 24.688 30.469 1 94.5 338 ASP A CA 1
ATOM 2651 C C . ASP A 1 338 ? -15.484 24.719 29.078 1 94.5 338 ASP A C 1
ATOM 2653 O O . ASP A 1 338 ? -15.688 23.688 28.453 1 94.5 338 ASP A O 1
ATOM 2657 N N . GLN A 1 339 ? -15.742 25.891 28.625 1 94.88 339 GLN A N 1
ATOM 2658 C CA . GLN A 1 339 ? -16.312 26.047 27.281 1 94.88 339 GLN A CA 1
ATOM 2659 C C . GLN A 1 339 ? -15.25 25.797 26.219 1 94.88 339 GLN A C 1
ATOM 2661 O O . GLN A 1 339 ? -15.555 25.281 25.141 1 94.88 339 GLN A O 1
ATOM 2666 N N . ILE A 1 340 ? -14.078 26.203 26.516 1 96.38 340 ILE A N 1
ATOM 2667 C CA . ILE A 1 340 ? -12.977 26 25.578 1 96.38 340 ILE A CA 1
ATOM 2668 C C . ILE A 1 340 ? -12.789 24.516 25.328 1 96.38 340 ILE A C 1
ATOM 2670 O O . ILE A 1 340 ? -12.703 24.078 24.172 1 96.38 340 ILE A O 1
ATOM 2674 N N . GLU A 1 341 ? -12.758 23.703 26.375 1 94.12 341 GLU A N 1
ATOM 2675 C CA . GLU A 1 341 ? -12.586 22.266 26.25 1 94.12 341 GLU A CA 1
ATOM 2676 C C . GLU A 1 341 ? -13.68 21.641 25.391 1 94.12 341 GLU A C 1
ATOM 2678 O O . GLU A 1 341 ? -13.406 20.797 24.547 1 94.12 341 GLU A O 1
ATOM 2683 N N . ARG A 1 342 ? -14.953 22.047 25.641 1 91.94 342 ARG A N 1
ATOM 2684 C CA . ARG A 1 342 ? -16.094 21.531 24.891 1 91.94 342 ARG A CA 1
ATOM 2685 C C . ARG A 1 342 ? -16 21.891 23.422 1 91.94 342 ARG A C 1
ATOM 2687 O O . ARG A 1 342 ? -16.281 21.062 22.547 1 91.94 342 ARG A O 1
ATOM 2694 N N . LEU A 1 343 ? -15.539 23.109 23.094 1 92.69 343 LEU A N 1
ATOM 2695 C CA . LEU A 1 343 ? -15.492 23.609 21.734 1 92.69 343 LEU A CA 1
ATOM 2696 C C . LEU A 1 343 ? -14.352 22.953 20.953 1 92.69 343 LEU A C 1
ATOM 2698 O O . LEU A 1 343 ? -14.523 22.578 19.797 1 92.69 343 LEU A O 1
ATOM 2702 N N . VAL A 1 344 ? -13.219 22.766 21.562 1 94.81 344 VAL A N 1
ATOM 2703 C CA . VAL A 1 344 ? -12.031 22.219 20.922 1 94.81 344 VAL A CA 1
ATOM 2704 C C . VAL A 1 344 ? -12.203 20.719 20.719 1 94.81 344 VAL A C 1
ATOM 2706 O O . VAL A 1 344 ? -11.766 20.172 19.703 1 94.81 344 VAL A O 1
ATOM 2709 N N . SER A 1 345 ? -12.906 20.016 21.625 1 91.31 345 SER A N 1
ATOM 2710 C CA . SER A 1 345 ? -13.102 18.578 21.531 1 91.31 345 SER A CA 1
ATOM 2711 C C . SER A 1 345 ? -13.992 18.219 20.344 1 91.31 345 SER A C 1
ATOM 2713 O O . SER A 1 345 ? -13.984 17.062 19.891 1 91.31 345 SER A O 1
ATOM 2715 N N . ARG A 1 346 ? -14.734 19.125 19.828 1 88.5 346 ARG A N 1
ATOM 2716 C CA . ARG A 1 346 ? -15.672 18.875 18.734 1 88.5 346 ARG A CA 1
ATOM 2717 C C . ARG A 1 346 ? -15 19.047 17.391 1 88.5 346 ARG A C 1
ATOM 2719 O O . ARG A 1 346 ? -15.602 18.766 16.344 1 88.5 346 ARG A O 1
ATOM 2726 N N . LEU A 1 347 ? -13.82 19.516 17.531 1 92.06 347 LEU A N 1
ATOM 2727 C CA . LEU A 1 347 ? -13.109 19.797 16.297 1 92.06 347 LEU A CA 1
ATOM 2728 C C . LEU A 1 347 ? -12.438 18.547 15.75 1 92.06 347 LEU A C 1
ATOM 2730 O O . LEU A 1 347 ? -12.047 17.672 16.531 1 92.06 347 LEU A O 1
ATOM 2734 N N . MET B 1 1 ? 17.344 -40.344 -28.625 1 73.62 1 MET B N 1
ATOM 2735 C CA . MET B 1 1 ? 16.391 -39.375 -29.156 1 73.62 1 MET B CA 1
ATOM 2736 C C . MET B 1 1 ? 15.945 -38.406 -28.062 1 73.62 1 MET B C 1
ATOM 2738 O O . MET B 1 1 ? 15.914 -38.75 -26.891 1 73.62 1 MET B O 1
ATOM 2742 N N . SER B 1 2 ? 15.766 -37.219 -28.312 1 90.31 2 SER B N 1
ATOM 2743 C CA . SER B 1 2 ? 15.344 -36.188 -27.359 1 90.31 2 SER B CA 1
ATOM 2744 C C . SER B 1 2 ? 13.938 -36.469 -26.828 1 90.31 2 SER B C 1
ATOM 2746 O O . SER B 1 2 ? 13.016 -36.688 -27.609 1 90.31 2 SER B O 1
ATOM 2748 N N . PRO B 1 3 ? 13.836 -36.625 -25.547 1 94.62 3 PRO B N 1
ATOM 2749 C CA . PRO B 1 3 ? 12.492 -36.875 -25.016 1 94.62 3 PRO B CA 1
ATOM 2750 C C . PRO B 1 3 ? 11.5 -35.781 -25.391 1 94.62 3 PRO B C 1
ATOM 2752 O O . PRO B 1 3 ? 11.852 -34.594 -25.422 1 94.62 3 PRO B O 1
ATOM 2755 N N . ARG B 1 4 ? 10.344 -36.188 -25.781 1 96.31 4 ARG B N 1
ATOM 2756 C CA . ARG B 1 4 ? 9.258 -35.25 -26.094 1 96.31 4 ARG B CA 1
ATOM 2757 C C . ARG B 1 4 ? 8.305 -35.125 -24.906 1 96.31 4 ARG B C 1
ATOM 2759 O O . ARG B 1 4 ? 7.672 -36.094 -24.5 1 96.31 4 ARG B O 1
ATOM 2766 N N . ILE B 1 5 ? 8.258 -33.938 -24.391 1 97.56 5 ILE B N 1
ATOM 2767 C CA . ILE B 1 5 ? 7.41 -33.625 -23.25 1 97.56 5 ILE B CA 1
ATOM 2768 C C . ILE B 1 5 ? 6.324 -32.656 -23.656 1 97.56 5 ILE B C 1
ATOM 2770 O O . ILE B 1 5 ? 6.617 -31.594 -24.234 1 97.56 5 ILE B O 1
ATOM 2774 N N . VAL B 1 6 ? 5.094 -33 -23.406 1 97.75 6 VAL B N 1
ATOM 2775 C CA . VAL B 1 6 ? 3.971 -32.094 -23.703 1 97.75 6 VAL B CA 1
ATOM 2776 C C . VAL B 1 6 ? 3.316 -31.641 -22.406 1 97.75 6 VAL B C 1
ATOM 2778 O O . VAL B 1 6 ? 3.025 -32.438 -21.531 1 97.75 6 VAL B O 1
ATOM 2781 N N . VAL B 1 7 ? 3.184 -30.391 -22.219 1 98.25 7 VAL B N 1
ATOM 2782 C CA . VAL B 1 7 ? 2.428 -29.812 -21.109 1 98.25 7 VAL B CA 1
ATOM 2783 C C . VAL B 1 7 ? 1.059 -29.359 -21.609 1 98.25 7 VAL B C 1
ATOM 2785 O O . VAL B 1 7 ? 0.965 -28.531 -22.531 1 98.25 7 VAL B O 1
ATOM 2788 N N . LEU B 1 8 ? -0.004 -29.938 -21.016 1 97.31 8 LEU B N 1
ATOM 2789 C CA . LEU B 1 8 ? -1.367 -29.562 -21.391 1 97.31 8 LEU B CA 1
ATOM 2790 C C . LEU B 1 8 ? -1.915 -28.5 -20.422 1 97.31 8 LEU B C 1
ATOM 2792 O O . LEU B 1 8 ? -2.025 -28.75 -19.219 1 97.31 8 LEU B O 1
ATOM 2796 N N . GLY B 1 9 ? -2.291 -27.375 -20.984 1 97.25 9 GLY B N 1
ATOM 2797 C CA . GLY B 1 9 ? -2.793 -26.266 -20.188 1 97.25 9 GLY B CA 1
ATOM 2798 C C . GLY B 1 9 ? -1.774 -25.156 -19.984 1 97.25 9 GLY B C 1
ATOM 2799 O O . GLY B 1 9 ? -0.649 -25.422 -19.547 1 97.25 9 GLY B O 1
ATOM 2800 N N . ALA B 1 10 ? -2.23 -23.953 -20.25 1 97.69 10 ALA B N 1
ATOM 2801 C CA . ALA B 1 10 ? -1.301 -22.828 -20.219 1 97.69 10 ALA B CA 1
ATOM 2802 C C . ALA B 1 10 ? -1.653 -21.859 -19.094 1 97.69 10 ALA B C 1
ATOM 2804 O O . ALA B 1 10 ? -1.355 -20.672 -19.188 1 97.69 10 ALA B O 1
ATOM 2805 N N . GLY B 1 11 ? -2.359 -22.312 -18.094 1 97.12 11 GLY B N 1
ATOM 2806 C CA . GLY B 1 11 ? -2.498 -21.516 -16.875 1 97.12 11 GLY B CA 1
ATOM 2807 C C . GLY B 1 11 ? -1.211 -21.406 -16.078 1 97.12 11 GLY B C 1
ATOM 2808 O O . GLY B 1 11 ? -0.136 -21.75 -16.594 1 97.12 11 GLY B O 1
ATOM 2809 N N . ILE B 1 12 ? -1.311 -20.969 -14.938 1 98.25 12 ILE B N 1
ATOM 2810 C CA . ILE B 1 12 ? -0.124 -20.656 -14.148 1 98.25 12 ILE B CA 1
ATOM 2811 C C . ILE B 1 12 ? 0.622 -21.953 -13.812 1 98.25 12 ILE B C 1
ATOM 2813 O O . ILE B 1 12 ? 1.855 -21.984 -13.82 1 98.25 12 ILE B O 1
ATOM 2817 N N . ASN B 1 13 ? -0.107 -23.031 -13.516 1 98.5 13 ASN B N 1
ATOM 2818 C CA . ASN B 1 13 ? 0.549 -24.297 -13.203 1 98.5 13 ASN B CA 1
ATOM 2819 C C . ASN B 1 13 ? 1.21 -24.906 -14.438 1 98.5 13 ASN B C 1
ATOM 2821 O O . ASN B 1 13 ? 2.322 -25.438 -14.352 1 98.5 13 ASN B O 1
ATOM 2825 N N . GLY B 1 14 ? 0.536 -24.859 -15.562 1 98.56 14 GLY B N 1
ATOM 2826 C CA . GLY B 1 14 ? 1.105 -25.375 -16.797 1 98.56 14 GLY B CA 1
ATOM 2827 C C . GLY B 1 14 ? 2.344 -24.625 -17.25 1 98.56 14 GLY B C 1
ATOM 2828 O O . GLY B 1 14 ? 3.379 -25.234 -17.531 1 98.56 14 GLY B O 1
ATOM 2829 N N . LEU B 1 15 ? 2.188 -23.375 -17.281 1 98.56 15 LEU B N 1
ATOM 2830 C CA . LEU B 1 15 ? 3.287 -22.562 -17.797 1 98.56 15 LEU B CA 1
ATOM 2831 C C . LEU B 1 15 ? 4.492 -22.625 -16.859 1 98.56 15 LEU B C 1
ATOM 2833 O O . LEU B 1 15 ? 5.633 -22.703 -17.312 1 98.56 15 LEU B O 1
ATOM 2837 N N . SER B 1 16 ? 4.301 -22.562 -15.547 1 98.75 16 SER B N 1
ATOM 2838 C CA . SER B 1 16 ? 5.406 -22.703 -14.602 1 98.75 16 SER B CA 1
ATOM 2839 C C . SER B 1 16 ? 6.078 -24.062 -14.734 1 98.75 16 SER B C 1
ATOM 2841 O O . SER B 1 16 ? 7.305 -24.172 -14.695 1 98.75 16 SER B O 1
ATOM 2843 N N . SER B 1 17 ? 5.277 -25.094 -14.898 1 98.88 17 SER B N 1
ATOM 2844 C CA . SER B 1 17 ? 5.84 -26.422 -15.109 1 98.88 17 SER B CA 1
ATOM 2845 C C . SER B 1 17 ? 6.656 -26.484 -16.391 1 98.88 17 SER B C 1
ATOM 2847 O O . SER B 1 17 ? 7.758 -27.031 -16.406 1 98.88 17 SER B O 1
ATOM 2849 N N . ALA B 1 18 ? 6.102 -25.938 -17.422 1 98.75 18 ALA B N 1
ATOM 2850 C CA . ALA B 1 18 ? 6.789 -25.938 -18.703 1 98.75 18 ALA B CA 1
ATOM 2851 C C . ALA B 1 18 ? 8.141 -25.234 -18.609 1 98.75 18 ALA B C 1
ATOM 2853 O O . ALA B 1 18 ? 9.156 -25.75 -19.094 1 98.75 18 ALA B O 1
ATOM 2854 N N . VAL B 1 19 ? 8.18 -24.078 -17.984 1 98.69 19 VAL B N 1
ATOM 2855 C CA . VAL B 1 19 ? 9.398 -23.297 -17.828 1 98.69 19 VAL B CA 1
ATOM 2856 C C . VAL B 1 19 ? 10.43 -24.078 -17.031 1 98.69 19 VAL B C 1
ATOM 2858 O O . VAL B 1 19 ? 11.594 -24.188 -17.422 1 98.69 19 VAL B O 1
ATOM 2861 N N . CYS B 1 20 ? 10.008 -24.641 -15.891 1 98.69 20 CYS B N 1
ATOM 2862 C CA . CYS B 1 20 ? 10.914 -25.359 -15 1 98.69 20 CYS B CA 1
ATOM 2863 C C . CYS B 1 20 ? 11.453 -26.609 -15.672 1 98.69 20 CYS B C 1
ATOM 2865 O O . CYS B 1 20 ? 12.648 -26.891 -15.609 1 98.69 20 CYS B O 1
ATOM 2867 N N . VAL B 1 21 ? 10.602 -27.344 -16.344 1 98.44 21 VAL B N 1
ATOM 2868 C CA . VAL B 1 21 ? 11 -28.578 -17.016 1 98.44 21 VAL B CA 1
ATOM 2869 C C . VAL B 1 21 ? 11.969 -28.25 -18.156 1 98.44 21 VAL B C 1
ATOM 2871 O O . VAL B 1 21 ? 12.992 -28.938 -18.312 1 98.44 21 VAL B O 1
ATOM 2874 N N . GLN B 1 22 ? 11.625 -27.234 -18.906 1 97.31 22 GLN B N 1
ATOM 2875 C CA . GLN B 1 22 ? 12.5 -26.828 -20 1 97.31 22 GLN B CA 1
ATOM 2876 C C . GLN B 1 22 ? 13.891 -26.469 -19.5 1 97.31 22 GLN B C 1
ATOM 2878 O O . GLN B 1 22 ? 14.891 -26.844 -20.125 1 97.31 22 GLN B O 1
ATOM 2883 N N . GLN B 1 23 ? 13.93 -25.797 -18.438 1 96.5 23 GLN B N 1
ATOM 2884 C CA . GLN B 1 23 ? 15.211 -25.375 -17.875 1 96.5 23 GLN B CA 1
ATOM 2885 C C . GLN B 1 23 ? 15.984 -26.562 -17.312 1 96.5 23 GLN B C 1
ATOM 2887 O O . GLN B 1 23 ? 17.203 -26.641 -17.469 1 96.5 23 GLN B O 1
ATOM 2892 N N . ALA B 1 24 ? 15.289 -27.469 -16.719 1 96.81 24 ALA B N 1
ATOM 2893 C CA . ALA B 1 24 ? 15.922 -28.578 -16.047 1 96.81 24 ALA B CA 1
ATOM 2894 C C . ALA B 1 24 ? 16.297 -29.688 -17.031 1 96.81 24 ALA B C 1
ATOM 2896 O O . ALA B 1 24 ? 17.141 -30.531 -16.734 1 96.81 24 ALA B O 1
ATOM 2897 N N . CYS B 1 25 ? 15.609 -29.734 -18.188 1 95.06 25 CYS B N 1
ATOM 2898 C CA . CYS B 1 25 ? 15.828 -30.766 -19.188 1 95.06 25 CYS B CA 1
ATOM 2899 C C . CYS B 1 25 ? 16.125 -30.141 -20.547 1 95.06 25 CYS B C 1
ATOM 2901 O O . CYS B 1 25 ? 15.352 -30.297 -21.5 1 95.06 25 CYS B O 1
ATOM 2903 N N . PRO B 1 26 ? 17.297 -29.625 -20.719 1 90.5 26 PRO B N 1
ATOM 2904 C CA . PRO B 1 26 ? 17.609 -28.859 -21.938 1 90.5 26 PRO B CA 1
ATOM 2905 C C . PRO B 1 26 ? 17.609 -29.719 -23.188 1 90.5 26 PRO B C 1
ATOM 2907 O O . PRO B 1 26 ? 17.469 -29.203 -24.297 1 90.5 26 PRO B O 1
ATOM 2910 N N . LEU B 1 27 ? 17.734 -31 -23.062 1 92.56 27 LEU B N 1
ATOM 2911 C CA . LEU B 1 27 ? 17.766 -31.891 -24.219 1 92.56 27 LEU B CA 1
ATOM 2912 C C . LEU B 1 27 ? 16.359 -32.281 -24.625 1 92.56 27 LEU B C 1
ATOM 2914 O O . LEU B 1 27 ? 16.141 -32.812 -25.719 1 92.56 27 LEU B O 1
ATOM 2918 N N . ALA B 1 28 ? 15.422 -32.031 -23.766 1 95.69 28 ALA B N 1
ATOM 2919 C CA . ALA B 1 28 ? 14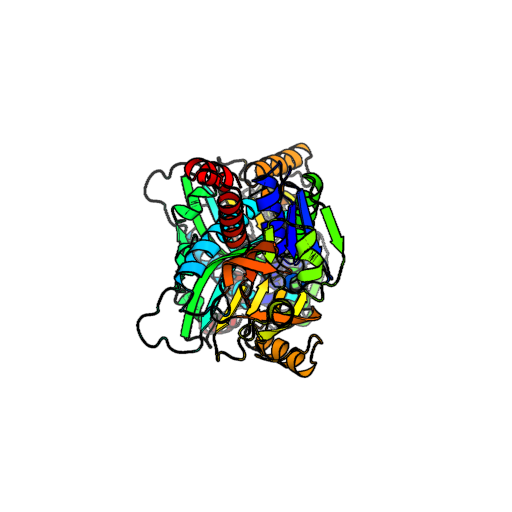.039 -32.406 -24.047 1 95.69 28 ALA B CA 1
ATOM 2920 C C . ALA B 1 28 ? 13.367 -31.391 -24.969 1 95.69 28 ALA B C 1
ATOM 2922 O O . ALA B 1 28 ? 13.727 -30.219 -24.953 1 95.69 28 ALA B O 1
ATOM 2923 N N . GLN B 1 29 ? 12.539 -31.859 -25.812 1 97 29 GLN B N 1
ATOM 2924 C CA . GLN B 1 29 ? 11.617 -31 -26.531 1 97 29 GLN B CA 1
ATOM 2925 C C . GLN B 1 29 ? 10.328 -30.781 -25.75 1 97 29 GLN B C 1
ATOM 2927 O O . GLN B 1 29 ? 9.523 -31.703 -25.594 1 97 29 GLN B O 1
ATOM 2932 N N . VAL B 1 30 ? 10.164 -29.625 -25.234 1 98.12 30 VAL B N 1
ATOM 2933 C CA . VAL B 1 30 ? 8.992 -29.328 -24.422 1 98.12 30 VAL B CA 1
ATOM 2934 C C . VAL B 1 30 ? 7.992 -28.5 -25.219 1 98.12 30 VAL B C 1
ATOM 2936 O O . VAL B 1 30 ? 8.344 -27.453 -25.766 1 98.12 30 VAL B O 1
ATOM 2939 N N . GLN B 1 31 ? 6.766 -28.984 -25.375 1 97.88 31 GLN B N 1
ATOM 2940 C CA . GLN B 1 31 ? 5.691 -28.281 -26.062 1 97.88 31 GLN B CA 1
ATOM 2941 C C . GLN B 1 31 ? 4.531 -27.984 -25.109 1 97.88 31 GLN B C 1
ATOM 2943 O O . GLN B 1 31 ? 4.094 -28.844 -24.359 1 97.88 31 GLN B O 1
ATOM 2948 N N . LEU B 1 32 ? 4.133 -26.766 -25.078 1 98.06 32 LEU B N 1
ATOM 2949 C CA . LEU B 1 32 ? 2.945 -26.344 -24.344 1 98.06 32 LEU B CA 1
ATOM 2950 C C . LEU B 1 32 ? 1.724 -26.312 -25.25 1 98.06 32 LEU B C 1
ATOM 2952 O O . LEU B 1 32 ? 1.748 -25.672 -26.312 1 98.06 32 LEU B O 1
ATOM 2956 N N . VAL B 1 33 ? 0.703 -27.047 -24.891 1 97.5 33 VAL B N 1
ATOM 2957 C CA . VAL B 1 33 ? -0.515 -27.141 -25.688 1 97.5 33 VAL B CA 1
ATOM 2958 C C . VAL B 1 33 ? -1.7 -26.609 -24.875 1 97.5 33 VAL B C 1
ATOM 2960 O O . VAL B 1 33 ? -1.924 -27.031 -23.75 1 97.5 33 VAL B O 1
ATOM 2963 N N . SER B 1 34 ? -2.406 -25.719 -25.375 1 97.44 34 SER B N 1
ATOM 2964 C CA . SER B 1 34 ? -3.59 -25.172 -24.719 1 97.44 34 SER B CA 1
ATOM 2965 C C . SER B 1 34 ? -4.566 -24.578 -25.734 1 97.44 34 SER B C 1
ATOM 2967 O O . SER B 1 34 ? -4.168 -24.172 -26.812 1 97.44 34 SER B O 1
ATOM 2969 N N . GLU B 1 35 ? -5.801 -24.656 -25.359 1 95.75 35 GLU B N 1
ATOM 2970 C CA . GLU B 1 35 ? -6.828 -24 -26.172 1 95.75 35 GLU B CA 1
ATOM 2971 C C . GLU B 1 35 ? -6.777 -22.484 -26 1 95.75 35 GLU B C 1
ATOM 2973 O O . GLU B 1 35 ? -7.012 -21.75 -26.969 1 95.75 35 GLU B O 1
ATOM 2978 N N . HIS B 1 36 ? -6.535 -22.031 -24.797 1 94.62 36 HIS B N 1
ATOM 2979 C CA . HIS B 1 36 ? -6.5 -20.609 -24.484 1 94.62 36 HIS B CA 1
ATOM 2980 C C . HIS B 1 36 ? -5.188 -20.234 -23.797 1 94.62 36 HIS B C 1
ATOM 2982 O O . HIS B 1 36 ? -4.59 -21.047 -23.094 1 94.62 36 HIS B O 1
ATOM 2988 N N . PHE B 1 37 ? -4.836 -19.047 -24.031 1 96.19 37 PHE B N 1
ATOM 2989 C CA . PHE B 1 37 ? -3.668 -18.453 -23.391 1 96.19 37 PHE B CA 1
ATOM 2990 C C . PHE B 1 37 ? -4.027 -17.141 -22.719 1 96.19 37 PHE B C 1
ATOM 2992 O O . PHE B 1 37 ? -5.078 -16.562 -23 1 96.19 37 PHE B O 1
ATOM 2999 N N . SER B 1 38 ? -3.209 -16.734 -21.672 1 94.19 38 SER B N 1
ATOM 3000 C CA . SER B 1 38 ? -3.393 -15.414 -21.109 1 94.19 38 SER B CA 1
ATOM 3001 C C . SER B 1 38 ? -3.525 -14.352 -22.203 1 94.19 38 SER B C 1
ATOM 3003 O O . SER B 1 38 ? -2.783 -14.375 -23.188 1 94.19 38 SER B O 1
ATOM 3005 N N . PRO B 1 39 ? -4.562 -13.461 -22 1 93.5 39 PRO B N 1
ATOM 3006 C CA . PRO B 1 39 ? -5.348 -13.078 -20.828 1 93.5 39 PRO B CA 1
ATOM 3007 C C . PRO B 1 39 ? -6.719 -13.758 -20.781 1 93.5 39 PRO B C 1
ATOM 3009 O O . PRO B 1 39 ? -7.68 -13.18 -20.266 1 93.5 39 PRO B O 1
ATOM 3012 N N . ASP B 1 40 ? -6.801 -14.852 -21.406 1 88.69 40 ASP B N 1
ATOM 3013 C CA . ASP B 1 40 ? -8.086 -15.547 -21.438 1 88.69 40 ASP B CA 1
ATOM 3014 C C . ASP B 1 40 ? -8.055 -16.781 -20.562 1 88.69 40 ASP B C 1
ATOM 3016 O O . ASP B 1 40 ? -8.703 -17.797 -20.859 1 88.69 40 ASP B O 1
ATOM 3020 N N . THR B 1 41 ? -7.25 -16.75 -19.516 1 89.75 41 THR B N 1
ATOM 3021 C CA . THR B 1 41 ? -7.215 -17.859 -18.562 1 89.75 41 THR B CA 1
ATOM 3022 C C . THR B 1 41 ? -7.848 -17.438 -17.234 1 89.75 41 THR B C 1
ATOM 3024 O O . THR B 1 41 ? -8.031 -16.25 -16.984 1 89.75 41 THR B O 1
ATOM 3027 N N . THR B 1 42 ? -8.172 -18.391 -16.406 1 88 42 THR B N 1
ATOM 3028 C CA . THR B 1 42 ? -8.758 -18.125 -15.102 1 88 42 THR B CA 1
ATOM 3029 C C . THR B 1 42 ? -7.816 -17.297 -14.242 1 88 42 THR B C 1
ATOM 3031 O O . THR B 1 42 ? -8.258 -16.453 -13.469 1 88 42 THR B O 1
ATOM 3034 N N . GLY B 1 43 ? -6.582 -17.531 -14.375 1 92 43 GLY B N 1
ATOM 3035 C CA . GLY B 1 43 ? -5.586 -16.812 -13.602 1 92 43 GLY B CA 1
ATOM 3036 C C . GLY B 1 43 ? -5.602 -15.312 -13.859 1 92 43 GLY B C 1
ATOM 3037 O O . GLY B 1 43 ? -5.219 -14.531 -12.984 1 92 43 GLY B O 1
ATOM 3038 N N . ASP B 1 44 ? -6.047 -14.898 -14.977 1 92.38 44 ASP B N 1
ATOM 3039 C CA . ASP B 1 44 ? -6.016 -13.492 -15.359 1 92.38 44 ASP B CA 1
ATOM 3040 C C . ASP B 1 44 ? -7.008 -12.672 -14.531 1 92.38 44 ASP B C 1
ATOM 3042 O O . ASP B 1 44 ? -6.879 -11.453 -14.422 1 92.38 44 ASP B O 1
ATOM 3046 N N . GLY B 1 45 ? -7.98 -13.32 -13.984 1 92.56 45 GLY B N 1
ATOM 3047 C CA . GLY B 1 45 ? -8.945 -12.641 -13.133 1 92.56 45 GLY B CA 1
ATOM 3048 C C . GLY B 1 45 ? -8.602 -12.719 -11.664 1 92.56 45 GLY B C 1
ATOM 3049 O O . GLY B 1 45 ? -9.227 -12.047 -10.836 1 92.56 45 GLY B O 1
ATOM 3050 N N . SER B 1 46 ? -7.574 -13.516 -11.344 1 94.12 46 SER B N 1
ATOM 3051 C CA . SER B 1 46 ? -7.176 -13.742 -9.953 1 94.12 46 SER B CA 1
ATOM 3052 C C . SER B 1 46 ? -6.562 -12.492 -9.336 1 94.12 46 SER B C 1
ATOM 3054 O O . SER B 1 46 ? -6.023 -11.641 -10.055 1 94.12 46 SER B O 1
ATOM 3056 N N . ALA B 1 47 ? -6.695 -12.375 -8.008 1 95.94 47 ALA B N 1
ATOM 3057 C CA . ALA B 1 47 ? -6.059 -11.273 -7.285 1 95.94 47 ALA B CA 1
ATOM 3058 C C . ALA B 1 47 ? -4.547 -11.477 -7.203 1 95.94 47 ALA B C 1
ATOM 3060 O O . ALA B 1 47 ? -3.807 -10.547 -6.883 1 95.94 47 ALA B O 1
ATOM 3061 N N . GLY B 1 48 ? -4.113 -12.734 -7.516 1 97.81 48 GLY B N 1
ATOM 3062 C CA . GLY B 1 48 ? -2.689 -13.016 -7.43 1 97.81 48 GLY B CA 1
ATOM 3063 C C . GLY B 1 48 ? -2.141 -12.883 -6.02 1 97.81 48 GLY B C 1
ATOM 3064 O O . GLY B 1 48 ? -0.952 -12.617 -5.832 1 97.81 48 GLY B O 1
ATOM 3065 N N . PHE B 1 49 ? -2.938 -13.07 -5.02 1 98.12 49 PHE B N 1
ATOM 3066 C CA . PHE B 1 49 ? -2.658 -12.891 -3.598 1 98.12 49 PHE B CA 1
ATOM 3067 C C . PHE B 1 49 ? -2.17 -14.195 -2.977 1 98.12 49 PHE B C 1
ATOM 3069 O O . PHE B 1 49 ? -2.848 -15.219 -3.057 1 98.12 49 PHE B O 1
ATOM 3076 N N . TRP B 1 50 ? -1.022 -14.188 -2.359 1 98.5 50 TRP B N 1
ATOM 3077 C CA . TRP B 1 50 ? -0.48 -15.422 -1.81 1 98.5 50 TRP B CA 1
ATOM 3078 C C . TRP B 1 50 ? -1.062 -15.703 -0.429 1 98.5 50 TRP B C 1
ATOM 3080 O O . TRP B 1 50 ? -0.601 -15.148 0.571 1 98.5 50 TRP B O 1
ATOM 3090 N N . MET B 1 51 ? -1.858 -16.5 -0.323 1 96.62 51 MET B N 1
ATOM 3091 C CA . MET B 1 51 ? -2.502 -17.109 0.832 1 96.62 51 MET B CA 1
ATOM 3092 C C . MET B 1 51 ? -3.33 -18.328 0.409 1 96.62 51 MET B C 1
ATOM 3094 O O . MET B 1 51 ? -4.242 -18.203 -0.412 1 96.62 51 MET B O 1
ATOM 3098 N N . PRO B 1 52 ? -2.961 -19.5 0.906 1 93.81 52 PRO B N 1
ATOM 3099 C CA . PRO B 1 52 ? -3.766 -20.672 0.536 1 93.81 52 PRO B CA 1
ATOM 3100 C C . PRO B 1 52 ? -5.262 -20.453 0.748 1 93.81 52 PRO B C 1
ATOM 3102 O O . PRO B 1 52 ? -5.672 -19.938 1.796 1 93.81 52 PRO B O 1
ATOM 3105 N N . HIS B 1 53 ? -6.031 -20.734 -0.264 1 88.94 53 HIS B N 1
ATOM 3106 C CA . HIS B 1 53 ? -7.473 -20.5 -0.292 1 88.94 53 HIS B CA 1
ATOM 3107 C C . HIS B 1 53 ? -8.211 -21.734 -0.82 1 88.94 53 HIS B C 1
ATOM 3109 O O . HIS B 1 53 ? -7.773 -22.359 -1.789 1 88.94 53 HIS B O 1
ATOM 3115 N N . LEU B 1 54 ? -9.305 -22.172 -0.143 1 87.06 54 LEU B N 1
ATOM 3116 C CA . LEU B 1 54 ? -10.156 -23.281 -0.522 1 87.06 54 LEU B CA 1
ATOM 3117 C C . LEU B 1 54 ? -9.375 -24.594 -0.513 1 87.06 54 LEU B C 1
ATOM 3119 O O . LEU B 1 54 ? -9.477 -25.391 -1.45 1 87.06 54 LEU B O 1
ATOM 3123 N N . MET B 1 55 ? -8.516 -24.75 0.389 1 89.88 55 MET B N 1
ATOM 3124 C CA . MET B 1 55 ? -7.742 -25.969 0.524 1 89.88 55 MET B CA 1
ATOM 3125 C C . MET B 1 55 ? -8.258 -26.812 1.683 1 89.88 55 MET B C 1
ATOM 3127 O O . MET B 1 55 ? -8.656 -26.281 2.721 1 89.88 55 MET B O 1
ATOM 3131 N N . SER B 1 56 ? -8.227 -28.078 1.448 1 90.69 56 SER B N 1
ATOM 3132 C CA . SER B 1 56 ? -8.664 -29.031 2.459 1 90.69 56 SER B CA 1
ATOM 3133 C C . SER B 1 56 ? -7.547 -29.344 3.443 1 90.69 56 SER B C 1
ATOM 3135 O O . SER B 1 56 ? -6.371 -29.359 3.07 1 90.69 56 SER B O 1
ATOM 3137 N N . ASP B 1 57 ? -7.977 -29.719 4.594 1 89.88 57 ASP B N 1
ATOM 3138 C CA . ASP B 1 57 ? -7.008 -30.156 5.594 1 89.88 57 ASP B CA 1
ATOM 3139 C C . ASP B 1 57 ? -6.305 -31.438 5.152 1 89.88 57 ASP B C 1
ATOM 3141 O O . ASP B 1 57 ? -5.188 -31.719 5.59 1 89.88 57 ASP B O 1
ATOM 3145 N N . LYS B 1 58 ? -6.941 -32.156 4.297 1 92.75 58 LYS B N 1
ATOM 3146 C CA . LYS B 1 58 ? -6.387 -33.406 3.82 1 92.75 58 LYS B CA 1
ATOM 3147 C C . LYS B 1 58 ? -5.129 -33.188 2.986 1 92.75 58 LYS B C 1
ATOM 3149 O O . LYS B 1 58 ? -4.336 -34.094 2.775 1 92.75 58 LYS B O 1
ATOM 3154 N N . SER B 1 59 ? -4.984 -31.984 2.549 1 92.88 59 SER B N 1
ATOM 3155 C CA . SER B 1 59 ? -3.828 -31.688 1.714 1 92.88 59 SER B CA 1
ATOM 3156 C C . SER B 1 59 ? -2.873 -30.734 2.424 1 92.88 59 SER B C 1
ATOM 3158 O O . SER B 1 59 ? -2.039 -30.094 1.784 1 92.88 59 SER B O 1
ATOM 3160 N N . ALA B 1 60 ? -2.971 -30.641 3.691 1 92.75 60 ALA B N 1
ATOM 3161 C CA . ALA B 1 60 ? -2.254 -29.641 4.477 1 92.75 60 ALA B CA 1
ATOM 3162 C C . ALA B 1 60 ? -0.747 -29.75 4.266 1 92.75 60 ALA B C 1
ATOM 3164 O O . ALA B 1 60 ? -0.058 -28.75 4.098 1 92.75 60 ALA B O 1
ATOM 3165 N N . ASP B 1 61 ? -0.256 -30.953 4.27 1 94.5 61 ASP B N 1
ATOM 3166 C CA . ASP B 1 61 ? 1.182 -31.156 4.125 1 94.5 61 ASP B CA 1
ATOM 3167 C C . ASP B 1 61 ? 1.665 -30.703 2.748 1 94.5 61 ASP B C 1
ATOM 3169 O O . ASP B 1 61 ? 2.705 -30.062 2.631 1 94.5 61 ASP B O 1
ATOM 3173 N N . MET B 1 62 ? 0.966 -31.062 1.74 1 94.94 62 MET B N 1
ATOM 3174 C CA . MET B 1 62 ? 1.305 -30.656 0.381 1 94.94 62 MET B CA 1
ATOM 3175 C C . MET B 1 62 ? 1.252 -29.141 0.241 1 94.94 62 MET B C 1
ATOM 3177 O O . MET B 1 62 ? 2.176 -28.531 -0.3 1 94.94 62 MET B O 1
ATOM 3181 N N . VAL B 1 63 ? 0.171 -28.594 0.774 1 94.81 63 VAL B N 1
ATOM 3182 C CA . VAL B 1 63 ? -0.031 -27.141 0.693 1 94.81 63 VAL B CA 1
ATOM 3183 C C . VAL B 1 63 ? 1.134 -26.422 1.364 1 94.81 63 VAL B C 1
ATOM 3185 O O . VAL B 1 63 ? 1.723 -25.516 0.782 1 94.81 63 VAL B O 1
ATOM 3188 N N . LYS B 1 64 ? 1.442 -26.875 2.535 1 95.12 64 LYS B N 1
ATOM 3189 C CA . LYS B 1 64 ? 2.537 -26.266 3.277 1 95.12 64 LYS B CA 1
ATOM 3190 C C . LYS B 1 64 ? 3.834 -26.297 2.475 1 95.12 64 LYS B C 1
ATOM 3192 O O . LYS B 1 64 ? 4.512 -25.266 2.336 1 95.12 64 LYS B O 1
ATOM 3197 N N . ARG B 1 65 ? 4.137 -27.375 1.878 1 96.12 65 ARG B N 1
ATOM 3198 C CA . ARG B 1 65 ? 5.406 -27.578 1.185 1 96.12 65 ARG B CA 1
ATOM 3199 C C . ARG B 1 65 ? 5.465 -26.734 -0.091 1 96.12 65 ARG B C 1
ATOM 3201 O O . ARG B 1 65 ? 6.391 -25.953 -0.278 1 96.12 65 ARG B O 1
ATOM 3208 N N . VAL B 1 66 ? 4.496 -26.844 -0.909 1 97.75 66 VAL B N 1
ATOM 3209 C CA . VAL B 1 66 ? 4.582 -26.234 -2.232 1 97.75 66 VAL B CA 1
ATOM 3210 C C . VAL B 1 66 ? 4.305 -24.734 -2.133 1 97.75 66 VAL B C 1
ATOM 3212 O O . VAL B 1 66 ? 4.867 -23.938 -2.893 1 97.75 66 VAL B O 1
ATOM 3215 N N . SER B 1 67 ? 3.463 -24.344 -1.146 1 98.19 67 SER B N 1
ATOM 3216 C CA . SER B 1 67 ? 3.186 -22.922 -0.992 1 98.19 67 SER B CA 1
ATOM 3217 C C . SER B 1 67 ? 4.41 -22.172 -0.468 1 98.19 67 SER B C 1
ATOM 3219 O O . SER B 1 67 ? 4.648 -21.016 -0.84 1 98.19 67 SER B O 1
ATOM 3221 N N . ALA B 1 68 ? 5.172 -22.828 0.417 1 98.06 68 ALA B N 1
ATOM 3222 C CA . ALA B 1 68 ? 6.383 -22.203 0.946 1 98.06 68 ALA B CA 1
ATOM 3223 C C . ALA B 1 68 ? 7.383 -21.906 -0.17 1 98.06 68 ALA B C 1
ATOM 3225 O O . ALA B 1 68 ? 7.969 -20.828 -0.219 1 98.06 68 ALA B O 1
ATOM 3226 N N . VAL B 1 69 ? 7.551 -22.844 -1.074 1 98.31 69 VAL B N 1
ATOM 3227 C CA . VAL B 1 69 ? 8.477 -22.703 -2.197 1 98.31 69 VAL B CA 1
ATOM 3228 C C . VAL B 1 69 ? 8 -21.578 -3.111 1 98.31 69 VAL B C 1
ATOM 3230 O O . VAL B 1 69 ? 8.797 -20.75 -3.553 1 98.31 69 VAL B O 1
ATOM 3233 N N . THR B 1 70 ? 6.738 -21.562 -3.348 1 98.81 70 THR B N 1
ATOM 3234 C CA . THR B 1 70 ? 6.16 -20.531 -4.203 1 98.81 70 THR B CA 1
ATOM 3235 C C . THR B 1 70 ? 6.309 -19.156 -3.568 1 98.81 70 THR B C 1
ATOM 3237 O O . THR B 1 70 ? 6.641 -18.188 -4.25 1 98.81 70 THR B O 1
ATOM 3240 N N . TYR B 1 71 ? 6.074 -19.094 -2.242 1 98.56 71 TYR B N 1
ATOM 3241 C CA . TYR B 1 71 ? 6.234 -17.828 -1.513 1 98.56 71 TYR B CA 1
ATOM 3242 C C . TYR B 1 71 ? 7.633 -17.266 -1.713 1 98.56 71 TYR B C 1
ATOM 3244 O O . TYR B 1 71 ? 7.785 -16.094 -2.086 1 98.56 71 TYR B O 1
ATOM 3252 N N . GLU B 1 72 ? 8.609 -18.047 -1.495 1 98.12 72 GLU B N 1
ATOM 3253 C CA . GLU B 1 72 ? 9.992 -17.594 -1.607 1 98.12 72 GLU B CA 1
ATOM 3254 C C . GLU B 1 72 ? 10.312 -17.156 -3.031 1 98.12 72 GLU B C 1
ATOM 3256 O O . GLU B 1 72 ? 11.008 -16.156 -3.232 1 98.12 72 GLU B O 1
ATOM 3261 N N . HIS B 1 73 ? 9.82 -17.875 -3.979 1 98.56 73 HIS B N 1
ATOM 3262 C CA . HIS B 1 73 ? 10.016 -17.531 -5.379 1 98.56 73 HIS B CA 1
ATOM 3263 C C . HIS B 1 73 ? 9.445 -16.141 -5.688 1 98.56 73 HIS B C 1
ATOM 3265 O O . HIS B 1 73 ? 10.125 -15.305 -6.285 1 98.56 73 HIS B O 1
ATOM 3271 N N . LEU B 1 74 ? 8.242 -15.938 -5.254 1 98.75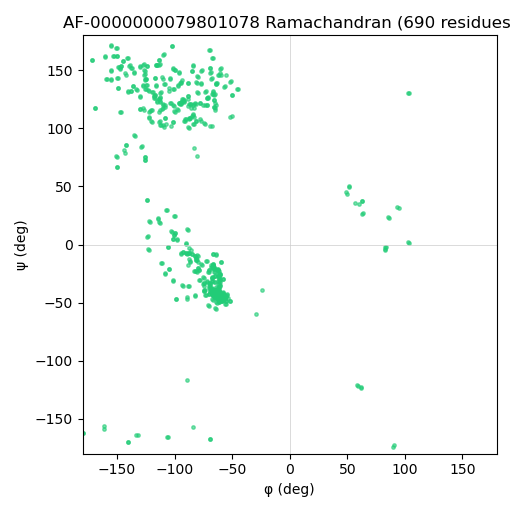 74 LEU B N 1
ATOM 3272 C CA . LEU B 1 74 ? 7.562 -14.672 -5.531 1 98.75 74 LEU B CA 1
ATOM 3273 C C . LEU B 1 74 ? 8.211 -13.531 -4.766 1 98.75 74 LEU B C 1
ATOM 3275 O O . LEU B 1 74 ? 8.367 -12.43 -5.301 1 98.75 74 LEU B O 1
ATOM 3279 N N . VAL B 1 75 ? 8.594 -13.773 -3.518 1 98.62 75 VAL B N 1
ATOM 3280 C CA . VAL B 1 75 ? 9.211 -12.734 -2.695 1 98.62 75 VAL B CA 1
ATOM 3281 C C . VAL B 1 75 ? 10.547 -12.32 -3.305 1 98.62 75 VAL B C 1
ATOM 3283 O O . VAL B 1 75 ? 10.867 -11.133 -3.348 1 98.62 75 VAL B O 1
ATOM 3286 N N . LYS B 1 76 ? 11.305 -13.289 -3.789 1 98 76 LYS B N 1
ATOM 3287 C CA . LYS B 1 76 ? 12.562 -12.969 -4.461 1 98 76 LYS B CA 1
ATOM 3288 C C . LYS B 1 76 ? 12.328 -12.031 -5.641 1 98 76 LYS B C 1
ATOM 3290 O O . LYS B 1 76 ? 13.086 -11.078 -5.84 1 98 76 LYS B O 1
ATOM 3295 N N . LEU B 1 77 ? 11.336 -12.297 -6.398 1 98.56 77 LEU B N 1
ATOM 3296 C CA . LEU B 1 77 ? 10.992 -11.445 -7.535 1 98.56 77 LEU B CA 1
ATOM 3297 C C . LEU B 1 77 ? 10.539 -10.07 -7.062 1 98.56 77 LEU B C 1
ATOM 3299 O O . LEU B 1 77 ? 10.883 -9.055 -7.672 1 98.56 77 LEU B O 1
ATOM 3303 N N . ALA B 1 78 ? 9.773 -10.023 -5.953 1 98.69 78 ALA B N 1
ATOM 3304 C CA . ALA B 1 78 ? 9.227 -8.773 -5.438 1 98.69 78 ALA B CA 1
ATOM 3305 C C . ALA B 1 78 ? 10.336 -7.836 -4.965 1 98.69 78 ALA B C 1
ATOM 3307 O O . ALA B 1 78 ? 10.164 -6.617 -4.949 1 98.69 78 ALA B O 1
ATOM 3308 N N . TYR B 1 79 ? 11.477 -8.383 -4.562 1 98.06 79 TYR B N 1
ATOM 3309 C CA . TYR B 1 79 ? 12.594 -7.574 -4.09 1 98.06 79 TYR B CA 1
ATOM 3310 C C . TYR B 1 79 ? 13.641 -7.387 -5.184 1 98.06 79 TYR B C 1
ATOM 3312 O O . TYR B 1 79 ? 14.711 -6.828 -4.938 1 98.06 79 TYR B O 1
ATOM 3320 N N . SER B 1 80 ? 13.352 -7.762 -6.422 1 98.12 80 SER B N 1
ATOM 3321 C CA . SER B 1 80 ? 14.281 -7.625 -7.543 1 98.12 80 SER B CA 1
ATOM 3322 C C . SER B 1 80 ? 13.914 -6.434 -8.422 1 98.12 80 SER B C 1
ATOM 3324 O O . SER B 1 80 ? 12.844 -5.848 -8.266 1 98.12 80 SER B O 1
ATOM 3326 N N . PRO B 1 81 ? 14.781 -6.051 -9.398 1 97.94 81 PRO B N 1
ATOM 3327 C CA . PRO B 1 81 ? 14.469 -4.969 -10.328 1 97.94 81 PRO B CA 1
ATOM 3328 C C . PRO B 1 81 ? 13.273 -5.289 -11.227 1 97.94 81 PRO B C 1
ATOM 3330 O O . PRO B 1 81 ? 12.75 -4.402 -11.898 1 97.94 81 PRO B O 1
ATOM 3333 N N . LEU B 1 82 ? 12.758 -6.512 -11.219 1 98.31 82 LEU B N 1
ATOM 3334 C CA . LEU B 1 82 ? 11.672 -6.93 -12.102 1 98.31 82 LEU B CA 1
ATOM 3335 C C . LEU B 1 82 ? 10.312 -6.629 -11.477 1 98.31 82 LEU B C 1
ATOM 3337 O O . LEU B 1 82 ? 9.273 -6.805 -12.117 1 98.31 82 LEU B O 1
ATOM 3341 N N . ALA B 1 83 ? 10.32 -6.195 -10.227 1 98.69 83 ALA B N 1
ATOM 3342 C CA . ALA B 1 83 ? 9.078 -6.07 -9.461 1 98.69 83 ALA B CA 1
ATOM 3343 C C . ALA B 1 83 ? 8.039 -5.258 -10.227 1 98.69 83 ALA B C 1
ATOM 3345 O O . ALA B 1 83 ? 6.902 -5.707 -10.406 1 98.69 83 ALA B O 1
ATOM 3346 N N . GLY B 1 84 ? 8.453 -4.117 -10.734 1 98.31 84 GLY B N 1
ATOM 3347 C CA . GLY B 1 84 ? 7.523 -3.266 -11.461 1 98.31 84 GLY B CA 1
ATOM 3348 C C . GLY B 1 84 ? 7.055 -3.875 -12.766 1 98.31 84 GLY B C 1
ATOM 3349 O O . GLY B 1 84 ? 5.875 -3.787 -13.109 1 98.31 84 GLY B O 1
ATOM 3350 N N . ASP B 1 85 ? 7.945 -4.523 -13.5 1 98.06 85 ASP B N 1
ATOM 3351 C CA . ASP B 1 85 ? 7.633 -5.133 -14.789 1 98.06 85 ASP B CA 1
ATOM 3352 C C . ASP B 1 85 ? 6.609 -6.258 -14.633 1 98.06 85 ASP B C 1
ATOM 3354 O O . ASP B 1 85 ? 5.742 -6.441 -15.484 1 98.06 85 ASP B O 1
ATOM 3358 N N . LEU B 1 86 ? 6.738 -6.98 -13.539 1 98.44 86 LEU B N 1
ATOM 3359 C CA . LEU B 1 86 ? 5.895 -8.141 -13.289 1 98.44 86 LEU B CA 1
ATOM 3360 C C . LEU B 1 86 ? 4.66 -7.758 -12.477 1 98.44 86 LEU B C 1
ATOM 3362 O O . LEU B 1 86 ? 3.775 -8.586 -12.25 1 98.44 86 LEU B O 1
ATOM 3366 N N . LYS B 1 87 ? 4.672 -6.508 -12.047 1 98.38 87 LYS B N 1
ATOM 3367 C CA . LYS B 1 87 ? 3.611 -6.059 -11.148 1 98.38 87 LYS B CA 1
ATOM 3368 C C . LYS B 1 87 ? 3.465 -6.996 -9.961 1 98.38 87 LYS B C 1
ATOM 3370 O O . LYS B 1 87 ? 2.365 -7.473 -9.664 1 98.38 87 LYS B O 1
ATOM 3375 N N . ILE B 1 88 ? 4.562 -7.277 -9.328 1 98.81 88 ILE B N 1
ATOM 3376 C CA . ILE B 1 88 ? 4.66 -8.07 -8.109 1 98.81 88 ILE B CA 1
ATOM 3377 C C . ILE B 1 88 ? 5.02 -7.164 -6.93 1 98.81 88 ILE B C 1
ATOM 3379 O O . ILE B 1 88 ? 5.82 -6.234 -7.078 1 98.81 88 ILE B O 1
ATOM 3383 N N . GLN B 1 89 ? 4.383 -7.383 -5.777 1 98.75 89 GLN B N 1
ATOM 3384 C CA . GLN B 1 89 ? 4.504 -6.434 -4.68 1 98.75 89 GLN B CA 1
ATOM 3385 C C . GLN B 1 89 ? 4.383 -7.133 -3.328 1 98.75 89 GLN B C 1
ATOM 3387 O O . GLN B 1 89 ? 3.641 -8.109 -3.193 1 98.75 89 GLN B O 1
ATOM 3392 N N . MET B 1 90 ? 5.176 -6.641 -2.338 1 98.69 90 MET B N 1
ATOM 3393 C CA . MET B 1 90 ? 4.902 -6.961 -0.94 1 98.69 90 MET B CA 1
ATOM 3394 C C . MET B 1 90 ? 3.797 -6.062 -0.386 1 98.69 90 MET B C 1
ATOM 3396 O O . MET B 1 90 ? 3.732 -4.879 -0.715 1 98.69 90 MET B O 1
ATOM 3400 N N . LEU B 1 91 ? 2.922 -6.594 0.389 1 98.5 91 LEU B N 1
ATOM 3401 C CA . LEU B 1 91 ? 1.876 -5.797 1.021 1 98.5 91 LEU B CA 1
ATOM 3402 C C . LEU B 1 91 ? 1.491 -6.383 2.375 1 98.5 91 LEU B C 1
ATOM 3404 O O . LEU B 1 91 ? 1.674 -7.578 2.615 1 98.5 91 LEU B O 1
ATOM 3408 N N . SER B 1 92 ? 1.023 -5.574 3.277 1 98.69 92 SER B N 1
ATOM 3409 C CA . SER B 1 92 ? 0.52 -5.973 4.586 1 98.69 92 SER B CA 1
ATOM 3410 C C . SER B 1 92 ? -0.979 -5.715 4.703 1 98.69 92 SER B C 1
ATOM 3412 O O . SER B 1 92 ? -1.545 -4.945 3.926 1 98.69 92 SER B O 1
ATOM 3414 N N . GLY B 1 93 ? -1.556 -6.414 5.609 1 98.5 93 GLY B N 1
ATOM 3415 C CA . GLY B 1 93 ? -2.951 -6.086 5.852 1 98.5 93 GLY B CA 1
ATOM 3416 C C . GLY B 1 93 ? -3.584 -6.934 6.941 1 98.5 93 GLY B C 1
ATOM 3417 O O . GLY B 1 93 ? -2.883 -7.473 7.801 1 98.5 93 GLY B O 1
ATOM 3418 N N . TYR B 1 94 ? -4.859 -6.926 6.926 1 97.88 94 TYR B N 1
ATOM 3419 C CA . TYR B 1 94 ? -5.68 -7.395 8.039 1 97.88 94 TYR B CA 1
ATOM 3420 C C . TYR B 1 94 ? -6.539 -8.578 7.625 1 97.88 94 TYR B C 1
ATOM 3422 O O . TYR B 1 94 ? -7.203 -8.539 6.586 1 97.88 94 TYR B O 1
ATOM 3430 N N . ASN B 1 95 ? -6.516 -9.641 8.32 1 95.81 95 ASN B N 1
ATOM 3431 C CA . ASN B 1 95 ? -7.477 -10.742 8.281 1 95.81 95 ASN B CA 1
ATOM 3432 C C . ASN B 1 95 ? -8.344 -10.773 9.531 1 95.81 95 ASN B C 1
ATOM 3434 O O . ASN B 1 95 ? -7.867 -11.117 10.617 1 95.81 95 ASN B O 1
ATOM 3438 N N . LEU B 1 96 ? -9.617 -10.422 9.375 1 95 96 LEU B N 1
ATOM 3439 C CA . LEU B 1 96 ? -10.508 -10.141 10.5 1 95 96 LEU B CA 1
ATOM 3440 C C . LEU B 1 96 ? -11.641 -11.156 10.562 1 95 96 LEU B C 1
ATOM 3442 O O . LEU B 1 96 ? -12 -11.758 9.547 1 95 96 LEU B O 1
ATOM 3446 N N . SER B 1 97 ? -12.156 -11.344 11.711 1 91.62 97 SER B N 1
ATOM 3447 C CA . SER B 1 97 ? -13.312 -12.211 11.914 1 91.62 97 SER B CA 1
ATOM 3448 C C . SER B 1 97 ? -14.281 -11.609 12.93 1 91.62 97 SER B C 1
ATOM 3450 O O . SER B 1 97 ? -13.867 -11.164 14 1 91.62 97 SER B O 1
ATOM 3452 N N . SER B 1 98 ? -15.516 -11.602 12.531 1 88.38 98 SER B N 1
ATOM 3453 C CA . SER B 1 98 ? -16.547 -11.117 13.438 1 88.38 98 SER B CA 1
ATOM 3454 C C . SER B 1 98 ? -16.984 -12.211 14.414 1 88.38 98 SER B C 1
ATOM 3456 O O . SER B 1 98 ? -17.672 -11.93 15.391 1 88.38 98 SER B O 1
ATOM 3458 N N . ASN B 1 99 ? -16.516 -13.414 14.133 1 83.5 99 ASN B N 1
ATOM 3459 C CA . ASN B 1 99 ? -16.891 -14.531 14.984 1 83.5 99 ASN B CA 1
ATOM 3460 C C . ASN B 1 99 ? -15.93 -14.688 16.156 1 83.5 99 ASN B C 1
ATOM 3462 O O . ASN B 1 99 ? -14.719 -14.516 16 1 83.5 99 ASN B O 1
ATOM 3466 N N . PRO B 1 100 ? -16.531 -14.984 17.328 1 77.81 100 PRO B N 1
ATOM 3467 C CA . PRO B 1 100 ? -15.641 -15.219 18.469 1 77.81 100 PRO B CA 1
ATOM 3468 C C . PRO B 1 100 ? -14.727 -16.438 18.266 1 77.81 100 PRO B C 1
ATOM 3470 O O . PRO B 1 100 ? -15.078 -17.359 17.531 1 77.81 100 PRO B O 1
ATOM 3473 N N . VAL B 1 101 ? -13.5 -16.25 18.688 1 70.38 101 VAL B N 1
ATOM 3474 C CA . VAL B 1 101 ? -12.578 -17.375 18.609 1 70.38 101 VAL B CA 1
ATOM 3475 C C . VAL B 1 101 ? -13 -18.469 19.578 1 70.38 101 VAL B C 1
ATOM 3477 O O . VAL B 1 101 ? -13.156 -18.219 20.781 1 70.38 101 VAL B O 1
ATOM 3480 N N . GLU B 1 102 ? -13.602 -19.453 19.031 1 66.25 102 GLU B N 1
ATOM 3481 C CA . GLU B 1 102 ? -13.844 -20.578 19.922 1 66.25 102 GLU B CA 1
ATOM 3482 C C . GLU B 1 102 ? -12.578 -21.406 20.109 1 66.25 102 GLU B C 1
ATOM 3484 O O . GLU B 1 102 ? -12.062 -22 19.156 1 66.25 102 GLU B O 1
ATOM 3489 N N . GLY B 1 103 ? -11.945 -21.344 21.266 1 65.69 103 GLY B N 1
ATOM 3490 C CA . GLY B 1 103 ? -10.766 -22.141 21.578 1 65.69 103 GLY B CA 1
ATOM 3491 C C . GLY B 1 103 ? -9.469 -21.453 21.188 1 65.69 103 GLY B C 1
ATOM 3492 O O . GLY B 1 103 ? -9.469 -20.297 20.75 1 65.69 103 GLY B O 1
ATOM 3493 N N . PRO B 1 104 ? -8.414 -22.172 21.344 1 65.75 104 PRO B N 1
ATOM 3494 C CA . PRO B 1 104 ? -7.129 -21.578 20.953 1 65.75 104 PRO B CA 1
ATOM 3495 C C . PRO B 1 104 ? -7.035 -21.297 19.469 1 65.75 104 PRO B C 1
ATOM 3497 O O . PRO B 1 104 ? -7.492 -22.094 18.641 1 65.75 104 PRO B O 1
ATOM 3500 N N . GLU B 1 105 ? -6.906 -20.109 19.156 1 65.94 105 GLU B N 1
ATOM 3501 C CA . GLU B 1 105 ? -6.734 -19.75 17.75 1 65.94 105 GLU B CA 1
ATOM 3502 C C . GLU B 1 105 ? -5.605 -20.547 17.109 1 65.94 105 GLU B C 1
ATOM 3504 O O . GLU B 1 105 ? -4.469 -20.516 17.578 1 65.94 105 GLU B O 1
ATOM 3509 N N . GLU B 1 106 ? -5.992 -21.438 16.25 1 76.5 106 GLU B N 1
ATOM 3510 C CA . GLU B 1 106 ? -4.953 -22.156 15.508 1 76.5 106 GLU B CA 1
ATOM 3511 C C . GLU B 1 106 ? -4.293 -21.25 14.469 1 76.5 106 GLU B C 1
ATOM 3513 O O . GLU B 1 106 ? -4.977 -20.531 13.734 1 76.5 106 GLU B O 1
ATOM 3518 N N . VAL B 1 107 ? -3.012 -21.172 14.531 1 85.12 107 VAL B N 1
ATOM 3519 C CA . VAL B 1 107 ? -2.219 -20.469 13.531 1 85.12 107 VAL B CA 1
ATOM 3520 C C . VAL B 1 107 ? -2.156 -21.281 12.242 1 85.12 107 VAL B C 1
ATOM 3522 O O . VAL B 1 107 ? -1.751 -22.453 12.266 1 85.12 107 VAL B O 1
ATOM 3525 N N . PRO B 1 108 ? -2.631 -20.703 11.219 1 88.75 108 PRO B N 1
ATOM 3526 C CA . PRO B 1 108 ? -2.604 -21.469 9.977 1 88.75 108 PRO B CA 1
ATOM 3527 C C . PRO B 1 108 ? -1.189 -21.875 9.555 1 88.75 108 PRO B C 1
ATOM 3529 O O . PRO B 1 108 ? -0.24 -21.109 9.789 1 88.75 108 PRO B O 1
ATOM 3532 N N . VAL B 1 109 ? -1.095 -22.906 8.891 1 87.25 109 VAL B N 1
ATOM 3533 C CA . VAL B 1 109 ? 0.196 -23.484 8.547 1 87.25 109 VAL B CA 1
ATOM 3534 C C . VAL B 1 109 ? 0.962 -22.547 7.617 1 87.25 109 VAL B C 1
ATOM 3536 O O . VAL B 1 109 ? 2.189 -22.469 7.684 1 87.25 109 VAL B O 1
ATOM 3539 N N . PHE B 1 110 ? 0.222 -21.859 6.82 1 91.62 110 PHE B N 1
ATOM 3540 C CA . PHE B 1 110 ? 0.887 -21 5.84 1 91.62 110 PHE B CA 1
ATOM 3541 C C . PHE B 1 110 ? 1.642 -19.875 6.531 1 91.62 110 PHE B C 1
ATOM 3543 O O . PHE B 1 110 ? 2.521 -19.25 5.934 1 91.62 110 PHE B O 1
ATOM 3550 N N . SER B 1 111 ? 1.301 -19.562 7.793 1 93.75 111 SER B N 1
ATOM 3551 C CA . SER B 1 111 ? 1.938 -18.469 8.523 1 93.75 111 SER B CA 1
ATOM 3552 C C . SER B 1 111 ? 3.428 -18.719 8.719 1 93.75 111 SER B C 1
ATOM 3554 O O . SER B 1 111 ? 4.207 -17.781 8.898 1 93.75 111 SER B O 1
ATOM 3556 N N . GLU B 1 112 ? 3.822 -19.953 8.625 1 93.31 112 GLU B N 1
ATOM 3557 C CA . GLU B 1 112 ? 5.223 -20.312 8.82 1 93.31 112 GLU B CA 1
ATOM 3558 C C . GLU B 1 112 ? 6.098 -19.75 7.695 1 93.31 112 GLU B C 1
ATOM 3560 O O . GLU B 1 112 ? 7.293 -19.516 7.895 1 93.31 112 GLU B O 1
ATOM 3565 N N . SER B 1 113 ? 5.469 -19.609 6.555 1 95.06 113 SER B N 1
ATOM 3566 C CA . SER B 1 113 ? 6.219 -19.094 5.41 1 95.06 113 SER B CA 1
ATOM 3567 C C . SER B 1 113 ? 6.383 -17.578 5.484 1 95.06 113 SER B C 1
ATOM 3569 O O . SER B 1 113 ? 7.312 -17.031 4.898 1 95.06 113 SER B O 1
ATOM 3571 N N . LEU B 1 114 ? 5.512 -16.938 6.234 1 97 114 LEU B N 1
ATOM 3572 C CA . LEU B 1 114 ? 5.488 -15.484 6.281 1 97 114 LEU B CA 1
ATOM 3573 C C . LEU B 1 114 ? 6.625 -14.953 7.145 1 97 114 LEU B C 1
ATOM 3575 O O . LEU B 1 114 ? 7.082 -15.633 8.062 1 97 114 LEU B O 1
ATOM 3579 N N . GLU B 1 115 ? 7.078 -13.789 6.785 1 94.38 115 GLU B N 1
ATOM 3580 C CA . GLU B 1 115 ? 8.125 -13.156 7.578 1 94.38 115 GLU B CA 1
ATOM 3581 C C . GLU B 1 115 ? 7.574 -12.609 8.883 1 94.38 115 GLU B C 1
ATOM 3583 O O . GLU B 1 115 ? 8.305 -12.477 9.867 1 94.38 115 GLU B O 1
ATOM 3588 N N . SER B 1 116 ? 6.348 -12.25 8.883 1 94.06 116 SER B N 1
ATOM 3589 C CA . SER B 1 116 ? 5.676 -11.773 10.086 1 94.06 116 SER B CA 1
ATOM 3590 C C . SER B 1 116 ? 4.191 -12.125 10.062 1 94.06 116 SER B C 1
ATOM 3592 O O . SER B 1 116 ? 3.543 -12.039 9.016 1 94.06 116 SER B O 1
ATOM 3594 N N . TYR B 1 117 ? 3.691 -12.609 11.133 1 96.62 117 TYR B N 1
ATOM 3595 C CA . TYR B 1 117 ? 2.303 -12.977 11.391 1 96.62 117 TYR B CA 1
ATOM 3596 C C . TYR B 1 117 ? 1.943 -12.734 12.852 1 96.62 117 TYR B C 1
ATOM 3598 O O . TYR B 1 117 ? 2.48 -13.391 13.75 1 96.62 117 TYR B O 1
ATOM 3606 N N . ARG B 1 118 ? 1.049 -11.805 13.117 1 95.69 118 ARG B N 1
ATOM 3607 C CA . ARG B 1 118 ? 0.79 -11.477 14.516 1 95.69 118 ARG B CA 1
ATOM 3608 C C . ARG B 1 118 ? -0.682 -11.141 14.734 1 95.69 118 ARG B C 1
ATOM 3610 O O . ARG B 1 118 ? -1.36 -10.672 13.82 1 95.69 118 ARG B O 1
ATOM 3617 N N . LYS B 1 119 ? -1.109 -11.281 16 1 94.88 119 LYS B N 1
ATOM 3618 C CA . LYS B 1 119 ? -2.432 -10.805 16.406 1 94.88 119 LYS B CA 1
ATOM 3619 C C . LYS B 1 119 ? -2.498 -9.281 16.375 1 94.88 119 LYS B C 1
ATOM 3621 O O . LYS B 1 119 ? -1.49 -8.609 16.609 1 94.88 119 LYS B O 1
ATOM 3626 N N . LEU B 1 120 ? -3.674 -8.781 16.078 1 96.31 120 LEU B N 1
ATOM 3627 C CA . LEU B 1 120 ? -3.877 -7.336 16.125 1 96.31 120 LEU B CA 1
ATOM 3628 C C . LEU B 1 120 ? -3.805 -6.828 17.562 1 96.31 120 LEU B C 1
ATOM 3630 O O . LEU B 1 120 ? -4.27 -7.5 18.484 1 96.31 120 LEU B O 1
ATOM 3634 N N . THR B 1 121 ? -3.221 -5.652 17.719 1 96.38 121 THR B N 1
ATOM 3635 C CA . THR B 1 121 ? -3.271 -4.98 19.016 1 96.38 121 THR B CA 1
ATOM 3636 C C . THR B 1 121 ? -4.688 -4.5 19.328 1 96.38 121 THR B C 1
ATOM 3638 O O . THR B 1 121 ? -5.539 -4.453 18.438 1 96.38 121 THR B O 1
ATOM 3641 N N . GLU B 1 122 ? -4.906 -4.105 20.578 1 95.75 122 GLU B N 1
ATOM 3642 C CA . GLU B 1 122 ? -6.199 -3.545 20.953 1 95.75 122 GLU B CA 1
ATOM 3643 C C . GLU B 1 122 ? -6.5 -2.268 20.188 1 95.75 122 GLU B C 1
ATOM 3645 O O . GLU B 1 122 ? -7.645 -2.029 19.781 1 95.75 122 GLU B O 1
ATOM 3650 N N . LYS B 1 123 ? -5.5 -1.448 19.969 1 95.38 123 LYS B N 1
ATOM 3651 C CA . LYS B 1 123 ? -5.676 -0.201 19.234 1 95.38 123 LYS B CA 1
ATOM 3652 C C . LYS B 1 123 ? -6.09 -0.472 17.781 1 95.38 123 LYS B C 1
ATOM 3654 O O . LYS B 1 123 ? -6.973 0.201 17.25 1 95.38 123 LYS B O 1
ATOM 3659 N N . GLU B 1 124 ? -5.477 -1.454 17.156 1 96.88 124 GLU B N 1
ATOM 3660 C CA . GLU B 1 124 ? -5.836 -1.838 15.797 1 96.88 124 GLU B CA 1
ATOM 3661 C C . GLU B 1 124 ? -7.27 -2.354 15.727 1 96.88 124 GLU B C 1
ATOM 3663 O O . GLU B 1 124 ? -8.008 -2.023 14.797 1 96.88 124 GLU B O 1
ATOM 3668 N N . MET B 1 125 ? -7.652 -3.195 16.719 1 95.88 125 MET B N 1
ATOM 3669 C CA . MET B 1 125 ? -8.984 -3.793 16.734 1 95.88 125 MET B CA 1
ATOM 3670 C C . MET B 1 125 ? -10.062 -2.719 16.828 1 95.88 125 MET B C 1
ATOM 3672 O O . MET B 1 125 ? -11.172 -2.9 16.328 1 95.88 125 MET B O 1
ATOM 3676 N N . ARG B 1 126 ? -9.727 -1.573 17.438 1 95.75 126 ARG B N 1
ATOM 3677 C CA . ARG B 1 126 ? -10.688 -0.493 17.609 1 95.75 126 ARG B CA 1
ATOM 3678 C C . ARG B 1 126 ? -11.086 0.11 16.266 1 95.75 126 ARG B C 1
ATOM 3680 O O . ARG B 1 126 ? -12.148 0.716 16.141 1 95.75 126 ARG B O 1
ATOM 3687 N N . ARG B 1 127 ? -10.25 -0.097 15.266 1 96.12 127 ARG B N 1
ATOM 3688 C CA . ARG B 1 127 ? -10.555 0.414 13.93 1 96.12 127 ARG B CA 1
ATOM 3689 C C . ARG B 1 127 ? -11.609 -0.448 13.242 1 96.12 127 ARG B C 1
ATOM 3691 O O . ARG B 1 127 ? -12.195 -0.037 12.234 1 96.12 127 ARG B O 1
ATOM 3698 N N . PHE B 1 128 ? -11.828 -1.679 13.742 1 95.19 128 PHE B N 1
ATOM 3699 C CA . PHE B 1 128 ? -12.781 -2.635 13.188 1 95.19 128 PHE B CA 1
ATOM 3700 C C . PHE B 1 128 ? -13.758 -3.109 14.266 1 95.19 128 PHE B C 1
ATOM 3702 O O . PHE B 1 128 ? -13.781 -4.289 14.609 1 95.19 128 PHE B O 1
ATOM 3709 N N . PRO B 1 129 ? -14.664 -2.232 14.633 1 93.5 129 PRO B N 1
ATOM 3710 C CA . PRO B 1 129 ? -15.492 -2.492 15.812 1 93.5 129 PRO B CA 1
ATOM 3711 C C . PRO B 1 129 ? -16.422 -3.686 15.633 1 93.5 129 PRO B C 1
ATOM 3713 O O . PRO B 1 129 ? -16.922 -4.246 16.609 1 93.5 129 PRO B O 1
ATOM 3716 N N . LYS B 1 130 ? -16.703 -4.082 14.422 1 91.25 130 LYS B N 1
ATOM 3717 C CA . LYS B 1 130 ? -17.609 -5.211 14.18 1 91.25 130 LYS B CA 1
ATOM 3718 C C . LYS B 1 130 ? -16.875 -6.539 14.336 1 91.25 130 LYS B C 1
ATOM 3720 O O . LYS B 1 130 ? -17.5 -7.598 14.383 1 91.25 130 LYS B O 1
ATOM 3725 N N . ASP B 1 131 ? -15.594 -6.531 14.375 1 92.88 131 ASP B N 1
ATOM 3726 C CA . ASP B 1 131 ? -14.805 -7.754 14.406 1 92.88 131 ASP B CA 1
ATOM 3727 C C . ASP B 1 131 ? -14.32 -8.055 15.828 1 92.88 131 ASP B C 1
ATOM 3729 O O . ASP B 1 131 ? -14.125 -7.137 16.625 1 92.88 131 ASP B O 1
ATOM 3733 N N . LYS B 1 132 ? -14.109 -9.312 16.156 1 91.94 132 LYS B N 1
ATOM 3734 C CA . LYS B 1 132 ? -13.773 -9.75 17.5 1 91.94 132 LYS B CA 1
ATOM 3735 C C . LYS B 1 132 ? -12.312 -10.195 17.594 1 91.94 132 LYS B C 1
ATOM 3737 O O . LYS B 1 132 ? -11.734 -10.242 18.672 1 91.94 132 LYS B O 1
ATOM 3742 N N . HIS B 1 133 ? -11.812 -10.602 16.469 1 92.5 133 HIS B N 1
ATOM 3743 C CA . HIS B 1 133 ? -10.406 -10.969 16.406 1 92.5 133 HIS B CA 1
ATOM 3744 C C . HIS B 1 133 ? -9.82 -10.711 15.023 1 92.5 133 HIS B C 1
ATOM 3746 O O . HIS B 1 133 ? -10.57 -10.484 14.07 1 92.5 133 HIS B O 1
ATOM 3752 N N . GLY B 1 134 ? -8.531 -10.664 14.961 1 94.5 134 GLY B N 1
ATOM 3753 C CA . GLY B 1 134 ? -7.859 -10.453 13.688 1 94.5 134 GLY B CA 1
ATOM 3754 C C . GLY B 1 134 ? -6.355 -10.625 13.766 1 94.5 134 GLY B C 1
ATOM 3755 O O . GLY B 1 134 ? -5.785 -10.641 14.859 1 94.5 134 GLY B O 1
ATOM 3756 N N . VAL B 1 135 ? -5.77 -10.875 12.648 1 96 135 VAL B N 1
ATOM 3757 C CA . VAL B 1 135 ? -4.32 -10.977 12.531 1 96 135 VAL B CA 1
ATOM 3758 C C . VAL B 1 135 ? -3.812 -10 11.477 1 96 135 VAL B C 1
ATOM 3760 O O . VAL B 1 135 ? -4.582 -9.547 10.617 1 96 135 VAL B O 1
ATOM 3763 N N . PHE B 1 136 ? -2.607 -9.609 11.633 1 97.81 136 PHE B N 1
ATOM 3764 C CA . PHE B 1 136 ? -1.88 -8.758 10.703 1 97.81 136 PHE B CA 1
ATOM 3765 C C . PHE B 1 136 ? -0.644 -9.469 10.164 1 97.81 136 PHE B C 1
ATOM 3767 O O . PHE B 1 136 ? 0.112 -10.07 10.93 1 97.81 136 PHE B O 1
ATOM 3774 N N . PHE B 1 137 ? -0.435 -9.461 8.828 1 98.06 137 PHE B N 1
ATOM 3775 C CA . PHE B 1 137 ? 0.777 -10.055 8.281 1 98.06 137 PHE B CA 1
ATOM 3776 C C . PHE B 1 137 ? 1.148 -9.406 6.953 1 98.06 137 PHE B C 1
ATOM 3778 O O . PHE B 1 137 ? 0.361 -8.641 6.391 1 98.06 137 PHE B O 1
ATOM 3785 N N . THR B 1 138 ? 2.365 -9.57 6.527 1 98.5 138 THR B N 1
ATOM 3786 C CA . THR B 1 138 ? 2.885 -9.172 5.223 1 98.5 138 THR B CA 1
ATOM 3787 C C . THR B 1 138 ? 2.961 -10.375 4.285 1 98.5 138 THR B C 1
ATOM 3789 O O . THR B 1 138 ? 3.359 -11.469 4.695 1 98.5 138 THR B O 1
ATOM 3792 N N . THR B 1 139 ? 2.51 -10.195 3.117 1 98.56 139 THR B N 1
ATOM 3793 C CA . THR B 1 139 ? 2.586 -11.234 2.1 1 98.56 139 THR B CA 1
ATOM 3794 C C . THR B 1 139 ? 2.934 -10.633 0.739 1 98.56 139 THR B C 1
ATOM 3796 O O . THR B 1 139 ? 3.449 -9.516 0.66 1 98.56 139 THR B O 1
ATOM 3799 N N . VAL B 1 140 ? 2.83 -11.445 -0.307 1 98.75 140 VAL B N 1
ATOM 3800 C CA . VAL B 1 140 ? 3.209 -11.031 -1.654 1 98.75 140 VAL B CA 1
ATOM 3801 C C . VAL B 1 140 ? 2.043 -11.258 -2.613 1 98.75 140 VAL B C 1
ATOM 3803 O O . VAL B 1 140 ? 1.224 -12.156 -2.4 1 98.75 140 VAL B O 1
ATOM 3806 N N . SER B 1 141 ? 1.85 -10.406 -3.502 1 98.56 141 SER B N 1
ATOM 3807 C CA . SER B 1 141 ? 0.886 -10.586 -4.582 1 98.56 141 SER B CA 1
ATOM 3808 C C . SER B 1 141 ? 1.519 -10.305 -5.941 1 98.56 141 SER B C 1
ATOM 3810 O O . SER B 1 141 ? 2.494 -9.555 -6.035 1 98.56 141 SER B O 1
ATOM 3812 N N . VAL B 1 142 ? 1.008 -10.914 -6.977 1 98.44 142 VAL B N 1
ATOM 3813 C CA . VAL B 1 142 ? 1.514 -10.719 -8.328 1 98.44 142 VAL B CA 1
ATOM 3814 C C . VAL B 1 142 ? 0.345 -10.594 -9.305 1 98.44 142 VAL B C 1
ATOM 3816 O O . VAL B 1 142 ? -0.656 -11.305 -9.18 1 98.44 142 VAL B O 1
ATOM 3819 N N . ASP B 1 143 ? 0.421 -9.562 -10.164 1 97.75 143 ASP B N 1
ATOM 3820 C CA . ASP B 1 143 ? -0.527 -9.562 -11.273 1 97.75 143 ASP B CA 1
ATOM 3821 C C . ASP B 1 143 ? -0.27 -10.727 -12.219 1 97.75 143 ASP B C 1
ATOM 3823 O O . ASP B 1 143 ? 0.749 -10.758 -12.914 1 97.75 143 ASP B O 1
ATOM 3827 N N . VAL B 1 144 ? -1.227 -11.57 -12.336 1 97.81 144 VAL B N 1
ATOM 3828 C CA . VAL B 1 144 ? -1 -12.875 -12.953 1 97.81 144 VAL B CA 1
ATOM 3829 C C . VAL B 1 144 ? -0.801 -12.711 -14.453 1 97.81 144 VAL B C 1
ATOM 3831 O O . VAL B 1 144 ? 0.001 -13.422 -15.062 1 97.81 144 VAL B O 1
ATOM 3834 N N . THR B 1 145 ? -1.453 -11.703 -15.047 1 97.44 145 THR B N 1
ATOM 3835 C CA . THR B 1 145 ? -1.394 -11.531 -16.5 1 97.44 145 THR B CA 1
ATOM 3836 C C . THR B 1 145 ? 0.027 -11.203 -16.938 1 97.44 145 THR B C 1
ATOM 3838 O O . THR B 1 145 ? 0.618 -11.938 -17.734 1 97.44 145 THR B O 1
ATOM 3841 N N . PRO B 1 146 ? 0.647 -10.172 -16.391 1 97.69 146 PRO B N 1
ATOM 3842 C CA . PRO B 1 146 ? 2.025 -9.922 -16.828 1 97.69 146 PRO B CA 1
ATOM 3843 C C . PRO B 1 146 ? 2.988 -11.023 -16.375 1 97.69 146 PRO B C 1
ATOM 3845 O O . PRO B 1 146 ? 3.977 -11.297 -17.062 1 97.69 146 PRO B O 1
ATOM 3848 N N . TYR B 1 147 ? 2.748 -11.609 -15.297 1 98.44 147 TYR B N 1
ATOM 3849 C CA . TYR B 1 147 ? 3.58 -12.703 -14.812 1 98.44 147 TYR B CA 1
ATOM 3850 C C . TYR B 1 147 ? 3.553 -13.875 -15.789 1 98.44 147 TYR B C 1
ATOM 3852 O O . TYR B 1 147 ? 4.598 -14.445 -16.109 1 98.44 147 TYR B O 1
ATOM 3860 N N . LEU B 1 148 ? 2.35 -14.234 -16.266 1 98.38 148 LEU B N 1
ATOM 3861 C CA . LEU B 1 148 ? 2.223 -15.305 -17.25 1 98.38 148 LEU B CA 1
ATOM 3862 C C . LEU B 1 148 ? 2.918 -14.93 -18.547 1 98.38 148 LEU B C 1
ATOM 3864 O O . LEU B 1 148 ? 3.555 -15.773 -19.188 1 98.38 148 LEU B O 1
ATOM 3868 N N . ALA B 1 149 ? 2.766 -13.695 -18.906 1 98.25 149 ALA B N 1
ATOM 3869 C CA . ALA B 1 149 ? 3.455 -13.227 -20.094 1 98.25 149 ALA B CA 1
ATOM 3870 C C . ALA B 1 149 ? 4.969 -13.375 -19.953 1 98.25 149 ALA B C 1
ATOM 3872 O O . ALA B 1 149 ? 5.652 -13.773 -20.906 1 98.25 149 ALA B O 1
ATOM 3873 N N . TRP B 1 150 ? 5.461 -13.023 -18.828 1 98.56 150 TRP B N 1
ATOM 3874 C CA . TRP B 1 150 ? 6.883 -13.141 -18.531 1 98.56 150 TRP B CA 1
ATOM 3875 C C . TRP B 1 150 ? 7.332 -14.594 -18.562 1 98.56 150 TRP B C 1
ATOM 3877 O O . TRP B 1 150 ? 8.375 -14.914 -19.141 1 98.56 150 TRP B O 1
ATOM 3887 N N . LEU B 1 151 ? 6.582 -15.508 -17.969 1 98.5 151 LEU B N 1
ATOM 3888 C CA . LEU B 1 151 ? 6.887 -16.938 -18 1 98.5 151 LEU B CA 1
ATOM 3889 C C . LEU B 1 151 ? 6.867 -17.469 -19.438 1 98.5 151 LEU B C 1
ATOM 3891 O O . LEU B 1 151 ? 7.723 -18.266 -19.828 1 98.5 151 LEU B O 1
ATOM 3895 N N . MET B 1 152 ? 5.863 -17.016 -20.172 1 98.5 152 MET B N 1
ATOM 3896 C CA . MET B 1 152 ? 5.75 -17.438 -21.562 1 98.5 152 MET B CA 1
ATOM 3897 C C . MET B 1 152 ? 6.992 -17.047 -22.359 1 98.5 152 MET B C 1
ATOM 3899 O O . MET B 1 152 ? 7.535 -17.844 -23.125 1 98.5 152 MET B O 1
ATOM 3903 N N . LYS B 1 153 ? 7.406 -15.836 -22.203 1 98.5 153 LYS B N 1
ATOM 3904 C CA . LYS B 1 153 ? 8.609 -15.359 -22.875 1 98.5 153 LYS B CA 1
ATOM 3905 C C . LYS B 1 153 ? 9.828 -16.203 -22.484 1 98.5 153 LYS B C 1
ATOM 3907 O O . LYS B 1 153 ? 10.641 -16.562 -23.328 1 98.5 153 LYS B O 1
ATOM 3912 N N . ARG B 1 154 ? 9.992 -16.453 -21.25 1 97.81 154 ARG B N 1
ATOM 3913 C CA . ARG B 1 154 ? 11.094 -17.266 -20.75 1 97.81 154 ARG B CA 1
ATOM 3914 C C . ARG B 1 154 ? 11.062 -18.656 -21.375 1 97.81 154 ARG B C 1
ATOM 3916 O O . ARG B 1 154 ? 12.102 -19.203 -21.766 1 97.81 154 ARG B O 1
ATOM 3923 N N . PHE B 1 155 ? 9.883 -19.234 -21.422 1 98.25 155 PHE B N 1
ATOM 3924 C CA . PHE B 1 155 ? 9.703 -20.562 -21.984 1 98.25 155 PHE B CA 1
ATOM 3925 C C . PHE B 1 155 ? 10.141 -20.594 -23.453 1 98.25 155 PHE B C 1
ATOM 3927 O O . PHE B 1 155 ? 10.922 -21.453 -23.844 1 98.25 155 PHE B O 1
ATOM 3934 N N . LYS B 1 156 ? 9.672 -19.594 -24.188 1 98.12 156 LYS B N 1
ATOM 3935 C CA . LYS B 1 156 ? 9.992 -19.516 -25.609 1 98.12 156 LYS B CA 1
ATOM 3936 C C . LYS B 1 156 ? 11.477 -19.234 -25.812 1 98.12 156 LYS B C 1
ATOM 3938 O O . LYS B 1 156 ? 12.109 -19.828 -26.688 1 98.12 156 LYS B O 1
ATOM 3943 N N . ASP B 1 157 ? 11.992 -18.359 -25.031 1 96.81 157 ASP B N 1
ATOM 3944 C CA . ASP B 1 157 ? 13.398 -17.969 -25.156 1 96.81 157 ASP B CA 1
ATOM 3945 C C . ASP B 1 157 ? 14.32 -19.172 -24.922 1 96.81 157 ASP B C 1
ATOM 3947 O O . ASP B 1 157 ? 15.445 -19.203 -25.438 1 96.81 157 ASP B O 1
ATOM 3951 N N . GLN B 1 158 ? 13.828 -20.141 -24.25 1 94.94 158 GLN B N 1
ATOM 3952 C CA . GLN B 1 158 ? 14.648 -21.312 -23.922 1 94.94 158 GLN B CA 1
ATOM 3953 C C . GLN B 1 158 ? 14.344 -22.469 -24.859 1 94.94 158 GLN B C 1
ATOM 3955 O O . GLN B 1 158 ? 14.773 -23.594 -24.625 1 94.94 158 GLN B O 1
ATOM 3960 N N . GLY B 1 159 ? 13.57 -22.219 -25.875 1 96.25 159 GLY B N 1
ATOM 3961 C CA . GLY B 1 159 ? 13.383 -23.188 -26.938 1 96.25 159 GLY B CA 1
ATOM 3962 C C . GLY B 1 159 ? 12.055 -23.922 -26.844 1 96.25 159 GLY B C 1
ATOM 3963 O O . GLY B 1 159 ? 11.773 -24.828 -27.641 1 96.25 159 GLY B O 1
ATOM 3964 N N . GLY B 1 160 ? 11.25 -23.547 -25.844 1 97.69 160 GLY B N 1
ATOM 3965 C CA . GLY B 1 160 ? 9.922 -24.125 -25.75 1 97.69 160 GLY B CA 1
ATOM 3966 C C . GLY B 1 160 ? 9.047 -23.812 -26.953 1 97.69 160 GLY B C 1
ATOM 3967 O O . GLY B 1 160 ? 9.18 -22.75 -27.562 1 97.69 160 GLY B O 1
ATOM 3968 N N . THR B 1 161 ? 8.188 -24.75 -27.312 1 97.62 161 THR B N 1
ATOM 3969 C CA . THR B 1 161 ? 7.27 -24.547 -28.422 1 97.62 161 THR B CA 1
ATOM 3970 C C . THR B 1 161 ? 5.824 -24.5 -27.938 1 97.62 161 THR B C 1
ATOM 3972 O O . THR B 1 161 ? 5.504 -25.062 -26.891 1 97.62 161 THR B O 1
ATOM 3975 N N . ILE B 1 162 ? 4.988 -23.859 -28.656 1 98 162 ILE B N 1
ATOM 3976 C CA . ILE B 1 162 ? 3.598 -23.641 -28.281 1 98 162 ILE B CA 1
ATOM 3977 C C . ILE B 1 162 ? 2.674 -24.156 -29.391 1 98 162 ILE B C 1
ATOM 3979 O O . ILE B 1 162 ? 2.939 -23.938 -30.562 1 98 162 ILE B O 1
ATOM 3983 N N . LYS B 1 163 ? 1.702 -24.844 -29.016 1 96.94 163 LYS B N 1
ATOM 3984 C CA . LYS B 1 163 ? 0.631 -25.266 -29.922 1 96.94 163 LYS B CA 1
ATOM 3985 C C . LYS B 1 163 ? -0.736 -24.875 -29.359 1 96.94 163 LYS B C 1
ATOM 3987 O O . LYS B 1 163 ? -1.107 -25.297 -28.266 1 96.94 163 LYS B O 1
ATOM 3992 N N . GLN B 1 164 ? -1.449 -24.031 -30.062 1 97.38 164 GLN B N 1
ATOM 3993 C CA . GLN B 1 164 ? -2.824 -23.719 -29.688 1 97.38 164 GLN B CA 1
ATOM 3994 C C . GLN B 1 164 ? -3.799 -24.75 -30.266 1 97.38 164 GLN B C 1
ATOM 3996 O O . GLN B 1 164 ? -3.977 -24.828 -31.484 1 97.38 164 GLN B O 1
ATOM 4001 N N . ALA B 1 165 ? -4.383 -25.562 -29.391 1 95.62 165 ALA B N 1
ATOM 4002 C CA . ALA B 1 165 ? -5.309 -26.609 -29.828 1 95.62 165 ALA B CA 1
ATOM 4003 C C . ALA B 1 165 ? -6.215 -27.062 -28.688 1 95.62 165 ALA B C 1
ATOM 4005 O O . ALA B 1 165 ? -5.793 -27.094 -27.531 1 95.62 165 ALA B O 1
ATOM 4006 N N . ARG B 1 166 ? -7.375 -27.312 -29.031 1 94.81 166 ARG B N 1
ATOM 4007 C CA . ARG B 1 166 ? -8.258 -28.031 -28.109 1 94.81 166 ARG B CA 1
ATOM 4008 C C . ARG B 1 166 ? -8.047 -29.531 -28.203 1 94.81 166 ARG B C 1
ATOM 4010 O O . ARG B 1 166 ? -8.148 -30.109 -29.281 1 94.81 166 ARG B O 1
ATOM 4017 N N . ILE B 1 167 ? -7.688 -30.125 -27.125 1 93.75 167 ILE B N 1
ATOM 4018 C CA . ILE B 1 167 ? -7.48 -31.578 -27.078 1 93.75 167 ILE B CA 1
ATOM 4019 C C . ILE B 1 167 ? -8.75 -32.25 -26.578 1 93.75 167 ILE B C 1
ATOM 4021 O O . ILE B 1 167 ? -9.219 -31.969 -25.469 1 93.75 167 ILE B O 1
ATOM 4025 N N . GLU B 1 168 ? -9.273 -33.125 -27.375 1 92.94 168 GLU B N 1
ATOM 4026 C CA . GLU B 1 168 ? -10.523 -33.781 -27.016 1 92.94 168 GLU B CA 1
ATOM 4027 C C . GLU B 1 168 ? -10.258 -35.125 -26.297 1 92.94 168 GLU B C 1
ATOM 4029 O O . GLU B 1 168 ? -11.055 -35.531 -25.453 1 92.94 168 GLU B O 1
ATOM 4034 N N . ASN B 1 169 ? -9.211 -35.719 -26.75 1 91.88 169 ASN B N 1
ATOM 4035 C CA . ASN B 1 169 ? -8.805 -36.969 -26.141 1 91.88 169 ASN B CA 1
ATOM 4036 C C . ASN B 1 169 ? -7.281 -37.094 -26.062 1 91.88 169 ASN B C 1
ATOM 4038 O O . ASN B 1 169 ? -6.57 -36.562 -26.922 1 91.88 169 ASN B O 1
ATOM 4042 N N . ILE B 1 170 ? -6.812 -37.75 -25.031 1 90.25 170 ILE B N 1
ATOM 4043 C CA . ILE B 1 170 ? -5.379 -37.844 -24.766 1 90.25 170 ILE B CA 1
ATOM 4044 C C . ILE B 1 170 ? -4.688 -38.594 -25.906 1 90.25 170 ILE B C 1
ATOM 4046 O O . ILE B 1 170 ? -3.477 -38.469 -26.094 1 90.25 170 ILE B O 1
ATOM 4050 N N . GLU B 1 171 ? -5.402 -39.375 -26.641 1 90.19 171 GLU B N 1
ATOM 4051 C CA . GLU B 1 171 ? -4.848 -40.125 -27.766 1 90.19 171 GLU B CA 1
ATOM 4052 C C . GLU B 1 171 ? -4.258 -39.188 -28.812 1 90.19 171 GLU B C 1
ATOM 4054 O O . GLU B 1 171 ? -3.299 -39.562 -29.5 1 90.19 171 GLU B O 1
ATOM 4059 N N . GLU B 1 172 ? -4.883 -38.062 -28.875 1 88.88 172 GLU B N 1
ATOM 4060 C CA . GLU B 1 172 ? -4.426 -37.062 -29.844 1 88.88 172 GLU B CA 1
ATOM 4061 C C . GLU B 1 172 ? -2.98 -36.656 -29.562 1 88.88 172 GLU B C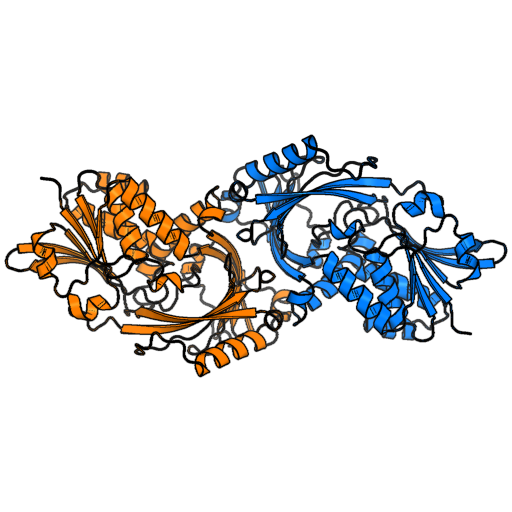 1
ATOM 4063 O O . GLU B 1 172 ? -2.27 -36.219 -30.484 1 88.88 172 GLU B O 1
ATOM 4068 N N . ILE B 1 173 ? -2.549 -36.812 -28.281 1 87.62 173 ILE B N 1
ATOM 4069 C CA . ILE B 1 173 ? -1.245 -36.281 -27.891 1 87.62 173 ILE B CA 1
ATOM 4070 C C . ILE B 1 173 ? -0.294 -37.438 -27.594 1 87.62 173 ILE B C 1
ATOM 4072 O O . ILE B 1 173 ? 0.926 -37.281 -27.594 1 87.62 173 ILE B O 1
ATOM 4076 N N . ALA B 1 174 ? -0.78 -38.625 -27.406 1 82.81 174 ALA B N 1
ATOM 4077 C CA . ALA B 1 174 ? -0.02 -39.781 -26.969 1 82.81 174 ALA B CA 1
ATOM 4078 C C . ALA B 1 174 ? 1.089 -40.125 -27.969 1 82.81 174 ALA B C 1
ATOM 4080 O O . ALA B 1 174 ? 2.172 -40.562 -27.562 1 82.81 174 ALA B O 1
ATOM 4081 N N . GLN B 1 175 ? 0.866 -39.875 -29.203 1 81.62 175 GLN B N 1
ATOM 4082 C CA . GLN B 1 175 ? 1.849 -40.219 -30.219 1 81.62 175 GLN B CA 1
ATOM 4083 C C . GLN B 1 175 ? 2.967 -39.188 -30.281 1 81.62 175 GLN B C 1
ATOM 4085 O O . GLN B 1 175 ? 4.055 -39.469 -30.797 1 81.62 175 GLN B O 1
ATOM 4090 N N . ASP B 1 176 ? 2.727 -38.125 -29.703 1 82.62 176 ASP B N 1
ATOM 4091 C CA . ASP B 1 176 ? 3.637 -37 -29.906 1 82.62 176 ASP B CA 1
ATOM 4092 C C . ASP B 1 176 ? 4.508 -36.781 -28.672 1 82.62 176 ASP B C 1
ATOM 4094 O O . ASP B 1 176 ? 5.285 -35.812 -28.625 1 82.62 176 ASP B O 1
ATOM 4098 N N . CYS B 1 177 ? 4.219 -37.656 -27.641 1 91.44 177 CYS B N 1
ATOM 4099 C CA . CYS B 1 177 ? 5.055 -37.312 -26.5 1 91.44 177 CYS B CA 1
ATOM 4100 C C . CYS B 1 177 ? 5.434 -38.562 -25.703 1 91.44 177 CYS B C 1
ATOM 4102 O O . CYS B 1 177 ? 4.789 -39.594 -25.828 1 91.44 177 CYS B O 1
ATOM 4104 N N . ASP B 1 178 ? 6.555 -38.531 -25 1 93.56 178 ASP B N 1
ATOM 4105 C CA . ASP B 1 178 ? 7.039 -39.531 -24.047 1 93.56 178 ASP B CA 1
ATOM 4106 C C . ASP B 1 178 ? 6.504 -39.25 -22.641 1 93.56 178 ASP B C 1
ATOM 4108 O O . ASP B 1 178 ? 6.258 -40.188 -21.891 1 93.56 178 ASP B O 1
ATOM 4112 N N . ILE B 1 179 ? 6.359 -38.062 -22.25 1 96.88 179 ILE B N 1
ATOM 4113 C CA . ILE B 1 179 ? 5.816 -37.594 -20.969 1 96.88 179 ILE B CA 1
ATOM 4114 C C . ILE B 1 179 ? 4.746 -36.531 -21.219 1 96.88 179 ILE B C 1
ATOM 4116 O O . ILE B 1 179 ? 4.949 -35.594 -22 1 96.88 179 ILE B O 1
ATOM 4120 N N . LEU B 1 180 ? 3.607 -36.781 -20.625 1 97.19 180 LEU B N 1
ATOM 4121 C CA . LEU B 1 180 ? 2.506 -35.812 -20.672 1 97.19 180 LEU B CA 1
ATOM 4122 C C . LEU B 1 180 ? 2.279 -35.188 -19.312 1 97.19 180 LEU B C 1
ATOM 4124 O O . LEU B 1 180 ? 2.098 -35.875 -18.312 1 97.19 180 LEU B O 1
ATOM 4128 N N . ILE B 1 181 ? 2.393 -33.875 -19.203 1 98.31 181 ILE B N 1
ATOM 4129 C CA . ILE B 1 181 ? 2.074 -33.156 -17.984 1 98.31 181 ILE B CA 1
ATOM 4130 C C . ILE B 1 181 ? 0.682 -32.531 -18.109 1 98.31 181 ILE B C 1
ATOM 4132 O O . ILE B 1 181 ? 0.451 -31.656 -18.953 1 98.31 181 ILE B O 1
ATOM 4136 N N . ASN B 1 182 ? -0.202 -33 -17.297 1 98.25 182 ASN B N 1
ATOM 4137 C CA . ASN B 1 182 ? -1.593 -32.562 -17.297 1 98.25 182 ASN B CA 1
ATOM 4138 C C . ASN B 1 182 ? -1.823 -31.406 -16.328 1 98.25 182 ASN B C 1
ATOM 4140 O O . ASN B 1 182 ? -1.939 -31.625 -15.125 1 98.25 182 ASN B O 1
ATOM 4144 N N . CYS B 1 183 ? -2 -30.25 -16.875 1 98.31 183 CYS B N 1
ATOM 4145 C CA . CYS B 1 183 ? -2.352 -29.047 -16.125 1 98.31 183 CYS B CA 1
ATOM 4146 C C . CYS B 1 183 ? -3.629 -28.422 -16.672 1 98.31 183 CYS B C 1
ATOM 4148 O O . CYS B 1 183 ? -3.76 -27.203 -16.703 1 98.31 183 CYS B O 1
ATOM 4150 N N . CYS B 1 184 ? -4.609 -29.172 -17.062 1 95.94 184 CYS B N 1
ATOM 4151 C CA . CYS B 1 184 ? -5.754 -28.688 -17.828 1 95.94 184 CYS B CA 1
ATOM 4152 C C . CYS B 1 184 ? -6.875 -28.234 -16.891 1 95.94 184 CYS B C 1
ATOM 4154 O O . CYS B 1 184 ? -7.941 -27.828 -17.359 1 95.94 184 CYS B O 1
ATOM 4156 N N . GLY B 1 185 ? -6.641 -28.344 -15.609 1 96.25 185 GLY B N 1
ATOM 4157 C CA . GLY B 1 185 ? -7.676 -27.891 -14.695 1 96.25 185 GLY B CA 1
ATOM 4158 C C . GLY B 1 185 ? -8.992 -28.625 -14.875 1 96.25 185 GLY B C 1
ATOM 4159 O O . GLY B 1 185 ? -9.023 -29.859 -14.883 1 96.25 185 GLY B O 1
ATOM 4160 N N . LEU B 1 186 ? -10.086 -27.953 -15.156 1 96.81 186 LEU B N 1
ATOM 4161 C CA . LEU B 1 186 ? -11.438 -28.5 -15.234 1 96.81 186 LEU B CA 1
ATOM 4162 C C . LEU B 1 186 ? -11.57 -29.469 -16.406 1 96.81 186 LEU B C 1
ATOM 4164 O O . LEU B 1 186 ? -12.367 -30.406 -16.359 1 96.81 186 LEU B O 1
ATOM 4168 N N . SER B 1 187 ? -10.797 -29.266 -17.422 1 96.25 187 SER B N 1
ATOM 4169 C CA . SER B 1 187 ? -10.883 -30.141 -18.578 1 96.25 187 SER B CA 1
ATOM 4170 C C . SER B 1 187 ? -10.43 -31.547 -18.25 1 96.25 187 SER B C 1
ATOM 4172 O O . SER B 1 187 ? -10.664 -32.5 -19.016 1 96.25 187 SER B O 1
ATOM 4174 N N . SER B 1 188 ? -9.719 -31.672 -17.109 1 97.19 188 SER B N 1
ATOM 4175 C CA . SER B 1 188 ? -9.297 -33 -16.688 1 97.19 188 SER B CA 1
ATOM 4176 C C . SER B 1 188 ? -10.492 -33.906 -16.406 1 97.19 188 SER B C 1
ATOM 4178 O O . SER B 1 188 ? -10.367 -35.125 -16.422 1 97.19 188 SER B O 1
ATOM 4180 N N . ARG B 1 189 ? -11.594 -33.219 -16.062 1 96.44 189 ARG B N 1
ATOM 4181 C CA . ARG B 1 189 ? -12.82 -34 -15.859 1 96.44 189 ARG B CA 1
ATOM 4182 C C . ARG B 1 189 ? -13.141 -34.844 -17.078 1 96.44 189 ARG B C 1
ATOM 4184 O O . ARG B 1 189 ? -13.461 -36.031 -16.953 1 96.44 189 ARG B O 1
ATOM 4191 N N . HIS B 1 190 ? -13.016 -34.312 -18.281 1 94.81 190 HIS B N 1
ATOM 4192 C CA . HIS B 1 190 ? -13.359 -34.969 -19.531 1 94.81 190 HIS B CA 1
ATOM 4193 C C . HIS B 1 190 ? -12.164 -35.75 -20.078 1 94.81 190 HIS B C 1
ATOM 4195 O O . HIS B 1 190 ? -12.297 -36.906 -20.484 1 94.81 190 HIS B O 1
ATOM 4201 N N . LEU B 1 191 ? -11 -35.094 -20.078 1 94.88 191 LEU B N 1
ATOM 4202 C CA . LEU B 1 191 ? -9.82 -35.656 -20.734 1 94.88 191 LEU B CA 1
ATOM 4203 C C . LEU B 1 191 ? -9.297 -36.875 -19.984 1 94.88 191 LEU B C 1
ATOM 4205 O O . LEU B 1 191 ? -8.766 -37.812 -20.578 1 94.88 191 LEU B O 1
ATOM 4209 N N . PHE B 1 192 ? -9.445 -36.844 -18.656 1 94.88 192 PHE B N 1
ATOM 4210 C CA . PHE B 1 192 ? -8.883 -37.906 -17.844 1 94.88 192 PHE B CA 1
ATOM 4211 C C . PHE B 1 192 ? -9.961 -38.562 -17 1 94.88 192 PHE B C 1
ATOM 4213 O O . PHE B 1 192 ? -9.656 -39.312 -16.078 1 94.88 192 PHE B O 1
ATOM 4220 N N . LYS B 1 193 ? -11.211 -38.219 -17.203 1 95.12 193 LYS B N 1
ATOM 4221 C CA . LYS B 1 193 ? -12.383 -38.781 -16.547 1 95.12 193 LYS B CA 1
ATOM 4222 C C . LYS B 1 193 ? -12.289 -38.656 -15.031 1 95.12 193 LYS B C 1
ATOM 4224 O O . LYS B 1 193 ? -12.609 -39.594 -14.297 1 95.12 193 LYS B O 1
ATOM 4229 N N . ASP B 1 194 ? -11.703 -37.531 -14.602 1 97.31 194 ASP B N 1
ATOM 4230 C CA . ASP B 1 194 ? -11.625 -37.25 -13.172 1 97.31 194 ASP B CA 1
ATOM 4231 C C . ASP B 1 194 ? -12.875 -36.531 -12.68 1 97.31 194 ASP B C 1
ATOM 4233 O O . ASP B 1 194 ? -12.938 -35.312 -12.711 1 97.31 194 ASP B O 1
ATOM 4237 N N . GLU B 1 195 ? -13.797 -37.188 -12.07 1 97 195 GLU B N 1
ATOM 4238 C CA . GLU B 1 195 ? -15.078 -36.656 -11.641 1 97 195 GLU B CA 1
ATOM 4239 C C . GLU B 1 195 ? -14.938 -35.875 -10.336 1 97 195 GLU B C 1
ATOM 4241 O O . GLU B 1 195 ? -15.844 -35.125 -9.945 1 97 195 GLU B O 1
ATOM 4246 N N . LYS B 1 196 ? -13.844 -35.969 -9.742 1 97.19 196 LYS B N 1
ATOM 4247 C CA . LYS B 1 196 ? -13.648 -35.312 -8.461 1 97.19 196 LYS B CA 1
ATOM 4248 C C . LYS B 1 196 ? -13.352 -33.812 -8.641 1 97.19 196 LYS B C 1
ATOM 4250 O O . LYS B 1 196 ? -13.438 -33.062 -7.691 1 97.19 196 LYS B O 1
ATOM 4255 N N . ILE B 1 197 ? -12.922 -33.438 -9.805 1 97.88 197 ILE B N 1
ATOM 4256 C CA . ILE B 1 197 ? -12.656 -32 -10.062 1 97.88 197 ILE B CA 1
ATOM 4257 C C . ILE B 1 197 ? -13.969 -31.297 -10.359 1 97.88 197 ILE B C 1
ATOM 4259 O O . ILE B 1 197 ? -14.836 -31.828 -11.055 1 97.88 197 ILE B O 1
ATOM 4263 N N . LYS B 1 198 ? -14.203 -30.219 -9.727 1 97.19 198 LYS B N 1
ATOM 4264 C CA . LYS B 1 198 ? -15.414 -29.406 -9.875 1 97.19 198 LYS B CA 1
ATOM 4265 C C . LYS B 1 198 ? -15.086 -27.922 -9.93 1 97.19 198 LYS B C 1
ATOM 4267 O O . LYS B 1 198 ? -14.078 -27.484 -9.367 1 97.19 198 LYS B O 1
ATOM 4272 N N . PRO B 1 199 ? -15.969 -27.188 -10.633 1 97.62 199 PRO B N 1
ATOM 4273 C CA . PRO B 1 199 ? -15.758 -25.734 -10.609 1 97.62 199 PRO B CA 1
ATOM 4274 C C . PRO B 1 199 ? -16.219 -25.094 -9.305 1 97.62 199 PRO B C 1
ATOM 4276 O O . PRO B 1 199 ? -17.219 -25.516 -8.727 1 97.62 199 PRO B O 1
ATOM 4279 N N . VAL B 1 200 ? -15.484 -24.203 -8.812 1 96.44 200 VAL B N 1
ATOM 4280 C CA . VAL B 1 200 ? -15.945 -23.234 -7.828 1 96.44 200 VAL B CA 1
ATOM 4281 C C . VAL B 1 200 ? -15.938 -21.844 -8.43 1 96.44 200 VAL B C 1
ATOM 4283 O O . VAL B 1 200 ? -14.867 -21.25 -8.633 1 96.44 200 VAL B O 1
ATOM 4286 N N . ARG B 1 201 ? -17.078 -21.406 -8.711 1 96.44 201 ARG B N 1
ATOM 4287 C CA . ARG B 1 201 ? -17.219 -20.109 -9.367 1 96.44 201 ARG B CA 1
ATOM 4288 C C . ARG B 1 201 ? -16.875 -18.969 -8.414 1 96.44 201 ARG B C 1
ATOM 4290 O O . ARG B 1 201 ? -17.328 -18.953 -7.27 1 96.44 201 ARG B O 1
ATOM 4297 N N . GLY B 1 202 ? -15.953 -18.109 -8.859 1 94.75 202 GLY B N 1
ATOM 4298 C CA . GLY B 1 202 ? -15.664 -16.875 -8.172 1 94.75 202 GLY B CA 1
ATOM 4299 C C . GLY B 1 202 ? -16 -15.641 -8.992 1 94.75 202 GLY B C 1
ATOM 4300 O O . GLY B 1 202 ? -15.789 -15.625 -10.211 1 94.75 202 GLY B O 1
ATOM 4301 N N . GLN B 1 203 ? -16.594 -14.695 -8.367 1 96.19 203 GLN B N 1
ATOM 4302 C CA . GLN B 1 203 ? -16.844 -13.398 -9 1 96.19 203 GLN B CA 1
ATOM 4303 C C . GLN B 1 203 ? -16.25 -12.266 -8.164 1 96.19 203 GLN B C 1
ATOM 4305 O O . GLN B 1 203 ? -16.328 -12.281 -6.938 1 96.19 203 GLN B O 1
ATOM 4310 N N . VAL B 1 204 ? -15.594 -11.297 -8.867 1 96.88 204 VAL B N 1
ATOM 4311 C CA . VAL B 1 204 ? -14.93 -10.195 -8.172 1 96.88 204 VAL B CA 1
ATOM 4312 C C . VAL B 1 204 ? -15.133 -8.898 -8.945 1 96.88 204 VAL B C 1
ATOM 4314 O O . VAL B 1 204 ? -15.57 -8.914 -10.102 1 96.88 204 VAL B O 1
ATOM 4317 N N . TRP B 1 205 ? -14.93 -7.805 -8.227 1 97.56 205 TRP B N 1
ATOM 4318 C CA . TRP B 1 205 ? -14.766 -6.496 -8.852 1 97.56 205 TRP B CA 1
ATOM 4319 C C . TRP B 1 205 ? -13.289 -6.145 -9 1 97.56 205 TRP B C 1
ATOM 4321 O O . TRP B 1 205 ? -12.484 -6.414 -8.109 1 97.56 205 TRP B O 1
ATOM 4331 N N . LYS B 1 206 ? -12.906 -5.602 -10.156 1 97.94 206 LYS B N 1
ATOM 4332 C CA . LYS B 1 206 ? -11.688 -4.801 -10.281 1 97.94 206 LYS B CA 1
ATOM 4333 C C . LYS B 1 206 ? -11.992 -3.314 -10.117 1 97.94 206 LYS B C 1
ATOM 4335 O O . LYS B 1 206 ? -12.812 -2.76 -10.844 1 97.94 206 LYS B O 1
ATOM 4340 N N . VAL B 1 207 ? -11.312 -2.723 -9.125 1 98.5 207 VAL B N 1
ATOM 4341 C CA . VAL B 1 207 ? -11.695 -1.389 -8.672 1 98.5 207 VAL B CA 1
ATOM 4342 C C . VAL B 1 207 ? -10.484 -0.468 -8.688 1 98.5 207 VAL B C 1
ATOM 4344 O O . VAL B 1 207 ? -9.375 -0.888 -8.352 1 98.5 207 VAL B O 1
ATOM 4347 N N . LYS B 1 208 ? -10.648 0.748 -9.18 1 98.38 208 LYS B N 1
ATOM 4348 C CA . LYS B 1 208 ? -9.602 1.758 -9.023 1 98.38 208 LYS B CA 1
ATOM 4349 C C . LYS B 1 208 ? -9.664 2.404 -7.641 1 98.38 208 LYS B C 1
ATOM 4351 O O . LYS B 1 208 ? -10.562 3.207 -7.363 1 98.38 208 LYS B O 1
ATOM 4356 N N . ALA B 1 209 ? -8.805 2.115 -6.785 1 98.5 209 ALA B N 1
ATOM 4357 C CA . ALA B 1 209 ? -8.68 2.646 -5.43 1 98.5 209 ALA B CA 1
ATOM 4358 C C . ALA B 1 209 ? -7.219 2.666 -4.98 1 98.5 209 ALA B C 1
ATOM 4360 O O . ALA B 1 209 ? -6.852 1.989 -4.016 1 98.5 209 ALA B O 1
ATOM 4361 N N . PRO B 1 210 ? -6.402 3.516 -5.629 1 98.19 210 PRO B N 1
ATOM 4362 C CA . PRO B 1 210 ? -4.957 3.477 -5.398 1 98.19 210 PRO B CA 1
ATOM 4363 C C . PRO B 1 210 ? -4.57 3.9 -3.984 1 98.19 210 PRO B C 1
ATOM 4365 O O . PRO B 1 210 ? -3.42 3.723 -3.574 1 98.19 210 PRO B O 1
ATOM 4368 N N . TRP B 1 211 ? -5.523 4.422 -3.123 1 98.75 211 TRP B N 1
ATOM 4369 C CA . TRP B 1 211 ? -5.242 4.824 -1.749 1 98.75 211 TRP B CA 1
ATOM 4370 C C . TRP B 1 211 ? -5.32 3.627 -0.806 1 98.75 211 TRP B C 1
ATOM 4372 O O . TRP B 1 211 ? -5.012 3.744 0.382 1 98.75 211 TRP B O 1
ATOM 4382 N N . ILE B 1 212 ? -5.77 2.52 -1.303 1 98.69 212 ILE B N 1
ATOM 4383 C CA . ILE B 1 212 ? -5.816 1.312 -0.486 1 98.69 212 ILE B CA 1
ATOM 4384 C C . ILE B 1 212 ? -4.512 0.533 -0.64 1 98.69 212 ILE B C 1
ATOM 4386 O O . ILE B 1 212 ? -4.266 -0.079 -1.683 1 98.69 212 ILE B O 1
ATOM 4390 N N . LYS B 1 213 ? -3.695 0.564 0.43 1 98.62 213 LYS B N 1
ATOM 4391 C CA . LYS B 1 213 ? -2.373 -0.053 0.377 1 98.62 213 LYS B CA 1
ATOM 4392 C C . LYS B 1 213 ? -2.352 -1.372 1.146 1 98.62 213 LYS B C 1
ATOM 4394 O O . LYS B 1 213 ? -1.458 -2.197 0.945 1 98.62 213 LYS B O 1
ATOM 4399 N N . HIS B 1 214 ? -3.299 -1.567 2.08 1 98.75 214 HIS B N 1
ATOM 4400 C CA . HIS B 1 214 ? -3.418 -2.795 2.857 1 98.75 214 HIS B CA 1
ATOM 4401 C C . HIS B 1 214 ? -4.5 -3.705 2.287 1 98.75 214 HIS B C 1
ATOM 4403 O O . HIS B 1 214 ? -5.461 -3.229 1.679 1 98.75 214 HIS B O 1
ATOM 4409 N N . PHE B 1 215 ? -4.316 -5.02 2.459 1 98.69 215 PHE B N 1
ATOM 4410 C CA . PHE B 1 215 ? -5.434 -5.922 2.193 1 98.69 215 PHE B CA 1
ATOM 4411 C C . PHE B 1 215 ? -6.34 -6.035 3.416 1 98.69 215 PHE B C 1
ATOM 4413 O O . PHE B 1 215 ? -5.879 -5.891 4.551 1 98.69 215 PHE B O 1
ATOM 4420 N N . TYR B 1 216 ? -7.574 -6.25 3.213 1 97.94 216 TYR B N 1
ATOM 4421 C CA . TYR B 1 216 ? -8.586 -6.5 4.23 1 97.94 216 TYR B CA 1
ATOM 4422 C C . TYR B 1 216 ? -9.406 -7.742 3.889 1 97.94 216 TYR B C 1
ATOM 4424 O O . TYR B 1 216 ? -10.031 -7.809 2.826 1 97.94 216 TYR B O 1
ATOM 4432 N N . ILE B 1 217 ? -9.328 -8.727 4.699 1 96.38 217 ILE B N 1
ATOM 4433 C CA . ILE B 1 217 ? -10.133 -9.938 4.578 1 96.38 217 ILE B CA 1
ATOM 4434 C C . ILE B 1 217 ? -11.07 -10.055 5.773 1 96.38 217 ILE B C 1
ATOM 4436 O O . ILE B 1 217 ? -10.641 -9.961 6.922 1 96.38 217 ILE B O 1
ATOM 4440 N N . PHE B 1 218 ? -12.289 -10.148 5.504 1 93.88 218 PHE B N 1
ATOM 4441 C CA . PHE B 1 218 ? -13.305 -10.258 6.547 1 93.88 218 PHE B CA 1
ATOM 4442 C C . PHE B 1 218 ? -13.93 -11.648 6.555 1 93.88 218 PHE B C 1
ATOM 4444 O O . PHE B 1 218 ? -14.672 -12.008 5.641 1 93.88 218 PHE B O 1
ATOM 4451 N N . ASP B 1 219 ? -13.492 -12.477 7.559 1 83.44 219 ASP B N 1
ATOM 4452 C CA . ASP B 1 219 ? -14.008 -13.836 7.664 1 83.44 219 ASP B CA 1
ATOM 4453 C C . ASP B 1 219 ? -15.344 -13.859 8.414 1 83.44 219 ASP B C 1
ATOM 4455 O O . ASP B 1 219 ? -15.375 -13.758 9.641 1 83.44 219 ASP B O 1
ATOM 4459 N N . GLU B 1 220 ? -16.344 -13.617 7.773 1 68.56 220 GLU B N 1
ATOM 4460 C CA . GLU B 1 220 ? -17.656 -13.758 8.398 1 68.56 220 GLU B C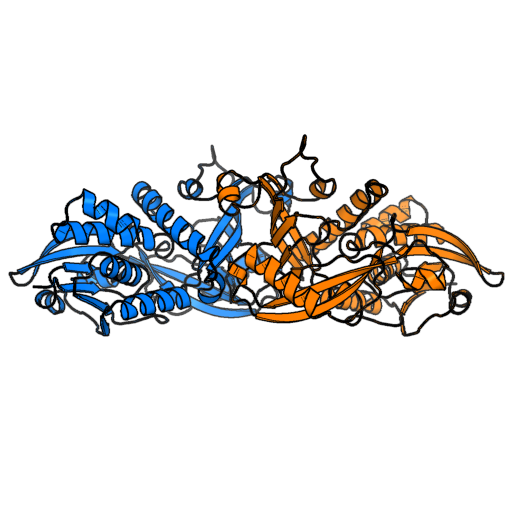A 1
ATOM 4461 C C . GLU B 1 220 ? -18.188 -15.18 8.227 1 68.56 220 GLU B C 1
ATOM 4463 O O . GLU B 1 220 ? -17.453 -16.156 8.422 1 68.56 220 GLU B O 1
ATOM 4468 N N . HIS B 1 221 ? -19.328 -15.391 7.504 1 56.5 221 HIS B N 1
ATOM 4469 C CA . HIS B 1 221 ? -19.875 -16.688 7.148 1 56.5 221 HIS B CA 1
ATOM 4470 C C . HIS B 1 221 ? -19.297 -17.188 5.824 1 56.5 221 HIS B C 1
ATOM 4472 O O . HIS B 1 221 ? -18.891 -16.391 4.984 1 56.5 221 HIS B O 1
ATOM 4478 N N . LEU B 1 222 ? -18.734 -18.328 5.762 1 51.78 222 LEU B N 1
ATOM 4479 C CA . LEU B 1 222 ? -18.031 -19.047 4.703 1 51.78 222 LEU B CA 1
ATOM 4480 C C . LEU B 1 222 ? -18.469 -18.562 3.328 1 51.78 222 LEU B C 1
ATOM 4482 O O . LEU B 1 222 ? -17.641 -18.453 2.416 1 51.78 222 LEU B O 1
ATOM 4486 N N . SER B 1 223 ? -19.766 -18.281 3.135 1 54.06 223 SER B N 1
ATOM 4487 C CA . SER B 1 223 ? -20.219 -18.156 1.756 1 54.06 223 SER B CA 1
ATOM 4488 C C . SER B 1 223 ? -20.062 -16.734 1.247 1 54.06 223 SER B C 1
ATOM 4490 O O . SER B 1 223 ? -20.047 -16.5 0.037 1 54.06 223 SER B O 1
ATOM 4492 N N . GLU B 1 224 ? -19.906 -15.789 2.121 1 65.12 224 GLU B N 1
ATOM 4493 C CA . GLU B 1 224 ? -19.828 -14.422 1.627 1 65.12 224 GLU B CA 1
ATOM 4494 C C . GLU B 1 224 ? -18.828 -13.602 2.438 1 65.12 224 GLU B C 1
ATOM 4496 O O . GLU B 1 224 ? -19.203 -12.953 3.422 1 65.12 224 GLU B O 1
ATOM 4501 N N . HIS B 1 225 ? -17.531 -13.773 2.15 1 79.94 225 HIS B N 1
ATOM 4502 C CA . HIS B 1 225 ? -16.5 -13.062 2.883 1 79.94 225 HIS B CA 1
ATOM 4503 C C . HIS B 1 225 ? -15.867 -11.969 2.027 1 79.94 225 HIS B C 1
ATOM 4505 O O . HIS B 1 225 ? -15.055 -12.25 1.146 1 79.94 225 HIS B O 1
ATOM 4511 N N . PRO B 1 226 ? -16.312 -10.742 2.357 1 91 226 PRO B N 1
ATOM 4512 C CA . PRO B 1 226 ? -15.703 -9.688 1.547 1 91 226 PRO B CA 1
ATOM 4513 C C . PRO B 1 226 ? -14.195 -9.578 1.764 1 91 226 PRO B C 1
ATOM 4515 O O . PRO B 1 226 ? -13.703 -9.852 2.863 1 91 226 PRO B O 1
ATOM 4518 N N . TYR B 1 227 ? -13.555 -9.414 0.75 1 96.25 227 TYR B N 1
ATOM 4519 C CA . TYR B 1 227 ? -12.133 -9.094 0.841 1 96.25 227 TYR B CA 1
ATOM 4520 C C . TYR B 1 227 ? -11.766 -7.973 -0.119 1 96.25 227 TYR B C 1
ATOM 4522 O O . TYR B 1 227 ? -12.43 -7.766 -1.134 1 96.25 227 TYR B O 1
ATOM 4530 N N . ILE B 1 228 ? -10.852 -7.215 0.24 1 98.19 228 ILE B N 1
ATOM 4531 C CA . ILE B 1 228 ? -10.242 -6.125 -0.511 1 98.19 228 ILE B CA 1
ATOM 4532 C C . ILE B 1 228 ? -8.734 -6.367 -0.642 1 98.19 228 ILE B C 1
ATOM 4534 O O . ILE B 1 228 ? -8 -6.289 0.344 1 98.19 228 ILE B O 1
ATOM 4538 N N . LEU B 1 229 ? -8.273 -6.691 -1.849 1 98.5 229 LEU B N 1
ATOM 4539 C CA . LEU B 1 229 ? -6.887 -7.059 -2.096 1 98.5 229 LEU B CA 1
ATOM 4540 C C . LEU B 1 229 ? -6.238 -6.102 -3.09 1 98.5 229 LEU B C 1
ATOM 4542 O O . LEU B 1 229 ? -6.508 -6.168 -4.289 1 98.5 229 LEU B O 1
ATOM 4546 N N . PRO B 1 230 ? -5.391 -5.238 -2.594 1 98.38 230 PRO B N 1
ATOM 4547 C CA . PRO B 1 230 ? -4.754 -4.281 -3.502 1 98.38 230 PRO B CA 1
ATOM 4548 C C . PRO B 1 230 ? -3.799 -4.949 -4.488 1 98.38 230 PRO B C 1
ATOM 4550 O O . PRO B 1 230 ? -2.959 -5.758 -4.09 1 98.38 230 PRO B O 1
ATOM 4553 N N . GLY B 1 231 ? -3.953 -4.656 -5.738 1 97.75 231 GLY B N 1
ATOM 4554 C CA . GLY B 1 231 ? -2.971 -4.941 -6.773 1 97.75 231 GLY B CA 1
ATOM 4555 C C . GLY B 1 231 ? -2.223 -3.707 -7.242 1 97.75 231 GLY B C 1
ATOM 4556 O O . GLY B 1 231 ? -2.213 -2.684 -6.551 1 97.75 231 GLY B O 1
ATOM 4557 N N . VAL B 1 232 ? -1.531 -3.865 -8.398 1 97.69 232 VAL B N 1
ATOM 4558 C CA . VAL B 1 232 ? -0.731 -2.748 -8.891 1 97.69 232 VAL B CA 1
ATOM 4559 C C . VAL B 1 232 ? -1.625 -1.765 -9.641 1 97.69 232 VAL B C 1
ATOM 4561 O O . VAL B 1 232 ? -1.574 -0.557 -9.398 1 97.69 232 VAL B O 1
ATOM 4564 N N . ASP B 1 233 ? -2.504 -2.318 -10.469 1 96.25 233 ASP B N 1
ATOM 4565 C CA . ASP B 1 233 ? -3.35 -1.448 -11.281 1 96.25 233 ASP B CA 1
ATOM 4566 C C . ASP B 1 233 ? -4.75 -1.336 -10.688 1 96.25 233 ASP B C 1
ATOM 4568 O O . ASP B 1 233 ? -5.43 -0.321 -10.867 1 96.25 233 ASP B O 1
ATOM 4572 N N . PHE B 1 234 ? -5.18 -2.43 -10.023 1 97.31 234 PHE B N 1
ATOM 4573 C CA . PHE B 1 234 ? -6.539 -2.494 -9.5 1 97.31 234 PHE B CA 1
ATOM 4574 C C . PHE B 1 234 ? -6.555 -3.141 -8.125 1 97.31 234 PHE B C 1
ATOM 4576 O O . PHE B 1 234 ? -5.633 -3.877 -7.766 1 97.31 234 PHE B O 1
ATOM 4583 N N . VAL B 1 235 ? -7.547 -2.777 -7.387 1 98.44 235 VAL B N 1
ATOM 4584 C CA . VAL B 1 235 ? -7.902 -3.49 -6.168 1 98.44 235 VAL B CA 1
ATOM 4585 C C . VAL B 1 235 ? -8.953 -4.551 -6.477 1 98.44 235 VAL B C 1
ATOM 4587 O O . VAL B 1 235 ? -9.961 -4.266 -7.129 1 98.44 235 VAL B O 1
ATOM 4590 N N . THR B 1 236 ? -8.695 -5.781 -6.129 1 98.25 236 THR B N 1
ATOM 4591 C CA . THR B 1 236 ? -9.68 -6.844 -6.297 1 98.25 236 THR B CA 1
ATOM 4592 C C . THR B 1 236 ? -10.609 -6.914 -5.09 1 98.25 236 THR B C 1
ATOM 4594 O O . THR B 1 236 ? -10.156 -7.059 -3.953 1 98.25 236 THR B O 1
ATOM 4597 N N . VAL B 1 237 ? -11.867 -6.754 -5.332 1 97.88 237 VAL B N 1
ATOM 4598 C CA . VAL B 1 237 ? -12.875 -6.797 -4.277 1 97.88 237 VAL B CA 1
ATOM 4599 C C . VAL B 1 237 ? -13.766 -8.023 -4.465 1 97.88 237 VAL B C 1
ATOM 4601 O O . VAL B 1 237 ? -14.398 -8.188 -5.516 1 97.88 237 VAL B O 1
ATOM 4604 N N . GLY B 1 238 ? -13.688 -8.883 -3.508 1 94.19 238 GLY B N 1
ATOM 4605 C CA . GLY B 1 238 ? -14.445 -10.117 -3.633 1 94.19 238 GLY B CA 1
ATOM 4606 C C . GLY B 1 238 ? -15.219 -10.477 -2.379 1 94.19 238 GLY B C 1
ATOM 4607 O O . GLY B 1 238 ? -15.125 -9.781 -1.366 1 94.19 238 GLY B O 1
ATOM 4608 N N . GLY B 1 239 ? -15.641 -11.617 -2.25 1 87.44 239 GLY B N 1
ATOM 4609 C CA . GLY B 1 239 ? -16.172 -12.227 -3.459 1 87.44 239 GLY B CA 1
ATOM 4610 C C . GLY B 1 239 ? -17.062 -13.422 -3.184 1 87.44 239 GLY B C 1
ATOM 4611 O O . GLY B 1 239 ? -17.719 -13.484 -2.146 1 87.44 239 GLY B O 1
ATOM 4612 N N . THR B 1 240 ? -17.188 -14.266 -4.254 1 90.06 240 THR B N 1
ATOM 4613 C CA . THR B 1 240 ? -18.047 -15.445 -4.141 1 90.06 240 THR B CA 1
ATOM 4614 C C . THR B 1 240 ? -17.219 -16.719 -4.262 1 90.06 240 THR B C 1
ATOM 4616 O O . THR B 1 240 ? -16.078 -16.688 -4.738 1 90.06 240 THR B O 1
ATOM 4619 N N . ALA B 1 241 ? -17.625 -17.812 -3.734 1 91.94 241 ALA B N 1
ATOM 4620 C CA . ALA B 1 241 ? -17.203 -19.188 -3.941 1 91.94 241 ALA B CA 1
ATOM 4621 C C . ALA B 1 241 ? -18.406 -20.125 -4.086 1 91.94 241 ALA B C 1
ATOM 4623 O O . ALA B 1 241 ? -18.938 -20.609 -3.09 1 91.94 241 ALA B O 1
ATOM 4624 N N . GLN B 1 242 ? -18.766 -20.312 -5.328 1 94.38 242 GLN B N 1
ATOM 4625 C CA . GLN B 1 242 ? -20 -21.031 -5.602 1 94.38 242 GLN B CA 1
ATOM 4626 C C . GLN B 1 242 ? -19.719 -22.375 -6.246 1 94.38 242 GLN B C 1
ATOM 4628 O O . GLN B 1 242 ? -19.5 -22.469 -7.457 1 94.38 242 GLN B O 1
ATOM 4633 N N . ALA B 1 243 ? -19.812 -23.406 -5.477 1 94.38 243 ALA B N 1
ATOM 4634 C CA . ALA B 1 243 ? -19.484 -24.766 -5.887 1 94.38 243 ALA B CA 1
ATOM 4635 C C . ALA B 1 243 ? -20.453 -25.281 -6.945 1 94.38 243 ALA B C 1
ATOM 4637 O O . ALA B 1 243 ? -21.672 -25.125 -6.809 1 94.38 243 ALA B O 1
ATOM 4638 N N . GLY B 1 244 ? -19.891 -25.797 -7.941 1 95.75 244 GLY B N 1
ATOM 4639 C CA . GLY B 1 244 ? -20.688 -26.484 -8.945 1 95.75 244 GLY B CA 1
ATOM 4640 C C . GLY B 1 244 ? -21.297 -25.547 -9.969 1 95.75 244 GLY B C 1
ATOM 4641 O O . GLY B 1 244 ? -21.984 -25.984 -10.891 1 95.75 244 GLY B O 1
ATOM 4642 N N . ASP B 1 245 ? -21.078 -24.312 -9.797 1 96.62 245 ASP B N 1
ATOM 4643 C CA . ASP B 1 245 ? -21.609 -23.328 -10.734 1 96.62 245 ASP B CA 1
ATOM 4644 C C . ASP B 1 245 ? -20.641 -23.094 -11.891 1 96.62 245 ASP B C 1
ATOM 4646 O O . ASP B 1 245 ? -19.5 -22.672 -11.688 1 96.62 245 ASP B O 1
ATOM 4650 N N . TRP B 1 246 ? -21.016 -23.344 -13.125 1 97.12 246 TRP B N 1
ATOM 4651 C CA . TRP B 1 246 ? -20.156 -23.312 -14.305 1 97.12 246 TRP B CA 1
ATOM 4652 C C . TRP B 1 246 ? -20.297 -21.984 -15.031 1 97.12 246 TRP B C 1
ATOM 4654 O O . TRP B 1 246 ? -19.672 -21.766 -16.078 1 97.12 246 TRP B O 1
ATOM 4664 N N . ASN B 1 247 ? -21.094 -21.031 -14.445 1 97.06 247 ASN B N 1
ATOM 4665 C CA . ASN B 1 247 ? -21.359 -19.75 -15.102 1 97.06 247 ASN B CA 1
ATOM 4666 C C . ASN B 1 247 ? -20.125 -18.859 -15.094 1 97.06 247 ASN B C 1
ATOM 4668 O O . ASN B 1 247 ? -19.641 -18.469 -14.031 1 97.06 247 ASN B O 1
ATOM 4672 N N . THR B 1 248 ? -19.609 -18.453 -16.281 1 96.19 248 THR B N 1
ATOM 4673 C CA . THR B 1 248 ? -18.406 -17.641 -16.359 1 96.19 248 THR B CA 1
ATOM 4674 C C . THR B 1 248 ? -18.75 -16.172 -16.609 1 96.19 248 THR B C 1
ATOM 4676 O O . THR B 1 248 ? -17.875 -15.344 -16.797 1 96.19 248 THR B O 1
ATOM 4679 N N . GLN B 1 249 ? -20.047 -15.898 -16.609 1 96.88 249 GLN B N 1
ATOM 4680 C CA . GLN B 1 249 ? -20.484 -14.523 -16.812 1 96.88 249 GLN B CA 1
ATOM 4681 C C . GLN B 1 249 ? -20.75 -13.828 -15.484 1 96.88 249 GLN B C 1
ATOM 4683 O O . GLN B 1 249 ? -21.188 -14.461 -14.523 1 96.88 249 GLN B O 1
ATOM 4688 N N . SER B 1 250 ? -20.484 -12.578 -15.523 1 96.62 250 SER B N 1
ATOM 4689 C CA . SER B 1 250 ? -20.797 -11.797 -14.32 1 96.62 250 SER B CA 1
ATOM 4690 C C . SER B 1 250 ? -22.297 -11.766 -14.047 1 96.62 250 SER B C 1
ATOM 4692 O O . SER B 1 250 ? -23.078 -11.508 -14.961 1 96.62 250 SER B O 1
ATOM 4694 N N . ASP B 1 251 ? -22.656 -12.078 -12.852 1 97.5 251 ASP B N 1
ATOM 4695 C CA . ASP B 1 251 ? -24.031 -11.953 -12.383 1 97.5 251 ASP B CA 1
ATOM 4696 C C . ASP B 1 251 ? -24.25 -10.602 -11.695 1 97.5 251 ASP B C 1
ATOM 4698 O O . ASP B 1 251 ? -23.562 -10.273 -10.727 1 97.5 251 ASP B O 1
ATOM 4702 N N . PRO B 1 252 ? -25.203 -9.859 -12.18 1 97.38 252 PRO B N 1
ATOM 4703 C CA . PRO B 1 252 ? -25.406 -8.516 -11.633 1 97.38 252 PRO B CA 1
ATOM 4704 C C . PRO B 1 252 ? -25.766 -8.523 -10.148 1 97.38 252 PRO B C 1
ATOM 4706 O O . PRO B 1 252 ? -25.375 -7.613 -9.414 1 97.38 252 PRO B O 1
ATOM 4709 N N . GLU B 1 253 ? -26.5 -9.453 -9.766 1 96.75 253 GLU B N 1
ATOM 4710 C CA . GLU B 1 253 ? -26.875 -9.531 -8.359 1 96.75 253 GLU B CA 1
ATOM 4711 C C . GLU B 1 253 ? -25.656 -9.828 -7.484 1 96.75 253 GLU B C 1
ATOM 4713 O O . GLU B 1 253 ? -25.5 -9.25 -6.41 1 96.75 253 GLU B O 1
ATOM 4718 N N . ASP B 1 254 ? -24.828 -10.781 -7.941 1 95.5 254 ASP B N 1
ATOM 4719 C CA . ASP B 1 254 ? -23.578 -11.055 -7.238 1 95.5 254 ASP B CA 1
ATOM 4720 C C . ASP B 1 254 ? -22.703 -9.805 -7.18 1 95.5 254 ASP B C 1
ATOM 4722 O O . ASP B 1 254 ? -22.109 -9.5 -6.141 1 95.5 254 ASP B O 1
ATOM 4726 N N . ALA B 1 255 ? -22.609 -9.125 -8.289 1 96.75 255 ALA B N 1
ATOM 4727 C CA . ALA B 1 255 ? -21.797 -7.918 -8.359 1 96.75 255 ALA B CA 1
ATOM 4728 C C . ALA B 1 255 ? -22.25 -6.887 -7.328 1 96.75 255 ALA B C 1
ATOM 4730 O O . ALA B 1 255 ? -21.438 -6.32 -6.602 1 96.75 255 ALA B O 1
ATOM 4731 N N . ARG B 1 256 ? -23.547 -6.637 -7.262 1 96.19 256 ARG B N 1
ATOM 4732 C CA . ARG B 1 256 ? -24.109 -5.672 -6.32 1 96.19 256 ARG B CA 1
ATOM 4733 C C . ARG B 1 256 ? -23.844 -6.094 -4.879 1 96.19 256 ARG B C 1
ATOM 4735 O O . ARG B 1 256 ? -23.453 -5.27 -4.047 1 96.19 256 ARG B O 1
ATOM 4742 N N . ARG B 1 257 ? -24.047 -7.363 -4.617 1 95.19 257 ARG B N 1
ATOM 4743 C CA . ARG B 1 257 ? -23.859 -7.887 -3.268 1 95.19 257 ARG B CA 1
ATOM 4744 C C . ARG B 1 257 ? -22.406 -7.75 -2.83 1 95.19 257 ARG B C 1
ATOM 4746 O O . ARG B 1 257 ? -22.125 -7.32 -1.708 1 95.19 257 ARG B O 1
ATOM 4753 N N . ILE B 1 258 ? -21.469 -8.125 -3.703 1 95.88 258 ILE B N 1
ATOM 4754 C CA . ILE B 1 258 ? -20.047 -8.031 -3.408 1 95.88 258 ILE B CA 1
ATOM 4755 C C . ILE B 1 258 ? -19.688 -6.59 -3.066 1 95.88 258 ILE B C 1
ATOM 4757 O O . ILE B 1 258 ? -19.031 -6.332 -2.049 1 95.88 258 ILE B O 1
ATOM 4761 N N . TRP B 1 259 ? -20.141 -5.652 -3.836 1 96.44 259 TRP B N 1
ATOM 4762 C CA . TRP B 1 259 ? -19.781 -4.246 -3.66 1 96.44 259 TRP B CA 1
ATOM 4763 C C . TRP B 1 259 ? -20.375 -3.701 -2.361 1 96.44 259 TRP B C 1
ATOM 4765 O O . TRP B 1 259 ? -19.656 -3.088 -1.563 1 96.44 259 TRP B O 1
ATOM 4775 N N . ASN B 1 260 ? -21.625 -3.965 -2.129 1 95.31 260 ASN B N 1
ATOM 4776 C CA . ASN B 1 260 ? -22.312 -3.453 -0.943 1 95.31 260 ASN B CA 1
ATOM 4777 C C . ASN B 1 260 ? -21.688 -3.992 0.34 1 95.31 260 ASN B C 1
ATOM 4779 O O . ASN B 1 260 ? -21.484 -3.244 1.298 1 95.31 260 ASN B O 1
ATOM 4783 N N . ASN B 1 261 ? -21.391 -5.312 0.297 1 93.44 261 ASN B N 1
ATOM 4784 C CA . ASN B 1 261 ? -20.766 -5.922 1.471 1 93.44 261 ASN B CA 1
ATOM 4785 C C . ASN B 1 261 ? -19.391 -5.324 1.758 1 93.44 261 ASN B C 1
ATOM 4787 O O . ASN B 1 261 ? -19.062 -5.051 2.912 1 93.44 261 ASN B O 1
ATOM 4791 N N . ALA B 1 262 ? -18.625 -5.105 0.716 1 95.88 262 ALA B N 1
ATOM 4792 C CA . ALA B 1 262 ? -17.266 -4.566 0.876 1 95.88 262 ALA B CA 1
ATOM 4793 C C . ALA B 1 262 ? -17.312 -3.131 1.395 1 95.88 262 ALA B C 1
ATOM 4795 O O . ALA B 1 262 ? -16.594 -2.779 2.328 1 95.88 262 ALA B O 1
ATOM 4796 N N . VAL B 1 263 ? -18.203 -2.311 0.842 1 96.19 263 VAL B N 1
ATOM 4797 C CA . VAL B 1 263 ? -18.312 -0.904 1.216 1 96.19 263 VAL B CA 1
ATOM 4798 C C . VAL B 1 263 ? -18.797 -0.788 2.656 1 96.19 263 VAL B C 1
ATOM 4800 O O . VAL B 1 263 ? -18.359 0.082 3.404 1 96.19 263 VAL B O 1
ATOM 4803 N N . GLU B 1 264 ? -19.672 -1.639 3.018 1 93.94 264 GLU B N 1
ATOM 4804 C CA . GLU B 1 264 ? -20.203 -1.631 4.383 1 93.94 264 GLU B CA 1
ATOM 4805 C C . GLU B 1 264 ? -19.094 -1.937 5.391 1 93.94 264 GLU B C 1
ATOM 4807 O O . GLU B 1 264 ? -19.016 -1.306 6.449 1 93.94 264 GLU B O 1
ATOM 4812 N N . ARG B 1 265 ? -18.266 -2.902 5.051 1 94 265 ARG B N 1
ATOM 4813 C CA . ARG B 1 265 ? -17.234 -3.35 5.98 1 94 265 ARG B CA 1
ATOM 4814 C C . ARG B 1 265 ? -16.016 -2.42 5.945 1 94 265 ARG B C 1
ATOM 4816 O O . ARG B 1 265 ? -15.266 -2.334 6.918 1 94 265 ARG B O 1
ATOM 4823 N N . PHE B 1 266 ? -15.852 -1.698 4.832 1 96.94 266 PHE B N 1
ATOM 4824 C CA . PHE B 1 266 ? -14.672 -0.857 4.656 1 96.94 266 PHE B CA 1
ATOM 4825 C C . PHE B 1 266 ? -15.039 0.446 3.955 1 96.94 266 PHE B C 1
ATOM 4827 O O . PHE B 1 266 ? -14.781 0.608 2.76 1 96.94 266 PHE B O 1
ATOM 4834 N N . PRO B 1 267 ? -15.453 1.416 4.656 1 97.62 267 PRO B N 1
ATOM 4835 C CA . PRO B 1 267 ? -16.016 2.664 4.145 1 97.62 267 PRO B CA 1
ATOM 4836 C C . PRO B 1 267 ? -15.07 3.414 3.219 1 97.62 267 PRO B C 1
ATOM 4838 O O . PRO B 1 267 ? -15.508 4.078 2.277 1 97.62 267 PRO B O 1
ATOM 4841 N N . PRO B 1 268 ? -13.773 3.33 3.357 1 98.5 268 PRO B N 1
ATOM 4842 C CA . PRO B 1 268 ? -12.875 4.039 2.445 1 98.5 268 PRO B CA 1
ATOM 4843 C C . PRO B 1 268 ? -13.062 3.623 0.988 1 98.5 268 PRO B C 1
ATOM 4845 O O . PRO B 1 268 ? -12.586 4.309 0.08 1 98.5 268 PRO B O 1
ATOM 4848 N N . LEU B 1 269 ? -13.742 2.518 0.794 1 98.19 269 LEU B N 1
ATOM 4849 C CA . LEU B 1 269 ? -13.977 2.008 -0.553 1 98.19 269 LEU B CA 1
ATOM 4850 C C . LEU B 1 269 ? -15.148 2.73 -1.213 1 98.19 269 LEU B C 1
ATOM 4852 O O . LEU B 1 269 ? -15.344 2.627 -2.426 1 98.19 269 LEU B O 1
ATOM 4856 N N . ARG B 1 270 ? -15.875 3.459 -0.512 1 97.75 270 ARG B N 1
ATOM 4857 C CA . ARG B 1 270 ? -17.188 3.955 -0.904 1 97.75 270 ARG B CA 1
ATOM 4858 C C . ARG B 1 270 ? -17.109 4.758 -2.197 1 97.75 270 ARG B C 1
ATOM 4860 O O . ARG B 1 270 ? -17.953 4.598 -3.088 1 97.75 270 ARG B O 1
ATOM 4867 N N . HIS B 1 271 ? -16.109 5.578 -2.336 1 97.31 271 HIS B N 1
ATOM 4868 C CA . HIS B 1 271 ? -16.062 6.465 -3.49 1 97.31 271 HIS B CA 1
ATOM 4869 C C . HIS B 1 271 ? -15.086 5.941 -4.543 1 97.31 271 HIS B C 1
ATOM 4871 O O . HIS B 1 271 ? -14.703 6.672 -5.461 1 97.31 271 HIS B O 1
ATOM 4877 N N . ALA B 1 272 ? -14.625 4.699 -4.371 1 98.19 272 ALA B N 1
ATOM 4878 C CA . ALA B 1 272 ? -13.789 4.086 -5.398 1 98.19 272 ALA B CA 1
ATOM 4879 C C . ALA B 1 272 ? -14.586 3.836 -6.676 1 98.19 272 ALA B C 1
ATOM 4881 O O . ALA B 1 272 ? -15.82 3.859 -6.66 1 98.19 272 ALA B O 1
ATOM 4882 N N . THR B 1 273 ? -13.898 3.666 -7.758 1 96.75 273 THR B N 1
ATOM 4883 C CA . THR B 1 273 ? -14.531 3.441 -9.055 1 96.75 273 THR B CA 1
ATOM 4884 C C . THR B 1 273 ? -14.484 1.962 -9.43 1 96.75 273 THR B C 1
ATOM 4886 O O . THR B 1 273 ? -13.43 1.439 -9.781 1 96.75 273 THR B O 1
ATOM 4889 N N . PRO B 1 274 ? -15.609 1.276 -9.328 1 96.31 274 PRO B N 1
ATOM 4890 C CA . PRO B 1 274 ? -15.633 -0.082 -9.875 1 96.31 274 PRO B CA 1
ATOM 4891 C C . PRO B 1 274 ? -15.484 -0.105 -11.398 1 96.31 274 PRO B C 1
ATOM 4893 O O . PRO B 1 274 ? -16.25 0.559 -12.102 1 96.31 274 PRO B O 1
ATOM 4896 N N . LEU B 1 275 ? -14.547 -0.8 -11.891 1 96.56 275 LEU B N 1
ATOM 4897 C CA . LEU B 1 275 ? -14.234 -0.755 -13.312 1 96.56 275 LEU B CA 1
ATOM 4898 C C . LEU B 1 275 ? -14.852 -1.939 -14.039 1 96.56 275 LEU B C 1
ATOM 4900 O O . LEU B 1 275 ? -15.445 -1.774 -15.117 1 96.56 275 LEU B O 1
ATOM 4904 N N . ARG B 1 276 ? -14.672 -3.113 -13.469 1 95.81 276 ARG B N 1
ATOM 4905 C CA . ARG B 1 276 ? -15.203 -4.293 -14.148 1 95.81 276 ARG B CA 1
ATOM 4906 C C . ARG B 1 276 ? -15.469 -5.418 -13.156 1 95.81 276 ARG B C 1
ATOM 4908 O O . ARG B 1 276 ? -14.703 -5.609 -12.203 1 95.81 276 ARG B O 1
ATOM 4915 N N . SER B 1 277 ? -16.562 -6.094 -13.422 1 96.5 277 SER B N 1
ATOM 4916 C CA . SER B 1 277 ? -16.859 -7.352 -12.734 1 96.5 277 SER B CA 1
ATOM 4917 C C . SER B 1 277 ? -16.375 -8.547 -13.555 1 96.5 277 SER B C 1
ATOM 4919 O O . SER B 1 277 ? -16.5 -8.555 -14.781 1 96.5 277 SER B O 1
ATOM 4921 N N . TRP B 1 278 ? -15.82 -9.5 -12.875 1 96.31 278 TRP B N 1
ATOM 4922 C CA . TRP B 1 278 ? -15.234 -10.664 -13.531 1 96.31 278 TRP B CA 1
ATOM 4923 C C . TRP B 1 278 ? -15.625 -11.953 -12.812 1 96.31 278 TRP B C 1
ATOM 4925 O O . TRP B 1 278 ? -15.656 -11.992 -11.578 1 96.31 278 TRP B O 1
ATOM 4935 N N . ALA B 1 279 ? -15.969 -12.914 -13.586 1 96.88 279 ALA B N 1
ATOM 4936 C CA . ALA B 1 279 ? -16.25 -14.227 -13.031 1 96.88 279 ALA B CA 1
ATOM 4937 C C . ALA B 1 279 ? -15.398 -15.305 -13.695 1 96.88 279 ALA B C 1
ATOM 4939 O O . ALA B 1 279 ? -15.141 -15.242 -14.906 1 96.88 279 ALA B O 1
ATOM 4940 N N . GLY B 1 280 ? -14.953 -16.25 -12.977 1 96 280 GLY B N 1
ATOM 4941 C CA . GLY B 1 280 ? -14.172 -17.375 -13.461 1 96 280 GLY B CA 1
ATOM 4942 C C . GLY B 1 280 ? -14.375 -18.625 -12.641 1 96 280 GLY B C 1
ATOM 4943 O O . GLY B 1 280 ? -15.078 -18.609 -11.625 1 96 280 GLY B O 1
ATOM 4944 N N . LEU B 1 281 ? -13.883 -19.688 -13.156 1 97.19 281 LEU B N 1
ATOM 4945 C CA . LEU B 1 281 ? -14.07 -21 -12.539 1 97.19 281 LEU B CA 1
ATOM 4946 C C . LEU B 1 281 ? -12.758 -21.516 -11.969 1 97.19 281 LEU B C 1
ATOM 4948 O O . LEU B 1 281 ? -11.805 -21.766 -12.719 1 97.19 281 LEU B O 1
ATOM 4952 N N . ARG B 1 282 ? -12.688 -21.703 -10.703 1 96.94 282 ARG B N 1
ATOM 4953 C CA . ARG B 1 282 ? -11.57 -22.359 -10.031 1 96.94 282 ARG B CA 1
ATOM 4954 C C . ARG B 1 282 ? -11.641 -23.875 -10.18 1 96.94 282 ARG B C 1
ATOM 4956 O O . ARG B 1 282 ? -12.664 -24.484 -9.844 1 96.94 282 ARG B O 1
ATOM 4963 N N . PRO B 1 283 ? -10.641 -24.438 -10.734 1 97.88 283 PRO B N 1
ATOM 4964 C CA . PRO B 1 283 ? -10.633 -25.891 -10.766 1 97.88 283 PRO B CA 1
ATOM 4965 C C . PRO B 1 283 ? -10.336 -26.516 -9.406 1 97.88 283 PRO B C 1
ATOM 4967 O O . PRO B 1 283 ? -9.18 -26.547 -8.977 1 97.88 283 PRO B O 1
ATOM 4970 N N . TRP B 1 284 ? -11.367 -27.016 -8.773 1 97.69 284 TRP B N 1
ATOM 4971 C CA . TRP B 1 284 ? -11.219 -27.438 -7.383 1 97.69 284 TRP B CA 1
ATOM 4972 C C . TRP B 1 284 ? -11.336 -28.953 -7.25 1 97.69 284 TRP B C 1
ATOM 4974 O O . TRP B 1 284 ? -12.195 -29.578 -7.875 1 97.69 284 TRP B O 1
ATOM 4984 N N . ARG B 1 285 ? -10.422 -29.484 -6.574 1 97.38 285 ARG B N 1
ATOM 4985 C CA . ARG B 1 285 ? -10.43 -30.859 -6.07 1 97.38 285 ARG B CA 1
ATOM 4986 C C . ARG B 1 285 ? -10.172 -30.891 -4.566 1 97.38 285 ARG B C 1
ATOM 4988 O O . ARG B 1 285 ? -9.438 -30.047 -4.039 1 97.38 285 ARG B O 1
ATOM 4995 N N . GLU B 1 286 ? -10.781 -31.828 -3.895 1 95.88 286 GLU B N 1
ATOM 4996 C CA . GLU B 1 286 ? -10.547 -31.922 -2.457 1 95.88 286 GLU B CA 1
ATOM 4997 C C . GLU B 1 286 ? -9.055 -32 -2.152 1 95.88 286 GLU B C 1
ATOM 4999 O O . GLU B 1 286 ? -8.562 -31.375 -1.217 1 95.88 286 GLU B O 1
ATOM 5004 N N . ILE B 1 287 ? -8.445 -32.812 -2.885 1 96.62 287 ILE B N 1
ATOM 5005 C CA . ILE B 1 287 ? -6.992 -32.906 -2.871 1 96.62 287 ILE B CA 1
ATOM 5006 C C . ILE B 1 287 ? -6.441 -32.625 -4.27 1 96.62 287 ILE B C 1
ATOM 5008 O O . ILE B 1 287 ? -6.738 -33.375 -5.211 1 96.62 287 ILE B O 1
ATOM 5012 N N . PRO B 1 288 ? -5.703 -31.547 -4.375 1 97.81 288 PRO B N 1
ATOM 5013 C CA . PRO B 1 288 ? -5.09 -31.344 -5.691 1 97.81 288 PRO B CA 1
ATOM 5014 C C . PRO B 1 288 ? -4.328 -32.562 -6.18 1 97.81 288 PRO B C 1
ATOM 5016 O O . PRO B 1 288 ? -3.703 -33.281 -5.379 1 97.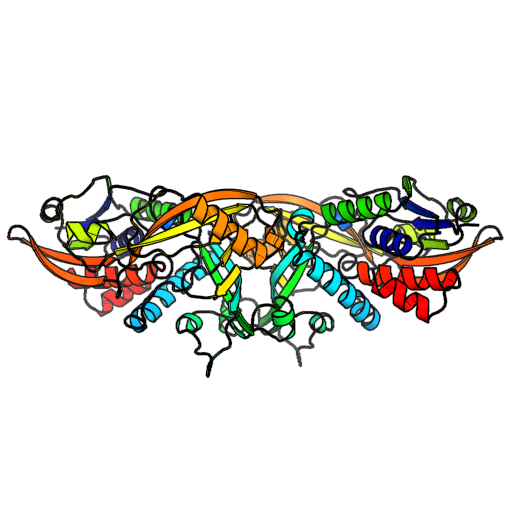81 288 PRO B O 1
ATOM 5019 N N . ARG B 1 289 ? -4.438 -32.844 -7.422 1 98.06 289 ARG B N 1
ATOM 5020 C CA . ARG B 1 289 ? -3.695 -33.969 -7.973 1 98.06 289 ARG B CA 1
ATOM 5021 C C . ARG B 1 289 ? -2.295 -33.562 -8.406 1 98.06 289 ARG B C 1
ATOM 5023 O O . ARG B 1 289 ? -2.139 -32.719 -9.289 1 98.06 289 ARG B O 1
ATOM 5030 N N . LEU B 1 290 ? -1.309 -33.938 -7.758 1 98.44 290 LEU B N 1
ATOM 5031 C CA . LEU B 1 290 ? 0.112 -33.781 -8.039 1 98.44 290 LEU B CA 1
ATOM 5032 C C . LEU B 1 290 ? 0.854 -35.094 -7.961 1 98.44 290 LEU B C 1
ATOM 5034 O O . LEU B 1 290 ? 1.464 -35.406 -6.938 1 98.44 290 LEU B O 1
ATOM 5038 N N . GLU B 1 291 ? 0.802 -35.781 -9.062 1 98.19 291 GLU B N 1
ATOM 5039 C CA . GLU B 1 291 ? 1.295 -37.156 -9.055 1 98.19 291 GLU B CA 1
ATOM 5040 C C . GLU B 1 291 ? 1.609 -37.625 -10.469 1 98.19 291 GLU B C 1
ATOM 5042 O O . GLU B 1 291 ? 1.123 -37.062 -11.445 1 98.19 29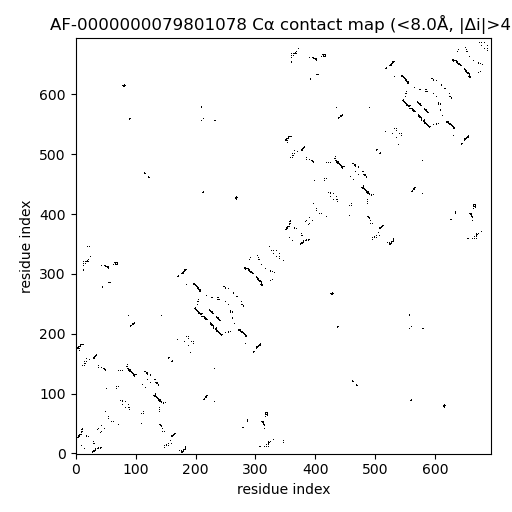1 GLU B O 1
ATOM 5047 N N . ALA B 1 292 ? 2.387 -38.688 -10.531 1 97.94 292 ALA B N 1
ATOM 5048 C CA . ALA B 1 292 ? 2.738 -39.312 -11.789 1 97.94 292 ALA B CA 1
ATOM 5049 C C . ALA B 1 292 ? 2.076 -40.688 -11.906 1 97.94 292 ALA B C 1
ATOM 5051 O O . ALA B 1 292 ? 1.887 -41.375 -10.906 1 97.94 292 ALA B O 1
ATOM 5052 N N . GLU B 1 293 ? 1.694 -41 -13.086 1 95.81 293 GLU B N 1
ATOM 5053 C CA . GLU B 1 293 ? 1.206 -42.344 -13.336 1 95.81 293 GLU B CA 1
ATOM 5054 C C . GLU B 1 293 ? 1.546 -42.812 -14.758 1 95.81 293 GLU B C 1
ATOM 5056 O O . GLU B 1 293 ? 1.682 -41.969 -15.664 1 95.81 293 GLU B O 1
ATOM 5061 N N . ALA B 1 294 ? 1.704 -44.094 -14.914 1 94.31 294 ALA B N 1
ATOM 5062 C CA . ALA B 1 294 ? 1.828 -44.656 -16.25 1 94.31 294 ALA B CA 1
ATOM 5063 C C . ALA B 1 294 ? 0.456 -45 -16.844 1 94.31 294 ALA B C 1
ATOM 5065 O O . ALA B 1 294 ? -0.401 -45.562 -16.156 1 94.31 294 ALA B O 1
ATOM 5066 N N . MET B 1 295 ? 0.285 -44.5 -17.984 1 92.19 295 MET B N 1
ATOM 5067 C CA . MET B 1 295 ? -0.989 -44.75 -18.641 1 92.19 295 MET B CA 1
ATOM 5068 C C . MET B 1 295 ? -0.772 -45.438 -20 1 92.19 295 MET B C 1
ATOM 5070 O O . MET B 1 295 ? 0.145 -45.062 -20.734 1 92.19 295 MET B O 1
ATOM 5074 N N . ALA B 1 296 ? -1.521 -46.469 -20.219 1 89.69 296 ALA B N 1
ATOM 5075 C CA . ALA B 1 296 ? -1.521 -47.094 -21.547 1 89.69 296 ALA B CA 1
ATOM 5076 C C . ALA B 1 296 ? -2.469 -46.375 -22.5 1 89.69 296 ALA B C 1
ATOM 5078 O O . ALA B 1 296 ? -3.676 -46.281 -22.25 1 89.69 296 ALA B O 1
ATOM 5079 N N . VAL B 1 297 ? -1.931 -45.781 -23.391 1 86.12 297 VAL B N 1
ATOM 5080 C CA . VAL B 1 297 ? -2.713 -45.062 -24.406 1 86.12 297 VAL B CA 1
ATOM 5081 C C . VAL B 1 297 ? -2.404 -45.656 -25.781 1 86.12 297 VAL B C 1
ATOM 5083 O O . VAL B 1 297 ? -1.277 -45.531 -26.281 1 86.12 297 VAL B O 1
ATOM 5086 N N . HIS B 1 298 ? -3.383 -46.25 -26.422 1 81.88 298 HIS B N 1
ATOM 5087 C CA . HIS B 1 298 ? -3.25 -46.906 -27.719 1 81.88 298 HIS B CA 1
ATOM 5088 C C . HIS B 1 298 ? -2.059 -47.844 -27.75 1 81.88 298 HIS B C 1
ATOM 5090 O O . HIS B 1 298 ? -1.239 -47.812 -28.672 1 81.88 298 HIS B O 1
ATOM 5096 N N . GLY B 1 299 ? -1.876 -48.594 -26.797 1 80.12 299 GLY B N 1
ATOM 5097 C CA . GLY B 1 299 ? -0.857 -49.625 -26.75 1 80.12 299 GLY B CA 1
ATOM 5098 C C . GLY B 1 299 ? 0.508 -49.094 -26.344 1 80.12 299 GLY B C 1
ATOM 5099 O O . GLY B 1 299 ? 1.464 -49.875 -26.219 1 80.12 299 GLY B O 1
ATOM 5100 N N . ARG B 1 300 ? 0.587 -47.844 -26.203 1 85.62 300 ARG B N 1
ATOM 5101 C CA . ARG B 1 300 ? 1.836 -47.219 -25.75 1 85.62 300 ARG B CA 1
ATOM 5102 C C . ARG B 1 300 ? 1.735 -46.781 -24.297 1 85.62 300 ARG B C 1
ATOM 5104 O O . ARG B 1 300 ? 0.707 -46.25 -23.875 1 85.62 300 ARG B O 1
ATOM 5111 N N . ASN B 1 301 ? 2.752 -47.156 -23.594 1 87.88 301 ASN B N 1
ATOM 5112 C CA . ASN B 1 301 ? 2.814 -46.656 -22.219 1 87.88 301 ASN B CA 1
ATOM 5113 C C . ASN B 1 301 ? 3.42 -45.25 -22.141 1 87.88 301 ASN B C 1
ATOM 5115 O O . ASN B 1 301 ? 4.555 -45.062 -22.578 1 87.88 301 ASN B O 1
ATOM 5119 N N . ILE B 1 302 ? 2.625 -44.344 -21.688 1 90.25 302 ILE B N 1
ATOM 5120 C CA . ILE B 1 302 ? 3.123 -43 -21.547 1 90.25 302 ILE B CA 1
ATOM 5121 C C . ILE B 1 302 ? 3.105 -42.594 -20.078 1 90.25 302 ILE B C 1
ATOM 5123 O O . ILE B 1 302 ? 2.262 -43.062 -19.312 1 90.25 302 ILE B O 1
ATOM 5127 N N . GLN B 1 303 ? 4.109 -41.844 -19.703 1 95.25 303 GLN B N 1
ATOM 5128 C CA . GLN B 1 303 ? 4.125 -41.25 -18.359 1 95.25 303 GLN B CA 1
ATOM 5129 C C . GLN B 1 303 ? 3.277 -39.969 -18.297 1 95.25 303 GLN B C 1
ATOM 5131 O O . GLN B 1 303 ? 3.477 -39.062 -19.094 1 95.25 303 GLN B O 1
ATOM 5136 N N . VAL B 1 304 ? 2.297 -40 -17.422 1 96.94 304 VAL B N 1
ATOM 5137 C CA . VAL B 1 304 ? 1.441 -38.844 -17.234 1 96.94 304 VAL B CA 1
ATOM 5138 C C . VAL B 1 304 ? 1.676 -38.25 -15.844 1 96.94 304 VAL B C 1
ATOM 5140 O O . VAL B 1 304 ? 1.633 -38.969 -14.844 1 96.94 304 VAL B O 1
ATOM 5143 N N . ILE B 1 305 ? 2.031 -37.031 -15.82 1 98.62 305 ILE B N 1
ATOM 5144 C CA . ILE B 1 305 ? 2.182 -36.281 -14.57 1 98.62 305 ILE B CA 1
ATOM 5145 C C . ILE B 1 305 ? 1.055 -35.281 -14.438 1 98.62 305 ILE B C 1
ATOM 5147 O O . ILE B 1 305 ? 0.908 -34.375 -15.281 1 98.62 305 ILE B O 1
ATOM 5151 N N . HIS B 1 306 ? 0.256 -35.438 -13.383 1 98.69 306 HIS B N 1
ATOM 5152 C CA . HIS B 1 306 ? -0.878 -34.531 -13.141 1 98.69 306 HIS B CA 1
ATOM 5153 C C . HIS B 1 306 ? -0.492 -33.375 -12.219 1 98.69 306 HIS B C 1
ATOM 5155 O O . HIS B 1 306 ? 0.265 -33.594 -11.266 1 98.69 306 HIS B O 1
ATOM 5161 N N . ASN B 1 307 ? -0.969 -32.219 -12.469 1 98.81 307 ASN B N 1
ATOM 5162 C CA . ASN B 1 307 ? -0.795 -30.984 -11.703 1 98.81 307 ASN B CA 1
ATOM 5163 C C . ASN B 1 307 ? -1.994 -30.047 -11.852 1 98.81 307 ASN B C 1
ATOM 5165 O O . ASN B 1 307 ? -1.929 -29.062 -12.586 1 98.81 307 ASN B O 1
ATOM 5169 N N . TYR B 1 308 ? -3.092 -30.391 -11.156 1 98.38 308 TYR B N 1
ATOM 5170 C CA . TYR B 1 308 ? -4.32 -29.609 -11.258 1 98.38 308 TYR B CA 1
ATOM 5171 C C . TYR B 1 308 ? -5.176 -29.781 -10.008 1 98.38 308 TYR B C 1
ATOM 5173 O O . TYR B 1 308 ? -4.859 -30.594 -9.133 1 98.38 308 TYR B O 1
ATOM 5181 N N . GLY B 1 309 ? -6.199 -28.969 -9.922 1 98 309 GLY B N 1
ATOM 5182 C CA . GLY B 1 309 ? -7.156 -29.109 -8.836 1 98 309 GLY B CA 1
ATOM 5183 C C . GLY B 1 309 ? -6.844 -28.203 -7.652 1 98 309 GLY B C 1
ATOM 5184 O O . GLY B 1 309 ? -7.215 -28.516 -6.52 1 98 309 GLY B O 1
ATOM 5185 N N . HIS B 1 310 ? -6.277 -27.078 -7.844 1 97.25 310 HIS B N 1
ATOM 5186 C CA . HIS B 1 310 ? -5.75 -26.25 -6.762 1 97.25 310 HIS B CA 1
ATOM 5187 C C . HIS B 1 310 ? -6.812 -25.297 -6.234 1 97.25 310 HIS B C 1
ATOM 5189 O O . HIS B 1 310 ? -6.582 -24.578 -5.25 1 97.25 310 HIS B O 1
ATOM 5195 N N . GLY B 1 311 ? -7.965 -25.25 -6.934 1 94 311 GLY B N 1
ATOM 5196 C CA . GLY B 1 311 ? -9.008 -24.328 -6.492 1 94 311 GLY B CA 1
ATOM 5197 C C . GLY B 1 311 ? -8.578 -22.875 -6.531 1 94 311 GLY B C 1
ATOM 5198 O O . GLY B 1 311 ? -8.109 -22.391 -7.562 1 94 311 GLY B O 1
ATOM 5199 N N . GLY B 1 312 ? -8.672 -22.234 -5.391 1 92.31 312 GLY B N 1
ATOM 5200 C CA . GLY B 1 312 ? -8.305 -20.828 -5.297 1 92.31 312 GLY B CA 1
ATOM 5201 C C . GLY B 1 312 ? -6.832 -20.609 -4.988 1 92.31 312 GLY B C 1
ATOM 5202 O O . GLY B 1 312 ? -6.387 -19.484 -4.797 1 92.31 312 GLY B O 1
ATOM 5203 N N . SER B 1 313 ? -6.004 -21.703 -5.105 1 96.69 313 SER B N 1
ATOM 5204 C CA . SER B 1 313 ? -4.629 -21.609 -4.633 1 96.69 313 SER B CA 1
ATOM 5205 C C . SER B 1 313 ? -3.639 -21.891 -5.758 1 96.69 313 SER B C 1
ATOM 5207 O O . SER B 1 313 ? -2.479 -22.219 -5.504 1 96.69 313 SER B O 1
ATOM 5209 N N . GLY B 1 314 ? -4.059 -21.781 -7.02 1 97.31 314 GLY B N 1
ATOM 5210 C CA . GLY B 1 314 ? -3.15 -21.984 -8.133 1 97.31 314 GLY B CA 1
ATOM 5211 C C . GLY B 1 314 ? -1.923 -21.094 -8.086 1 97.31 314 GLY B C 1
ATOM 5212 O O . GLY B 1 314 ? -0.792 -21.578 -8.148 1 97.31 314 GLY B O 1
ATOM 5213 N N . VAL B 1 315 ? -2.162 -19.828 -7.867 1 97.94 315 VAL B N 1
ATOM 5214 C CA . VAL B 1 315 ? -1.073 -18.859 -7.812 1 97.94 315 VAL B CA 1
ATOM 5215 C C . VAL B 1 315 ? -0.234 -19.094 -6.559 1 97.94 315 VAL B C 1
ATOM 5217 O O . VAL B 1 315 ? 0.996 -19.016 -6.602 1 97.94 315 VAL B O 1
ATOM 5220 N N . THR B 1 316 ? -0.844 -19.5 -5.5 1 98.12 316 THR B N 1
ATOM 5221 C CA . THR B 1 316 ? -0.215 -19.672 -4.195 1 98.12 316 THR B CA 1
ATOM 5222 C C . THR B 1 316 ? 0.731 -20.875 -4.211 1 98.12 316 THR B C 1
ATOM 5224 O O . THR B 1 316 ? 1.704 -20.906 -3.455 1 98.12 316 THR B O 1
ATOM 5227 N N . MET B 1 317 ? 0.5 -21.828 -5.129 1 98.44 317 MET B N 1
ATOM 5228 C CA . MET B 1 317 ? 1.216 -23.094 -5.031 1 98.44 317 MET B CA 1
ATOM 5229 C C . MET B 1 317 ? 2.012 -23.359 -6.305 1 98.44 317 MET B C 1
ATOM 5231 O O . MET B 1 317 ? 2.789 -24.328 -6.359 1 98.44 317 MET B O 1
ATOM 5235 N N . HIS B 1 318 ? 1.935 -22.609 -7.281 1 98.75 318 HIS B N 1
ATOM 5236 C CA . HIS B 1 318 ? 2.27 -22.953 -8.656 1 98.75 318 HIS B CA 1
ATOM 5237 C C . HIS B 1 318 ? 3.746 -23.297 -8.797 1 98.75 318 HIS B C 1
ATOM 5239 O O . HIS B 1 318 ? 4.098 -24.266 -9.469 1 98.75 318 HIS B O 1
ATOM 5245 N N . TRP B 1 319 ? 4.625 -22.516 -8.219 1 98.88 319 TRP B N 1
ATOM 5246 C CA . TRP B 1 319 ? 6.047 -22.75 -8.453 1 98.88 319 TRP B CA 1
ATOM 5247 C C . TRP B 1 319 ? 6.52 -24 -7.715 1 98.88 319 TRP B C 1
ATOM 5249 O O . TRP B 1 319 ? 7.316 -24.781 -8.25 1 98.88 319 TRP B O 1
ATOM 5259 N N . GLY B 1 320 ? 6.059 -24.109 -6.457 1 98.75 320 GLY B N 1
ATOM 5260 C CA . GLY B 1 320 ? 6.348 -25.359 -5.762 1 98.75 320 GLY B CA 1
ATOM 5261 C C . GLY B 1 320 ? 5.848 -26.578 -6.5 1 98.75 320 GLY B C 1
ATOM 5262 O O . GLY B 1 320 ? 6.555 -27.594 -6.59 1 98.75 320 GLY B O 1
ATOM 5263 N N . CYS B 1 321 ? 4.66 -26.531 -7.02 1 98.81 321 CYS B N 1
ATOM 5264 C CA . CYS B 1 321 ? 4.117 -27.625 -7.816 1 98.81 321 CYS B CA 1
ATOM 5265 C C . CYS B 1 321 ? 4.965 -27.875 -9.062 1 98.81 321 CYS B C 1
ATOM 5267 O O . CYS B 1 321 ? 5.207 -29.016 -9.43 1 98.81 321 CYS B O 1
ATOM 5269 N N . ALA B 1 322 ? 5.395 -26.797 -9.68 1 98.88 322 ALA B N 1
ATOM 5270 C CA . ALA B 1 322 ? 6.223 -26.922 -10.883 1 98.88 322 ALA B CA 1
ATOM 5271 C C . ALA B 1 322 ? 7.523 -27.656 -10.578 1 98.88 322 ALA B C 1
ATOM 5273 O O . ALA B 1 322 ? 7.988 -28.469 -11.383 1 98.88 322 ALA B O 1
ATOM 5274 N N . LEU B 1 323 ? 8.102 -27.375 -9.461 1 98.75 323 LEU B N 1
ATOM 5275 C CA . LEU B 1 323 ? 9.344 -28.031 -9.086 1 98.75 323 LEU B CA 1
ATOM 5276 C C . LEU B 1 323 ? 9.109 -29.516 -8.828 1 98.75 323 LEU B C 1
ATOM 5278 O O . LEU B 1 323 ? 9.945 -30.359 -9.18 1 98.75 323 LEU B O 1
ATOM 5282 N N . GLU B 1 324 ? 8.008 -29.812 -8.211 1 98.56 324 GLU B N 1
ATOM 5283 C CA . GLU B 1 324 ? 7.684 -31.219 -7.996 1 98.56 324 GLU B CA 1
ATOM 5284 C C . GLU B 1 324 ? 7.434 -31.938 -9.32 1 98.56 324 GLU B C 1
ATOM 5286 O O . GLU B 1 324 ? 7.871 -33.062 -9.516 1 98.56 324 GLU B O 1
ATOM 5291 N N . VAL B 1 325 ? 6.707 -31.281 -10.188 1 98.81 325 VAL B N 1
ATOM 5292 C CA . VAL B 1 325 ? 6.492 -31.828 -11.523 1 98.81 325 VAL B CA 1
ATOM 5293 C C . VAL B 1 325 ? 7.836 -32.062 -12.203 1 98.81 325 VAL B C 1
ATOM 5295 O O . VAL B 1 325 ? 8.055 -33.125 -12.797 1 98.81 325 VAL B O 1
ATOM 5298 N N . THR B 1 326 ? 8.727 -31.125 -12.109 1 98.81 326 THR B N 1
ATOM 5299 C CA . THR B 1 326 ? 10.055 -31.234 -12.711 1 98.81 326 THR B CA 1
ATOM 5300 C C . THR B 1 326 ? 10.797 -32.438 -12.141 1 98.81 326 THR B C 1
ATOM 5302 O O . THR B 1 326 ? 11.445 -33.188 -12.883 1 98.81 326 THR B O 1
ATOM 5305 N N . THR B 1 327 ? 10.727 -32.562 -10.844 1 98.56 327 THR B N 1
ATOM 5306 C CA . THR B 1 327 ? 11.344 -33.719 -10.188 1 98.56 327 THR B CA 1
ATOM 5307 C C . THR B 1 327 ? 10.812 -35.031 -10.773 1 98.56 327 THR B C 1
ATOM 5309 O O . THR B 1 327 ? 11.586 -35.938 -11.078 1 98.56 327 THR B O 1
ATOM 5312 N N . MET B 1 328 ? 9.531 -35.156 -10.969 1 98.5 328 MET B N 1
ATOM 5313 C CA . MET B 1 328 ? 8.906 -36.344 -11.516 1 98.5 328 MET B CA 1
ATOM 5314 C C . MET B 1 328 ? 9.344 -36.562 -12.953 1 98.5 328 MET B C 1
ATOM 5316 O O . MET B 1 328 ? 9.547 -37.719 -13.367 1 98.5 328 MET B O 1
ATOM 5320 N N . VAL B 1 329 ? 9.461 -35.5 -13.703 1 98.31 329 VAL B N 1
ATOM 5321 C CA . VAL B 1 329 ? 9.914 -35.625 -15.086 1 98.31 329 VAL B CA 1
ATOM 5322 C C . VAL B 1 329 ? 11.336 -36.188 -15.125 1 98.31 329 VAL B C 1
ATOM 5324 O O . VAL B 1 329 ? 11.617 -37.094 -15.875 1 98.31 329 VAL B O 1
ATOM 5327 N N . LEU B 1 330 ? 12.18 -35.594 -14.305 1 98.06 330 LEU B N 1
ATOM 5328 C CA . LEU B 1 330 ? 13.57 -36.031 -14.258 1 98.06 330 LEU B CA 1
ATOM 5329 C C . LEU B 1 330 ? 13.672 -37.5 -13.828 1 98.06 330 LEU B C 1
ATOM 5331 O O . LEU B 1 330 ? 14.484 -38.25 -14.367 1 98.06 330 LEU B O 1
ATOM 5335 N N . GLN B 1 331 ? 12.852 -37.844 -12.867 1 97.44 331 GLN B N 1
ATOM 5336 C CA . GLN B 1 331 ? 12.805 -39.25 -12.453 1 97.44 331 GLN B CA 1
ATOM 5337 C C . GLN B 1 331 ? 12.391 -40.156 -13.609 1 97.44 331 GLN B C 1
ATOM 5339 O O . GLN B 1 331 ? 12.992 -41.188 -13.844 1 97.44 331 GLN B O 1
ATOM 5344 N N . ALA B 1 332 ? 11.352 -39.75 -14.312 1 96.31 332 ALA B N 1
ATOM 5345 C CA . ALA B 1 332 ? 10.844 -40.531 -15.445 1 96.31 332 ALA B CA 1
ATOM 5346 C C . ALA B 1 332 ? 11.906 -40.656 -16.531 1 96.31 332 ALA B C 1
ATOM 5348 O O . ALA B 1 332 ? 11.945 -41.656 -17.25 1 96.31 332 ALA B O 1
ATOM 5349 N N . LEU B 1 333 ? 12.781 -39.688 -16.625 1 95.56 333 LEU B N 1
ATOM 5350 C CA . LEU B 1 333 ? 13.82 -39.688 -17.641 1 95.56 333 LEU B CA 1
ATOM 5351 C C . LEU B 1 333 ? 15.055 -40.438 -17.172 1 95.56 333 LEU B C 1
ATOM 5353 O O . LEU B 1 333 ? 16.047 -40.531 -17.891 1 95.56 333 LEU B O 1
ATOM 5357 N N . GLY B 1 334 ? 15.039 -40.906 -15.93 1 95.06 334 GLY B N 1
ATOM 5358 C CA . GLY B 1 334 ? 16.125 -41.719 -15.414 1 95.06 334 GLY B CA 1
ATOM 5359 C C . GLY B 1 334 ? 17.266 -40.906 -14.836 1 95.06 334 GLY B C 1
ATOM 5360 O O . GLY B 1 334 ? 18.391 -41.406 -14.695 1 95.06 334 GLY B O 1
ATOM 5361 N N . THR B 1 335 ? 16.953 -39.688 -14.453 1 95.81 335 THR B N 1
ATOM 5362 C CA . THR B 1 335 ? 17.984 -38.812 -13.867 1 95.81 335 THR B CA 1
ATOM 5363 C C . THR B 1 335 ? 18.312 -39.281 -12.453 1 95.81 335 THR B C 1
ATOM 5365 O O . THR B 1 335 ? 17.422 -39.531 -11.641 1 95.81 335 THR B O 1
ATOM 5368 N N . PRO B 1 336 ? 19.594 -39.438 -12.086 1 96.5 336 PRO B N 1
ATOM 5369 C CA . PRO B 1 336 ? 19.984 -39.812 -10.727 1 96.5 336 PRO B CA 1
ATOM 5370 C C . PRO B 1 336 ? 19.516 -38.812 -9.672 1 96.5 336 PRO B C 1
ATOM 5372 O O . PRO B 1 336 ? 19.531 -37.625 -9.906 1 96.5 336 PRO B O 1
ATOM 5375 N N . PRO B 1 337 ? 19.188 -39.312 -8.5 1 94.69 337 PRO B N 1
ATOM 5376 C CA . PRO B 1 337 ? 18.609 -38.469 -7.449 1 94.69 337 PRO B CA 1
ATOM 5377 C C . PRO B 1 337 ? 19.5 -37.281 -7.09 1 94.69 337 PRO B C 1
ATOM 5379 O O . PRO B 1 337 ? 18.984 -36.188 -6.863 1 94.69 337 PRO B O 1
ATOM 5382 N N . ASP B 1 338 ? 20.766 -37.469 -6.961 1 94.44 338 ASP B N 1
ATOM 5383 C CA . ASP B 1 338 ? 21.688 -36.406 -6.609 1 94.44 338 ASP B CA 1
ATOM 5384 C C . ASP B 1 338 ? 21.688 -35.312 -7.684 1 94.44 338 ASP B C 1
ATOM 5386 O O . ASP B 1 338 ? 21.797 -34.125 -7.379 1 94.44 338 ASP B O 1
ATOM 5390 N N . GLN B 1 339 ? 21.516 -35.719 -8.906 1 94.88 339 GLN B N 1
ATOM 5391 C CA . GLN B 1 339 ? 21.453 -34.75 -10 1 94.88 339 GLN B CA 1
ATOM 5392 C C . GLN B 1 339 ? 20.125 -34.031 -10.023 1 94.88 339 GLN B C 1
ATOM 5394 O O . GLN B 1 339 ? 20.047 -32.844 -10.391 1 94.88 339 GLN B O 1
ATOM 5399 N N . ILE B 1 340 ? 19.125 -34.719 -9.664 1 96.38 340 ILE B N 1
ATOM 5400 C CA . ILE B 1 340 ? 17.797 -34.125 -9.617 1 96.38 340 ILE B CA 1
ATOM 5401 C C . ILE B 1 340 ? 17.797 -32.969 -8.617 1 96.38 340 ILE B C 1
ATOM 5403 O O . ILE B 1 340 ? 17.344 -31.875 -8.93 1 96.38 340 ILE B O 1
ATOM 5407 N N . GLU B 1 341 ? 18.328 -33.188 -7.43 1 94.12 341 GLU B N 1
ATOM 5408 C CA . GLU B 1 341 ? 18.391 -32.156 -6.398 1 94.12 341 GLU B CA 1
ATOM 5409 C C . GLU B 1 341 ? 19.141 -30.922 -6.891 1 94.12 341 GLU B C 1
ATOM 5411 O O . GLU B 1 341 ? 18.719 -29.781 -6.66 1 94.12 341 GLU B O 1
ATOM 5416 N N . ARG B 1 342 ? 20.297 -31.141 -7.562 1 91.88 342 ARG B N 1
ATOM 5417 C CA . ARG B 1 342 ? 21.125 -30.047 -8.078 1 91.88 342 ARG B CA 1
ATOM 5418 C C . ARG B 1 342 ? 20.375 -29.25 -9.141 1 91.88 342 ARG B C 1
ATOM 5420 O O . ARG B 1 342 ? 20.438 -28.016 -9.156 1 91.88 342 ARG B O 1
ATOM 5427 N N . LEU B 1 343 ? 19.625 -29.922 -10.008 1 92.31 343 LEU B N 1
ATOM 5428 C CA . LEU B 1 343 ? 18.938 -29.297 -11.125 1 92.31 343 LEU B CA 1
ATOM 5429 C C . LEU B 1 343 ? 17.719 -28.516 -10.648 1 92.31 343 LEU B C 1
ATOM 5431 O O . LEU B 1 343 ? 17.469 -27.391 -11.102 1 92.31 343 LEU B O 1
ATOM 5435 N N . VAL B 1 344 ? 16.984 -29.031 -9.703 1 94.75 344 VAL B N 1
ATOM 5436 C CA . VAL B 1 344 ? 15.758 -28.422 -9.203 1 94.75 344 VAL B CA 1
ATOM 5437 C C . VAL B 1 344 ? 16.109 -27.219 -8.32 1 94.75 344 VAL B C 1
ATOM 5439 O O . VAL B 1 344 ? 15.398 -26.219 -8.328 1 94.75 344 VAL B O 1
ATOM 5442 N N . SER B 1 345 ? 17.234 -27.266 -7.586 1 91.19 345 SER B N 1
ATOM 5443 C CA . SER B 1 345 ? 17.641 -26.188 -6.688 1 91.19 345 SER B CA 1
ATOM 5444 C C . SER B 1 345 ? 18.031 -24.938 -7.465 1 91.19 345 SER B C 1
ATOM 5446 O O . SER B 1 345 ? 18.047 -23.844 -6.906 1 91.19 345 SER B O 1
ATOM 5448 N N . ARG B 1 346 ? 18.297 -25.047 -8.719 1 88.38 346 ARG B N 1
ATOM 5449 C CA . ARG B 1 346 ? 18.75 -23.938 -9.547 1 88.38 346 ARG B CA 1
ATOM 5450 C C . ARG B 1 346 ? 17.562 -23.203 -10.172 1 88.38 346 ARG B C 1
ATOM 5452 O O . ARG B 1 346 ? 17.75 -22.156 -10.805 1 88.38 346 ARG B O 1
ATOM 5459 N N . LEU B 1 347 ? 16.5 -23.844 -9.93 1 91.75 347 LEU B N 1
ATOM 5460 C CA . LEU B 1 347 ? 15.312 -23.281 -10.562 1 91.75 347 LEU B CA 1
ATOM 5461 C C . LEU B 1 347 ? 14.719 -22.172 -9.711 1 91.75 347 LEU B C 1
ATOM 5463 O O . LEU B 1 347 ? 14.836 -22.188 -8.484 1 91.75 347 LEU B O 1
#

Solvent-accessible surface area (backbone atoms only — not comparable to full-atom values): 34896 Å² total; per-residue (Å²): 130,65,52,28,34,34,28,33,21,47,43,65,43,18,42,40,25,47,34,46,34,44,68,64,35,75,67,42,48,42,34,40,32,20,67,51,50,78,77,66,36,59,53,49,75,45,67,33,56,54,51,86,32,81,71,41,77,90,31,43,70,58,48,44,54,22,27,40,48,19,47,53,54,52,48,55,43,30,61,26,53,52,7,57,76,30,32,20,22,52,38,39,33,40,45,31,21,54,54,75,75,81,66,80,78,77,76,59,70,66,51,73,66,38,58,47,71,43,71,55,43,73,65,49,45,63,78,39,75,77,41,68,44,42,34,37,37,48,44,43,31,30,40,39,45,50,40,50,53,52,47,50,49,53,25,44,75,72,66,40,42,79,44,82,46,78,78,78,46,59,69,80,49,51,82,70,30,56,33,38,36,42,22,48,40,62,52,33,30,71,55,67,64,36,78,68,48,40,36,30,16,32,41,34,36,37,22,51,45,67,36,50,39,42,31,41,34,39,50,52,67,88,68,60,35,34,29,39,41,54,48,51,83,35,25,32,36,23,34,47,68,36,73,71,38,82,64,55,62,68,48,68,67,57,52,52,49,40,51,52,52,37,30,70,78,39,33,33,50,59,72,42,46,78,72,46,71,44,32,31,57,24,26,24,23,70,56,53,44,74,49,73,45,80,40,77,49,94,88,37,78,31,43,36,33,39,44,34,20,42,26,67,18,45,75,21,25,16,52,22,48,12,50,53,50,31,50,52,51,38,51,75,71,65,50,54,68,73,55,46,54,59,46,57,67,73,100,130,64,51,28,34,34,28,32,20,48,43,65,42,16,42,39,25,48,35,46,33,43,68,64,35,74,70,41,46,39,34,41,33,19,68,52,50,76,76,66,36,59,55,48,74,46,65,31,57,53,52,86,31,82,69,40,78,89,31,43,69,59,50,45,55,21,27,38,49,18,48,53,55,52,48,53,42,29,62,26,52,51,7,58,77,31,32,21,21,54,39,38,33,40,45,33,20,52,54,74,78,80,65,78,79,76,76,59,72,66,51,74,65,37,59,46,70,42,71,54,43,73,64,49,45,63,77,40,74,76,40,68,44,43,36,34,37,48,43,43,32,31,41,38,46,50,40,50,52,51,46,49,50,52,26,44,75,71,67,40,42,77,44,83,45,78,78,78,45,60,69,80,48,50,84,70,31,56,35,39,35,42,21,47,38,61,52,33,31,71,52,65,65,35,79,69,48,40,36,31,17,32,42,34,36,38,22,50,45,67,36,49,37,43,30,41,36,38,46,60,56,90,66,58,32,35,30,39,40,53,47,53,83,36,26,33,36,23,34,46,67,37,74,71,38,82,64,57,61,66,48,70,67,58,53,51,50,35,50,52,52,37,30,71,77,38,35,34,50,61,72,43,47,78,72,44,70,45,32,32,59,24,26,24,23,72,57,52,44,73,49,73,45,80,40,76,49,94,88,37,79,29,41,36,35,38,45,34,20,43,26,68,17,44,77,23,25,17,53,22,48,11,50,51,50,32,51,52,51,39,50,75,70,65,49,53,70,74,56,46,55,58,47,58,69,73,101

Sequence (694 aa):
MSPRIVVLGAGINGLSSAVCVQQACPLAQVQLVSEHFSPDTTGDGSAGFWMPHLMSDKSADMVKRVSAVTYEHLVKLAYSPLAGDLKIQMLSGYNLSSNPVEGPEEVPVFSESLESYRKLTEKEMRRFPKDKHGVFFTTVSVDVTPYLAWLMKRFKDQGGTIKQARIENIEEIAQDCDILINCCGLSSRHLFKDEKIKPVRGQVWKVKAPWIKHFYIFDEHLSEHPYILPGVDFVTVGGTAQAGDWNTQSDPEDARRIWNNAVERFPPLRHATPLRSWAGLRPWREIPRLEAEAMAVHGRNIQVIHNYGHGGSGVTMHWGCALEVTTMVLQALGTPPDQIERLVSRLMSPRIVVLGAGINGLSSAVCVQQACPLAQVQLVSEHFSPDTTGDGSAGFWMPHLMSDKSADMVKRVSAVTYEHLVKLAYSPLAGDLKIQMLSGYNLSSNPVEGPEEVPVFSESLESYRKLTEKEMRRFPKDKHGVFFTTVSVDVTPYLAWLMKRFKDQGGTIKQARIENIEEIAQDCDILINCCGLSSRHLFKDEKIKPVRGQVWKVKAPWIKHFYIFDEHLSEHPYILPGVDFVTVGGTAQAGDWNTQSDPEDARRIWNNAVERFPPLRHATPLRSWAGLRPWREIPRLEAEAMAVHGRNIQVIHNYGHGGSGVTMHWGCALEVTTMVLQALGTPPDQIERLVSRL

Foldseek 3Di:
DAFEEEFEDLALQRLLLLLLLCQLRVSHAYEYEYQDYPPVDQLQLFQQWADQDPAAPVALVVLLQLLLVLQVVLVVCQPDPCCVQFQKHKAKAKAFELDDDDPDDDDRSNCVSFPDKAWDDPVRVVVQVSTDTMMMGMGMGTNRRSVSVVSVVSSVVSPHHYHNDDDQECLVCVVVGQEYEYANQPCCCRHVVDPQKWWWKWKKWWWPDVVDRHKYWYPYDDAFIWIWRDTDGTIITYDGTHTRDQDFDDDPVRVVVSQVVNCVSPVSCVPIGGDDMGMDIFTAGNHFAADWDWDQHPNDTHIYGYGYHSGSCCSSRNNSSSLSSSLVVCVSVVHDPVSSVVSSVVD/DAFEEEFEDLALQRLLLLLLLCQLRVSHAYEYEYQDYPPVDQLQLFQQWADQDPAAPVALVVLLQLLLVLQVVLVVCQPDPCCVQFQKHKAKAKAFELDDDDPPDDDRSNCVSFPDKAWDDPVRVVVQVSTDTMMMGMGMGTNRRSVSVVSVVSSVVSPHHYHNDDDQECLVCQVPGQEYEYANQPCCCRHVVDPQKWWWKWKKWWWPDVVDRHKYWYDYPPAFIWIWRDTDGTIITYDGTHTRDQDFDDDPVRVVSSQVVNCVSPVSCVPIGGDDMGMDIFTAGNHFAAAWDWDQHPNDTHIYGYGYHSGSCCSSRNNSSSLSSSLVVCVSVVHDPVSSVVSSVVD

Secondary structure (DSSP, 8-state):
---EEEEE--SHHHHHHHHHHHHH-TTSEEEEEES--TTSSGGGGS--B-S--S--GGGHHHHHHHHHHHHHHHHHHHTSTTHHHHTEEEEEEEEEESS---SS-PPPGGGGGSS-EEEPPHHHHTT-TT-SEEEEEEEEEE-HHHHHHHHHHHHHHTT-EEEE---S-THHHHTT-SEEEE--GGGHHHHS--TT-EEEEEEEEEEE-TT--SEEEEE-STT---EEEE-SS-EEEE---EET----SPPHHHHHHHHHHHHHH-GGGTT-EEEEEEEEEEEEEEEEEEEEEEEEETTEEEEEEEEEEEGGGHHHHHHHHHHHHHHHHHHHTT--HHHHHHHHHT-/-PPEEEEE--SHHHHHHHHHHHHH-TTSEEEEEES--TTSSGGGGS--B-S--S--GGGHHHHHHHHHHHHHHHHHHHTSTTHHHHTEEEEEEEEEESS---SS-PPPGGGGGSS-EEEPPHHHHTT-TT-SEEEEEEEEEE-HHHHHHHHHHHHHHTT-EEEE---S-THHHHTT-SEEEE--GGGHHHHS--TT-EEEEEEEEEEE-TT--SEEEEE-STT---EEEE-SS-EEEE---EET----SPPHHHHHHHHHHHHHH-GGGTT-EEEEEEEEEEEEEEEEEEEEEEEEETTEEEEEEEEEEEGGGHHHHHHHHHHHHHHHHHHHTT--HHHHHHHHHT-

Organism: Elysia chlorotica (NCBI:txid188477)

Nearest PDB structures (foldseek):
  8hy5-assembly1_A  TM=9.431E-01  e=5.659E-40  Homo sapiens
  6kbp-assembly2_C  TM=9.298E-01  e=1.383E-39  Homo sapiens
  4qfd-assembly2_B  TM=9.545E-01  e=2.273E-38  Homo sapiens
  4qfc-assembly1_A  TM=9.482E-01  e=7.943E-38  Homo sapiens
  8hy5-assembly1_B  TM=9.142E-01  e=3.184E-39  Homo sapiens

InterPro domains:
  IPR006076 FAD dependent oxidoreductase [PF01266] (4-326)
  IPR006181 D-amino acid oxidase, conserved site [PS00677] (304-322)
  IPR023209 D-amino-acid oxidase [PIRSF000189] (2-333)
  IPR023209 D-amino-acid oxidase [PTHR11530] (2-330)

pLDDT: mean 94.53, std 6.86, range [50.03, 98.88]

Radius of gyration: 29.65 Å; Cα contacts (8 Å, |Δi|>4): 1652; chains: 2; bounding box: 52×102×61 Å